Protein 2NR5 (pdb70)

InterPro domains:
  IPR036270 UPF0358 superfamily [G3DSA:1.10.287.750] (1-64)

Solvent-accessible surface area: 26641 Å² total

Structure (mmCIF, N/CA/C/O backbone):
data_2NR5
#
_entry.id   2NR5
#
_cell.length_a   62.449
_cell.length_b   69.879
_cell.length_c   129.292
_cell.angle_alpha   90.00
_cell.angle_beta   90.00
_cell.angle_gamma   90.00
#
_symmetry.space_group_name_H-M   'P 2 2 21'
#
loop_
_entity.id
_entity.type
_entity.pdbx_description
1 polymer 'Hypothetical protein SO2669'
2 non-polymer (4S)-2-METHYL-2,4-PENTANEDIOL
3 non-polymer 'ACETATE ION'
4 water water
#
loop_
_atom_site.group_PDB
_atom_site.id
_atom_site.type_symbol
_atom_site.label_atom_id
_atom_site.label_alt_id
_atom_site.label_comp_id
_atom_site.label_asym_id
_atom_site.label_entity_id
_atom_site.label_seq_id
_atom_site.pdbx_PDB_ins_code
_atom_site.Cartn_x
_atom_site.Cartn_y
_atom_site.Cartn_z
_atom_site.occupancy
_atom_site.B_iso_or_equiv
_atom_site.auth_seq_id
_atom_site.auth_comp_id
_atom_site.auth_asym_id
_atom_site.auth_atom_id
_atom_site.pdbx_PDB_model_num
ATOM 17 N N . THR A 1 6 ? 53.046 34.977 44.643 1.00 37.05 3 THR A N 1
ATOM 18 C CA . THR A 1 6 ? 53.022 35.334 46.044 1.00 33.69 3 THR A CA 1
ATOM 19 C C . THR A 1 6 ? 51.598 35.266 46.578 1.00 32.80 3 THR A C 1
ATOM 20 O O . THR A 1 6 ? 50.630 35.339 45.799 1.00 30.55 3 THR A O 1
ATOM 24 N N . LYS A 1 7 ? 51.488 35.091 47.895 1.00 30.72 4 LYS A N 1
ATOM 25 C CA . LYS A 1 7 ? 50.216 35.151 48.577 1.00 29.95 4 LYS A CA 1
ATOM 26 C C . LYS A 1 7 ? 49.516 36.461 48.231 1.00 29.65 4 LYS A C 1
ATOM 27 O O . LYS A 1 7 ? 48.347 36.444 47.892 1.00 28.37 4 LYS A O 1
ATOM 33 N N . LYS A 1 8 ? 50.218 37.593 48.297 1.00 29.17 5 LYS A N 1
ATOM 34 C CA . LYS A 1 8 ? 49.549 38.888 48.074 1.00 29.36 5 LYS A CA 1
ATOM 35 C C . LYS A 1 8 ? 48.936 38.953 46.669 1.00 27.27 5 LYS A C 1
ATOM 36 O O . LYS A 1 8 ? 47.836 39.473 46.485 1.00 26.02 5 LYS A O 1
ATOM 42 N N . GLU A 1 9 ? 49.628 38.410 45.686 1.00 25.79 6 GLU A N 1
ATOM 43 C CA . GLU A 1 9 ? 49.089 38.371 44.315 1.00 26.69 6 GLU A CA 1
ATOM 44 C C . GLU A 1 9 ? 47.861 37.480 44.220 1.00 25.56 6 GLU A C 1
ATOM 45 O O . GLU A 1 9 ? 46.868 37.854 43.589 1.00 24.17 6 GLU A O 1
ATOM 51 N N . ARG A 1 10 ? 47.944 36.297 44.838 1.00 25.75 7 ARG A N 1
ATOM 52 C CA . ARG A 1 10 ? 46.825 35.334 44.872 1.00 25.20 7 ARG A CA 1
ATOM 53 C C . ARG A 1 10 ? 45.576 35.997 45.539 1.00 23.90 7 ARG A C 1
ATOM 54 O O . ARG A 1 10 ? 44.430 35.873 45.057 1.00 22.88 7 ARG A O 1
ATOM 62 N N . ILE A 1 11 ? 45.797 36.767 46.595 1.00 21.86 8 ILE A N 1
ATOM 63 C CA . ILE A 1 11 ? 44.700 37.389 47.288 1.00 22.43 8 ILE A CA 1
ATOM 64 C C . ILE A 1 11 ? 44.063 38.480 46.375 1.00 21.03 8 ILE A C 1
ATOM 65 O O . ILE A 1 11 ? 42.851 38.655 46.387 1.00 19.80 8 ILE A O 1
ATOM 70 N N . ALA A 1 12 ? 44.875 39.198 45.587 1.00 19.79 9 ALA A N 1
ATOM 71 C CA . ALA A 1 12 ? 44.321 40.229 44.695 1.00 19.64 9 ALA A CA 1
ATOM 72 C C . ALA A 1 12 ? 43.418 39.559 43.677 1.00 19.51 9 ALA A C 1
ATOM 73 O O . ALA A 1 12 ? 42.353 40.064 43.370 1.00 19.42 9 ALA A O 1
ATOM 75 N N . ILE A 1 13 ? 43.893 38.446 43.120 1.00 19.36 10 ILE A N 1
ATOM 76 C CA . ILE A 1 13 ? 43.114 37.662 42.160 1.00 20.48 10 ILE A CA 1
ATOM 77 C C . ILE A 1 13 ? 41.807 37.186 42.782 1.00 17.93 10 ILE A C 1
ATOM 78 O O . ILE A 1 13 ? 40.736 37.271 42.165 1.00 18.72 10 ILE A O 1
ATOM 83 N N . GLN A 1 14 ? 41.884 36.647 43.990 1.00 17.11 11 GLN A N 1
ATOM 84 C CA . GLN A 1 14 ? 40.716 36.200 44.687 1.00 16.99 11 GLN A CA 1
ATOM 85 C C . GLN A 1 14 ? 39.724 37.355 44.922 1.00 17.01 11 GLN A C 1
ATOM 86 O O . GLN A 1 14 ? 38.508 37.187 44.772 1.00 16.26 11 GLN A O 1
ATOM 92 N N . ARG A 1 15 ? 40.240 38.519 45.288 1.00 17.71 12 ARG A N 1
ATOM 93 C CA . ARG A 1 15 ? 39.380 39.690 45.479 1.00 17.31 12 ARG A CA 1
ATOM 94 C C . ARG A 1 15 ? 38.688 40.122 44.166 1.00 16.58 12 ARG A C 1
ATOM 95 O O . ARG A 1 15 ? 37.507 40.498 44.201 1.00 15.35 12 ARG A O 1
ATOM 103 N N . SER A 1 16 ? 39.420 40.075 43.039 1.00 17.08 13 SER A N 1
ATOM 104 C CA A SER A 1 16 ? 38.883 40.386 41.711 0.50 17.04 13 SER A CA 1
ATOM 105 C CA B SER A 1 16 ? 38.841 40.407 41.726 0.50 17.34 13 SER A CA 1
ATOM 106 C C . SER A 1 16 ? 37.710 39.428 41.419 1.00 17.53 13 SER A C 1
ATOM 107 O O . SER A 1 16 ? 36.616 39.846 41.037 1.00 16.63 13 SER A O 1
ATOM 120 N N . ALA A 1 18 ? 35.972 37.739 43.631 1.00 15.49 15 ALA A N 1
ATOM 121 C CA . ALA A 1 18 ? 34.896 37.979 44.587 1.00 15.17 15 ALA A CA 1
ATOM 122 C C . ALA A 1 18 ? 33.952 39.105 44.082 1.00 15.09 15 ALA A C 1
ATOM 123 O O . ALA A 1 18 ? 32.753 39.015 44.263 1.00 15.41 15 ALA A O 1
ATOM 125 N N . GLU A 1 19 ? 34.500 40.120 43.423 1.00 15.19 16 GLU A N 1
ATOM 126 C CA . GLU A 1 19 ? 33.674 41.182 42.840 1.00 15.55 16 GLU A CA 1
ATOM 127 C C . GLU A 1 19 ? 32.692 40.578 41.789 1.00 15.92 16 GLU A C 1
ATOM 128 O O . GLU A 1 19 ? 31.533 41.015 41.684 1.00 15.64 16 GLU A O 1
ATOM 134 N N . GLU A 1 20 ? 33.178 39.610 41.005 1.00 16.63 17 GLU A N 1
ATOM 135 C CA . GLU A 1 20 ? 32.379 38.923 39.981 1.00 17.50 17 GLU A CA 1
ATOM 136 C C . GLU A 1 20 ? 31.292 38.034 40.622 1.00 16.26 17 GLU A C 1
ATOM 137 O O . GLU A 1 20 ? 30.128 37.988 40.158 1.00 16.20 17 GLU A O 1
ATOM 143 N N . ALA A 1 21 ? 31.612 37.349 41.709 1.00 15.45 18 ALA A N 1
ATOM 144 C CA . ALA A 1 21 ? 30.642 36.582 42.470 1.00 15.48 18 ALA A CA 1
ATOM 145 C C . ALA A 1 21 ? 29.521 37.495 43.008 1.00 15.50 18 ALA A C 1
ATOM 146 O O . ALA A 1 21 ? 28.363 37.199 42.880 1.00 14.97 18 ALA A O 1
ATOM 148 N N . LEU A 1 22 ? 29.919 38.598 43.611 1.00 16.50 19 LEU A N 1
ATOM 149 C CA . LEU A 1 22 ? 28.997 39.598 44.098 1.00 15.47 19 LEU A CA 1
ATOM 150 C C . LEU A 1 22 ? 28.128 40.157 42.951 1.00 16.03 19 LEU A C 1
ATOM 151 O O . LEU A 1 22 ? 26.913 40.283 43.111 1.00 15.97 19 LEU A O 1
ATOM 156 N N . GLY A 1 23 ? 28.744 40.468 41.812 1.00 14.62 20 GLY A N 1
ATOM 157 C CA . GLY A 1 23 ? 28.015 40.886 40.620 1.00 15.82 20 GLY A CA 1
ATOM 158 C C . GLY A 1 23 ? 26.907 39.916 40.238 1.00 16.48 20 GLY A C 1
ATOM 159 O O . GLY A 1 23 ? 25.811 40.348 39.877 1.00 16.47 20 GLY A O 1
ATOM 160 N N . LYS A 1 24 ? 27.167 38.602 40.326 1.00 16.09 21 LYS A N 1
ATOM 161 C CA . LYS A 1 24 ? 26.200 37.603 39.883 1.00 16.40 21 LYS A CA 1
ATOM 162 C C . LYS A 1 24 ? 25.055 37.554 40.903 1.00 16.80 21 LYS A C 1
ATOM 163 O O . LYS A 1 24 ? 23.884 37.432 40.543 1.00 16.31 21 LYS A O 1
ATOM 169 N N . LEU A 1 25 ? 25.376 37.731 42.169 1.00 16.44 22 LEU A N 1
ATOM 170 C CA . LEU A 1 25 ? 24.307 37.733 43.184 1.00 16.72 22 LEU A CA 1
ATOM 171 C C . LEU A 1 25 ? 23.376 38.961 43.049 1.00 16.49 22 LEU A C 1
ATOM 172 O O . LEU A 1 25 ? 22.129 38.879 43.225 1.00 17.31 22 LEU A O 1
ATOM 177 N N . LYS A 1 26 ? 24.004 40.094 42.785 1.00 16.31 23 LYS A N 1
ATOM 178 C CA . LYS A 1 26 ? 23.310 41.325 42.526 1.00 15.96 23 LYS A CA 1
ATOM 179 C C . LYS A 1 26 ? 22.456 41.262 41.254 1.00 16.31 23 LYS A C 1
ATOM 180 O O . LYS A 1 26 ? 21.299 41.722 41.236 1.00 16.64 23 LYS A O 1
ATOM 186 N N . ALA A 1 27 ? 22.971 40.582 40.232 1.00 14.08 24 ALA A N 1
ATOM 187 C CA . ALA A 1 27 ? 22.180 40.254 39.041 1.00 14.89 24 ALA A CA 1
ATOM 188 C C . ALA A 1 27 ? 20.914 39.445 39.334 1.00 15.71 24 ALA A C 1
ATOM 189 O O . ALA A 1 27 ? 19.807 39.755 38.811 1.00 16.02 24 ALA A O 1
ATOM 191 N N . ILE A 1 28 ? 21.055 38.419 40.158 1.00 15.20 25 ILE A N 1
ATOM 192 C CA . ILE A 1 28 ? 19.939 37.670 40.644 1.00 16.59 25 ILE A CA 1
ATOM 193 C C . ILE A 1 28 ? 18.856 38.581 41.242 1.00 17.45 25 ILE A C 1
ATOM 194 O O . ILE A 1 28 ? 17.707 38.501 40.830 1.00 17.64 25 ILE A O 1
ATOM 199 N N . ARG A 1 29 ? 19.254 39.426 42.190 1.00 17.19 26 ARG A N 1
ATOM 200 C CA . ARG A 1 29 ? 18.364 40.361 42.856 1.00 17.48 26 ARG A CA 1
ATOM 201 C C . ARG A 1 29 ? 17.535 41.205 41.879 1.00 17.52 26 ARG A C 1
ATOM 202 O O . ARG A 1 29 ? 16.351 41.480 42.128 1.00 16.90 26 ARG A O 1
ATOM 210 N N . GLN A 1 30 ? 18.137 41.631 40.777 1.00 18.26 27 GLN A N 1
ATOM 211 C CA . GLN A 1 30 ? 17.470 42.538 39.843 1.00 19.73 27 GLN A CA 1
ATOM 212 C C . GLN A 1 30 ? 16.290 41.880 39.133 1.00 20.77 27 GLN A C 1
ATOM 213 O O . GLN A 1 30 ? 15.414 42.584 38.611 1.00 19.62 27 GLN A O 1
ATOM 219 N N . LEU A 1 31 ? 16.238 40.548 39.147 1.00 21.54 28 LEU A N 1
ATOM 220 C CA . LEU A 1 31 ? 15.191 39.766 38.489 1.00 22.78 28 LEU A CA 1
ATOM 221 C C . LEU A 1 31 ? 13.899 39.580 39.300 1.00 24.17 28 LEU A C 1
ATOM 222 O O . LEU A 1 31 ? 12.849 39.230 38.740 1.00 24.96 28 LEU A O 1
ATOM 227 N N . CYS A 1 32 ? 13.974 39.851 40.595 1.00 24.64 29 CYS A N 1
ATOM 228 C CA . CYS A 1 32 ? 12.822 39.786 41.466 1.00 25.98 29 CYS A CA 1
ATOM 229 C C . CYS A 1 32 ? 11.605 40.569 40.933 1.00 27.09 29 CYS A C 1
ATOM 230 O O . CYS A 1 32 ? 11.699 41.754 40.643 1.00 27.42 29 CYS A O 1
ATOM 233 N N . GLY A 1 33 ? 10.468 39.885 40.854 1.00 28.68 30 GLY A N 1
ATOM 234 C CA . GLY A 1 33 ? 9.225 40.493 40.371 1.00 30.67 30 GLY A CA 1
ATOM 235 C C . GLY A 1 33 ? 9.222 40.877 38.906 1.00 31.96 30 GLY A C 1
ATOM 236 O O . GLY A 1 33 ? 8.261 41.539 38.437 1.00 33.04 30 GLY A O 1
ATOM 237 N N . ALA A 1 34 ? 10.252 40.470 38.152 1.00 33.03 31 ALA A N 1
ATOM 238 C CA . ALA A 1 34 ? 10.345 40.867 36.727 1.00 34.16 31 ALA A CA 1
ATOM 239 C C . ALA A 1 34 ? 9.025 40.548 35.994 1.00 35.33 31 ALA A C 1
ATOM 240 O O . ALA A 1 34 ? 8.636 41.220 35.028 1.00 34.67 31 ALA A O 1
ATOM 242 N N . GLU A 1 35 ? 8.386 39.480 36.444 1.00 36.81 32 GLU A N 1
ATOM 243 C CA . GLU A 1 35 ? 7.183 38.942 35.832 1.00 38.40 32 GLU A CA 1
ATOM 244 C C . GLU A 1 35 ? 5.900 39.538 36.425 1.00 39.72 32 GLU A C 1
ATOM 245 O O . GLU A 1 35 ? 4.811 39.205 35.966 1.00 40.78 32 GLU A O 1
ATOM 251 N N . ASP A 1 36 ? 6.024 40.371 37.458 1.00 40.92 33 ASP A N 1
ATOM 252 C CA . ASP A 1 36 ? 4.865 41.052 38.046 1.00 41.61 33 ASP A CA 1
ATOM 253 C C . ASP A 1 36 ? 4.576 42.271 37.203 1.00 41.52 33 ASP A C 1
ATOM 254 O O . ASP A 1 36 ? 5.340 43.214 37.266 1.00 41.05 33 ASP A O 1
ATOM 259 N N . SER A 1 41 ? 4.992 39.391 48.925 1.00 46.27 38 SER A N 1
ATOM 260 C CA . SER A 1 41 ? 6.418 39.538 49.235 1.00 45.99 38 SER A CA 1
ATOM 261 C C . SER A 1 41 ? 7.201 40.442 48.261 1.00 45.23 38 SER A C 1
ATOM 262 O O . SER A 1 41 ? 8.394 40.590 48.450 1.00 45.93 38 SER A O 1
ATOM 265 N N . ASP A 1 42 ? 6.550 41.068 47.264 1.00 44.67 39 ASP A N 1
ATOM 266 C CA . ASP A 1 42 ? 7.299 41.756 46.175 1.00 42.97 39 ASP A CA 1
ATOM 267 C C . ASP A 1 42 ? 8.567 42.513 46.642 1.00 41.24 39 ASP A C 1
ATOM 268 O O . ASP A 1 42 ? 9.685 42.059 46.359 1.00 41.37 39 ASP A O 1
ATOM 281 N N . GLN A 1 44 ? 9.714 42.958 49.748 1.00 30.84 41 GLN A N 1
ATOM 282 C CA . GLN A 1 44 ? 10.457 42.245 50.803 1.00 31.23 41 GLN A CA 1
ATOM 283 C C . GLN A 1 44 ? 11.371 41.158 50.203 1.00 28.59 41 GLN A C 1
ATOM 284 O O . GLN A 1 44 ? 12.458 40.923 50.703 1.00 27.90 41 GLN A O 1
ATOM 290 N N . GLU A 1 45 ? 10.935 40.543 49.113 1.00 28.10 42 GLU A N 1
ATOM 291 C CA . GLU A 1 45 ? 11.785 39.563 48.400 1.00 26.93 42 GLU A CA 1
ATOM 292 C C . GLU A 1 45 ? 13.139 40.221 48.055 1.00 25.23 42 GLU A C 1
ATOM 293 O O . GLU A 1 45 ? 14.201 39.699 48.352 1.00 24.47 42 GLU A O 1
ATOM 299 N N . VAL A 1 46 ? 13.060 41.385 47.442 1.00 23.54 43 VAL A N 1
ATOM 300 C CA . VAL A 1 46 ? 14.239 42.147 47.030 1.00 22.89 43 VAL A CA 1
ATOM 301 C C . VAL A 1 46 ? 15.086 42.489 48.264 1.00 22.87 43 VAL A C 1
ATOM 302 O O . VAL A 1 46 ? 16.319 42.332 48.269 1.00 21.19 43 VAL A O 1
ATOM 306 N N . GLU A 1 47 ? 14.418 42.966 49.317 1.00 21.97 44 GLU A N 1
ATOM 307 C CA . GLU A 1 47 ? 15.092 43.335 50.555 1.00 22.32 44 GLU A CA 1
ATOM 308 C C . GLU A 1 47 ? 15.866 42.154 51.202 1.00 21.62 44 GLU A C 1
ATOM 309 O O . GLU A 1 47 ? 16.932 42.343 51.781 1.00 21.66 44 GLU A O 1
ATOM 315 N N . ILE A 1 48 ? 15.296 40.968 51.120 1.00 21.96 45 ILE A N 1
ATOM 316 C CA . ILE A 1 48 ? 15.949 39.745 51.606 1.00 21.81 45 ILE A CA 1
ATOM 317 C C . ILE A 1 48 ? 17.311 39.535 50.882 1.00 20.43 45 ILE A C 1
ATOM 318 O O . ILE A 1 48 ? 18.337 39.321 51.521 1.00 18.17 45 ILE A O 1
ATOM 323 N N . TRP A 1 49 ? 17.304 39.659 49.565 1.00 20.31 46 TRP A N 1
ATOM 324 C CA . TRP A 1 49 ? 18.534 39.595 48.785 1.00 20.35 46 TRP A CA 1
ATOM 325 C C . TRP A 1 49 ? 19.532 40.718 49.176 1.00 20.21 46 TRP A C 1
ATOM 326 O O . TRP A 1 49 ? 20.735 40.460 49.377 1.00 18.17 46 TRP A O 1
ATOM 337 N N . THR A 1 50 ? 19.056 41.967 49.255 1.00 19.37 47 THR A N 1
ATOM 338 C CA . THR A 1 50 ? 19.906 43.085 49.664 1.00 19.96 47 THR A CA 1
ATOM 339 C C . THR A 1 50 ? 20.666 42.753 50.954 1.00 20.32 47 THR A C 1
ATOM 340 O O . THR A 1 50 ? 21.891 42.918 51.069 1.00 20.92 47 THR A O 1
ATOM 344 N N . ASN A 1 51 ? 19.904 42.301 51.923 1.00 21.43 48 ASN A N 1
ATOM 345 C CA . ASN A 1 51 ? 20.393 42.036 53.267 1.00 22.21 48 ASN A CA 1
ATOM 346 C C . ASN A 1 51 ? 21.444 40.862 53.220 1.00 20.88 48 ASN A C 1
ATOM 347 O O . ASN A 1 51 ? 22.515 40.955 53.766 1.00 21.07 48 ASN A O 1
ATOM 352 N N . ARG A 1 52 ? 21.154 39.800 52.499 1.00 20.62 49 ARG A N 1
ATOM 353 C CA . ARG A 1 52 ? 22.102 38.688 52.388 1.00 20.98 49 ARG A CA 1
ATOM 354 C C . ARG A 1 52 ? 23.405 39.024 51.599 1.00 20.28 49 ARG A C 1
ATOM 355 O O . ARG A 1 52 ? 24.503 38.575 51.947 1.00 18.75 49 ARG A O 1
ATOM 363 N N . ILE A 1 53 ? 23.277 39.787 50.528 1.00 19.00 50 ILE A N 1
ATOM 364 C CA . ILE A 1 53 ? 24.416 40.199 49.724 1.00 18.96 50 ILE A CA 1
ATOM 365 C C . ILE A 1 53 ? 25.312 41.135 50.530 1.00 19.73 50 ILE A C 1
ATOM 366 O O . ILE A 1 53 ? 26.531 40.963 50.595 1.00 18.56 50 ILE A O 1
ATOM 371 N N . LYS A 1 54 ? 24.689 42.078 51.222 1.00 21.19 51 LYS A N 1
ATOM 372 C CA . LYS A 1 54 ? 25.419 42.969 52.101 1.00 21.70 51 LYS A CA 1
ATOM 373 C C . LYS A 1 54 ? 26.186 42.206 53.197 1.00 21.33 51 LYS A C 1
ATOM 374 O O . LYS A 1 54 ? 27.320 42.549 53.484 1.00 21.14 51 LYS A O 1
ATOM 380 N N . GLU A 1 55 ? 25.560 41.197 53.797 1.00 22.01 52 GLU A N 1
ATOM 381 C CA . GLU A 1 55 ? 26.206 40.411 54.840 1.00 23.49 52 GLU A CA 1
ATOM 382 C C . GLU A 1 55 ? 27.451 39.723 54.250 1.00 22.58 52 GLU A C 1
ATOM 383 O O . GLU A 1 55 ? 28.544 39.759 54.834 1.00 22.46 52 GLU A O 1
ATOM 389 N N . LEU A 1 56 ? 27.302 39.179 53.041 1.00 21.70 53 LEU A N 1
ATOM 390 C CA . LEU A 1 56 ? 28.446 38.553 52.363 1.00 21.81 53 LEU A CA 1
ATOM 391 C C . LEU A 1 56 ? 29.542 39.540 51.988 1.00 21.37 53 LEU A C 1
ATOM 392 O O . LEU A 1 56 ? 30.741 39.286 52.215 1.00 20.24 53 LEU A O 1
ATOM 397 N N . GLU A 1 57 ? 29.154 40.677 51.409 1.00 20.81 54 GLU A N 1
ATOM 398 C CA . GLU A 1 57 ? 30.106 41.714 51.050 1.00 23.93 54 GLU A CA 1
ATOM 399 C C . GLU A 1 57 ? 30.857 42.222 52.304 1.00 23.99 54 GLU A C 1
ATOM 400 O O . GLU A 1 57 ? 32.096 42.360 52.300 1.00 23.81 54 GLU A O 1
ATOM 406 N N . ASP A 1 58 ? 30.116 42.412 53.399 1.00 24.45 55 ASP A N 1
ATOM 407 C CA . ASP A 1 58 ? 30.702 42.850 54.668 1.00 24.94 55 ASP A CA 1
ATOM 408 C C . ASP A 1 58 ? 31.751 41.828 55.169 1.00 24.14 55 ASP A C 1
ATOM 409 O O . ASP A 1 58 ? 32.823 42.209 55.649 1.00 25.77 55 ASP A O 1
ATOM 414 N N . TRP A 1 59 ? 31.405 40.553 55.102 1.00 23.23 56 TRP A N 1
ATOM 415 C CA . TRP A 1 59 ? 32.331 39.456 55.433 1.00 22.80 56 TRP A CA 1
ATOM 416 C C . TRP A 1 59 ? 33.563 39.438 54.535 1.00 22.34 56 TRP A C 1
ATOM 417 O O . TRP A 1 59 ? 34.711 39.442 55.018 1.00 20.82 56 TRP A O 1
ATOM 428 N N . LEU A 1 60 ? 33.336 39.446 53.212 1.00 22.11 57 LEU A N 1
ATOM 429 C CA . LEU A 1 60 ? 34.436 39.479 52.267 1.00 21.82 57 LEU A CA 1
ATOM 430 C C . LEU A 1 60 ? 35.498 40.522 52.568 1.00 22.50 57 LEU A C 1
ATOM 431 O O . LEU A 1 60 ? 36.703 40.204 52.576 1.00 22.29 57 LEU A O 1
ATOM 436 N N . TRP A 1 61 ? 35.067 41.773 52.717 1.00 22.71 58 TRP A N 1
ATOM 437 C CA . TRP A 1 61 ? 35.990 42.891 52.767 1.00 23.99 58 TRP A CA 1
ATOM 438 C C . TRP A 1 61 ? 36.381 43.239 54.186 1.00 24.65 58 TRP A C 1
ATOM 439 O O . TRP A 1 61 ? 37.308 44.010 54.374 1.00 24.44 58 TRP A O 1
ATOM 450 N N . GLY A 1 62 ? 35.674 42.688 55.162 1.00 25.33 59 GLY A N 1
ATOM 451 C CA . GLY A 1 62 ? 35.963 42.958 56.575 1.00 26.68 59 GLY A CA 1
ATOM 452 C C . GLY A 1 62 ? 36.517 41.831 57.429 1.00 27.79 59 GLY A C 1
ATOM 453 O O . GLY A 1 62 ? 37.303 42.111 58.335 1.00 28.36 59 GLY A O 1
ATOM 454 N N A GLU A 1 63 ? 36.089 40.584 57.194 1.00 27.95 60 GLU A N 1
ATOM 455 N N B GLU A 1 63 ? 36.062 40.549 57.219 0.00 27.30 60 GLU A N 1
ATOM 456 C CA A GLU A 1 63 ? 36.429 39.436 58.063 1.00 28.30 60 GLU A CA 1
ATOM 457 C CA B GLU A 1 63 ? 36.448 39.384 58.053 0.00 27.34 60 GLU A CA 1
ATOM 458 C C A GLU A 1 63 ? 37.158 38.279 57.372 1.00 28.01 60 GLU A C 1
ATOM 459 C C B GLU A 1 63 ? 37.277 38.342 57.319 0.00 26.80 60 GLU A C 1
ATOM 460 O O A GLU A 1 63 ? 37.875 37.490 58.038 1.00 27.03 60 GLU A O 1
ATOM 461 O O B GLU A 1 63 ? 38.205 37.755 57.898 0.00 25.79 60 GLU A O 1
ATOM 472 N N . SER A 1 64 ? 36.934 38.131 56.066 1.00 26.01 61 SER A N 1
ATOM 473 C CA . SER A 1 64 ? 37.393 36.959 55.319 1.00 24.65 61 SER A CA 1
ATOM 474 C C . SER A 1 64 ? 38.915 36.878 55.150 1.00 23.08 61 SER A C 1
ATOM 475 O O . SER A 1 64 ? 39.634 37.823 55.408 1.00 22.30 61 SER A O 1
ATOM 478 N N . PRO A 1 65 ? 39.415 35.742 54.648 1.00 22.78 62 PRO A N 1
ATOM 479 C CA . PRO A 1 65 ? 40.847 35.724 54.380 1.00 22.90 62 PRO A CA 1
ATOM 480 C C . PRO A 1 65 ? 41.373 36.724 53.349 1.00 22.69 62 PRO A C 1
ATOM 481 O O . PRO A 1 65 ? 42.590 37.005 53.308 1.00 23.41 62 PRO A O 1
ATOM 485 N N . ILE A 1 66 ? 40.477 37.286 52.532 1.00 21.21 63 ILE A N 1
ATOM 486 C CA . ILE A 1 66 ? 40.916 38.259 51.552 1.00 21.60 63 ILE A CA 1
ATOM 487 C C . ILE A 1 66 ? 40.628 39.726 51.952 1.00 22.73 63 ILE A C 1
ATOM 488 O O . ILE A 1 66 ? 40.877 40.625 51.146 1.00 22.96 63 ILE A O 1
ATOM 493 N N . ALA A 1 67 ? 40.144 39.952 53.187 1.00 23.79 64 ALA A N 1
ATOM 494 C CA . ALA A 1 67 ? 39.896 41.292 53.747 1.00 23.25 64 ALA A CA 1
ATOM 495 C C . ALA A 1 67 ? 41.189 42.102 53.864 1.00 25.52 64 ALA A C 1
ATOM 496 O O . ALA A 1 67 ? 41.142 43.328 53.798 1.00 25.72 64 ALA A O 1
ATOM 515 N N . THR B 1 6 ? 28.210 70.258 57.859 1.00 42.20 3 THR B N 1
ATOM 516 C CA . THR B 1 6 ? 28.638 70.393 56.467 1.00 39.31 3 THR B CA 1
ATOM 517 C C . THR B 1 6 ? 27.413 70.845 55.662 1.00 37.90 3 THR B C 1
ATOM 518 O O . THR B 1 6 ? 26.302 70.845 56.197 1.00 35.20 3 THR B O 1
ATOM 522 N N . LYS B 1 7 ? 27.618 71.249 54.403 1.00 36.39 4 LYS B N 1
ATOM 523 C CA . LYS B 1 7 ? 26.516 71.569 53.506 1.00 35.84 4 LYS B CA 1
ATOM 524 C C . LYS B 1 7 ? 25.628 70.340 53.219 1.00 34.91 4 LYS B C 1
ATOM 525 O O . LYS B 1 7 ? 24.404 70.454 53.131 1.00 31.89 4 LYS B O 1
ATOM 531 N N . LYS B 1 8 ? 26.257 69.178 53.045 1.00 34.26 5 LYS B N 1
ATOM 532 C CA . LYS B 1 8 ? 25.528 67.947 52.744 1.00 33.78 5 LYS B CA 1
ATOM 533 C C . LYS B 1 8 ? 24.590 67.591 53.908 1.00 32.03 5 LYS B C 1
ATOM 534 O O . LYS B 1 8 ? 23.458 67.156 53.676 1.00 31.47 5 LYS B O 1
ATOM 540 N N . GLU B 1 9 ? 25.060 67.778 55.137 1.00 30.68 6 GLU B N 1
ATOM 541 C CA . GLU B 1 9 ? 24.245 67.538 56.337 1.00 30.75 6 GLU B CA 1
ATOM 542 C C . GLU B 1 9 ? 23.109 68.543 56.402 1.00 27.18 6 GLU B C 1
ATOM 543 O O . GLU B 1 9 ? 22.004 68.218 56.778 1.00 24.82 6 GLU B O 1
ATOM 549 N N . ARG B 1 10 ? 23.407 69.793 56.086 1.00 25.61 7 ARG B N 1
ATOM 550 C CA . ARG B 1 10 ? 22.369 70.832 56.118 1.00 24.04 7 ARG B CA 1
ATOM 551 C C . ARG B 1 10 ? 21.307 70.518 55.081 1.00 23.26 7 ARG B C 1
ATOM 552 O O . ARG B 1 10 ? 20.118 70.687 55.327 1.00 21.86 7 ARG B O 1
ATOM 560 N N . ILE B 1 11 ? 21.729 70.035 53.925 1.00 21.63 8 ILE B N 1
ATOM 561 C CA . ILE B 1 11 ? 20.798 69.720 52.843 1.00 21.80 8 ILE B CA 1
ATOM 562 C C . ILE B 1 11 ? 19.936 68.487 53.248 1.00 20.59 8 ILE B C 1
ATOM 563 O O . ILE B 1 11 ? 18.754 68.467 52.987 1.00 16.88 8 ILE B O 1
ATOM 568 N N . ALA B 1 12 ? 20.518 67.501 53.916 1.00 19.36 9 ALA B N 1
ATOM 569 C CA . ALA B 1 12 ? 19.728 66.353 54.394 1.00 19.27 9 ALA B CA 1
ATOM 570 C C . ALA B 1 12 ? 18.641 66.801 55.386 1.00 18.81 9 ALA B C 1
ATOM 571 O O . ALA B 1 12 ? 17.528 66.314 55.315 1.00 18.74 9 ALA B O 1
ATOM 573 N N . ILE B 1 13 ? 18.987 67.724 56.280 1.00 18.80 10 ILE B N 1
ATOM 574 C CA . ILE B 1 13 ? 18.036 68.321 57.210 1.00 18.85 10 ILE B CA 1
ATOM 575 C C . ILE B 1 13 ? 16.906 69.031 56.457 1.00 18.76 10 ILE B C 1
ATOM 576 O O . ILE B 1 13 ? 15.741 68.850 56.779 1.00 18.46 10 ILE B O 1
ATOM 581 N N . GLN B 1 14 ? 17.246 69.813 55.421 1.00 18.07 11 GLN B N 1
ATOM 582 C CA . GLN B 1 14 ? 16.249 70.474 54.587 1.00 17.17 11 GLN B CA 1
ATOM 583 C C . GLN B 1 14 ? 15.328 69.484 53.840 1.00 16.78 11 GLN B C 1
ATOM 584 O O . GLN B 1 14 ? 14.119 69.698 53.768 1.00 16.09 11 GLN B O 1
ATOM 590 N N . ARG B 1 15 ? 15.891 68.383 53.348 1.00 16.40 12 ARG B N 1
ATOM 591 C CA . ARG B 1 15 ? 15.100 67.350 52.732 1.00 17.07 12 ARG B CA 1
ATOM 592 C C . ARG B 1 15 ? 14.143 66.702 53.767 1.00 16.23 12 ARG B C 1
ATOM 593 O O . ARG B 1 15 ? 13.012 66.442 53.429 1.00 15.42 12 ARG B O 1
ATOM 601 N N . SER B 1 16 ? 14.606 66.451 54.984 1.00 17.46 13 SER B N 1
ATOM 602 C CA . SER B 1 16 ? 13.717 65.930 56.049 1.00 17.47 13 SER B CA 1
ATOM 603 C C . SER B 1 16 ? 12.521 66.848 56.268 1.00 17.45 13 SER B C 1
ATOM 604 O O . SER B 1 16 ? 11.367 66.412 56.297 1.00 16.76 13 SER B O 1
ATOM 615 N N . ALA B 1 18 ? 11.369 69.119 54.116 1.00 15.94 15 ALA B N 1
ATOM 616 C CA . ALA B 1 18 ? 10.487 69.124 52.932 1.00 15.45 15 ALA B CA 1
ATOM 617 C C . ALA B 1 18 ? 9.447 67.959 52.944 1.00 14.87 15 ALA B C 1
ATOM 618 O O . ALA B 1 18 ? 8.313 68.159 52.551 1.00 13.85 15 ALA B O 1
ATOM 620 N N . GLU B 1 19 ? 9.825 66.797 53.457 1.00 15.64 16 GLU B N 1
ATOM 621 C CA . GLU B 1 19 ? 8.872 65.678 53.612 1.00 15.44 16 GLU B CA 1
ATOM 622 C C . GLU B 1 19 ? 7.738 66.083 54.585 1.00 15.40 16 GLU B C 1
ATOM 623 O O . GLU B 1 19 ? 6.557 65.722 54.369 1.00 15.05 16 GLU B O 1
ATOM 629 N N . GLU B 1 20 ? 8.076 66.796 55.666 1.00 16.35 17 GLU B N 1
ATOM 630 C CA A GLU B 1 20 ? 7.044 67.263 56.601 0.50 16.93 17 GLU B CA 1
ATOM 631 C CA B GLU B 1 20 ? 7.079 67.335 56.629 0.50 17.18 17 GLU B CA 1
ATOM 632 C C . GLU B 1 20 ? 6.111 68.332 55.963 1.00 16.97 17 GLU B C 1
ATOM 633 O O . GLU B 1 20 ? 4.877 68.334 56.209 1.00 17.18 17 GLU B O 1
ATOM 644 N N . ALA B 1 21 ? 6.645 69.194 55.113 1.00 17.25 18 ALA B N 1
ATOM 645 C CA . ALA B 1 21 ? 5.830 70.183 54.392 1.00 16.32 18 ALA B CA 1
ATOM 646 C C . ALA B 1 21 ? 4.913 69.456 53.410 1.00 15.58 18 ALA B C 1
ATOM 647 O O . ALA B 1 21 ? 3.723 69.772 53.315 1.00 15.85 18 ALA B O 1
ATOM 649 N N . LEU B 1 22 ? 5.451 68.455 52.727 1.00 16.62 19 LEU B N 1
ATOM 650 C CA . LEU B 1 22 ? 4.628 67.659 51.782 1.00 16.07 19 LEU B CA 1
ATOM 651 C C . LEU B 1 22 ? 3.516 66.927 52.538 1.00 14.96 19 LEU B C 1
ATOM 652 O O . LEU B 1 22 ? 2.368 66.818 52.072 1.00 15.06 19 LEU B O 1
ATOM 657 N N . GLY B 1 23 ? 3.879 66.385 53.680 1.00 14.07 20 GLY B N 1
ATOM 658 C CA . GLY B 1 23 ? 2.907 65.700 54.570 1.00 14.73 20 GLY B CA 1
ATOM 659 C C . GLY B 1 23 ? 1.743 66.600 54.925 1.00 15.39 20 GLY B C 1
ATOM 660 O O . GLY B 1 23 ? 0.566 66.182 54.885 1.00 16.94 20 GLY B O 1
ATOM 661 N N . LYS B 1 24 ? 2.041 67.847 55.251 1.00 16.57 21 LYS B N 1
ATOM 662 C CA . LYS B 1 24 ? 1.000 68.819 55.574 1.00 16.46 21 LYS B CA 1
ATOM 663 C C . LYS B 1 24 ? 0.100 69.125 54.375 1.00 16.19 21 LYS B C 1
ATOM 664 O O . LYS B 1 24 ? -1.112 69.204 54.521 1.00 15.50 21 LYS B O 1
ATOM 670 N N . LEU B 1 25 ? 0.680 69.313 53.183 1.00 15.79 22 LEU B N 1
ATOM 671 C CA . LEU B 1 25 ? -0.140 69.495 51.976 1.00 16.30 22 LEU B CA 1
ATOM 672 C C . LEU B 1 25 ? -0.997 68.301 51.642 1.00 16.21 22 LEU B C 1
ATOM 673 O O . LEU B 1 25 ? -2.138 68.465 51.183 1.00 17.04 22 LEU B O 1
ATOM 678 N N . LYS B 1 26 ? -0.454 67.094 51.835 1.00 16.51 23 LYS B N 1
ATOM 679 C CA . LYS B 1 26 ? -1.207 65.866 51.614 1.00 17.31 23 LYS B CA 1
ATOM 680 C C . LYS B 1 26 ? -2.349 65.742 52.646 1.00 18.48 23 LYS B C 1
ATOM 681 O O . LYS B 1 26 ? -3.431 65.294 52.326 1.00 18.71 23 LYS B O 1
ATOM 687 N N . ALA B 1 27 ? -2.097 66.229 53.858 1.00 17.04 24 ALA B N 1
ATOM 688 C CA . ALA B 1 27 ? -3.087 66.288 54.908 1.00 17.37 24 ALA B CA 1
ATOM 689 C C . ALA B 1 27 ? -4.283 67.174 54.486 1.00 17.76 24 ALA B C 1
ATOM 690 O O . ALA B 1 27 ? -5.448 66.786 54.617 1.00 18.75 24 ALA B O 1
ATOM 692 N N . ILE B 1 28 ? -3.993 68.304 53.857 1.00 17.00 25 ILE B N 1
ATOM 693 C CA . ILE B 1 28 ? -5.034 69.200 53.333 1.00 17.37 25 ILE B CA 1
ATOM 694 C C . ILE B 1 28 ? -5.899 68.467 52.339 1.00 18.18 25 ILE B C 1
ATOM 695 O O . ILE B 1 28 ? -7.109 68.514 52.445 1.00 18.15 25 ILE B O 1
ATOM 700 N N . ARG B 1 29 ? -5.250 67.777 51.409 1.00 17.74 26 ARG B N 1
ATOM 701 C CA . ARG B 1 29 ? -5.935 67.030 50.349 1.00 20.65 26 ARG B CA 1
ATOM 702 C C . ARG B 1 29 ? -6.964 66.039 50.924 1.00 20.37 26 ARG B C 1
ATOM 703 O O . ARG B 1 29 ? -8.081 65.928 50.400 1.00 19.76 26 ARG B O 1
ATOM 711 N N . GLN B 1 30 ? -6.620 65.379 52.032 1.00 19.23 27 GLN B N 1
ATOM 712 C CA . GLN B 1 30 ? -7.476 64.412 52.655 1.00 20.46 27 GLN B CA 1
ATOM 713 C C . GLN B 1 30 ? -8.776 64.959 53.213 1.00 21.42 27 GLN B C 1
ATOM 714 O O . GLN B 1 30 ? -9.727 64.182 53.429 1.00 21.96 27 GLN B O 1
ATOM 720 N N . LEU B 1 31 ? -8.832 66.267 53.450 1.00 21.32 28 LEU B N 1
ATOM 721 C CA . LEU B 1 31 ? -10.060 66.905 53.953 1.00 22.36 28 LEU B CA 1
ATOM 722 C C . LEU B 1 31 ? -11.077 67.260 52.855 1.00 24.00 28 LEU B C 1
ATOM 723 O O . LEU B 1 31 ? -12.161 67.742 53.158 1.00 24.97 28 LEU B O 1
ATOM 728 N N . CYS B 1 32 ? -10.690 67.131 51.590 1.00 25.48 29 CYS B N 1
ATOM 729 C CA . CYS B 1 32 ? -11.610 67.439 50.493 1.00 26.61 29 CYS B CA 1
ATOM 730 C C . CYS B 1 32 ? -12.859 66.573 50.604 1.00 27.94 29 CYS B C 1
ATOM 731 O O . CYS B 1 32 ? -12.774 65.367 50.849 1.00 27.01 29 CYS B O 1
ATOM 734 N N . GLY B 1 33 ? -14.010 67.231 50.463 1.00 30.04 30 GLY B N 1
ATOM 735 C CA . GLY B 1 33 ? -15.323 66.597 50.565 1.00 31.97 30 GLY B CA 1
ATOM 736 C C . GLY B 1 33 ? -15.674 66.024 51.929 1.00 33.56 30 GLY B C 1
ATOM 737 O O . GLY B 1 33 ? -16.629 65.270 52.022 1.00 34.90 30 GLY B O 1
ATOM 738 N N . ALA B 1 34 ? -14.930 66.369 52.986 1.00 34.66 31 ALA B N 1
ATOM 739 C CA . ALA B 1 34 ? -15.184 65.806 54.332 1.00 35.60 31 ALA B CA 1
ATOM 740 C C . ALA B 1 34 ? -16.523 66.271 54.880 1.00 37.00 31 ALA B C 1
ATOM 741 O O . ALA B 1 34 ? -17.098 65.632 55.767 1.00 38.09 31 ALA B O 1
ATOM 743 N N . GLU B 1 35 ? -16.999 67.397 54.371 1.00 38.15 32 GLU B N 1
ATOM 744 C CA . GLU B 1 35 ? -18.282 67.971 54.781 1.00 39.06 32 GLU B CA 1
ATOM 745 C C . GLU B 1 35 ? -19.502 67.316 54.128 1.00 40.42 32 GLU B C 1
ATOM 746 O O . GLU B 1 35 ? -20.613 67.448 54.648 1.00 41.80 32 GLU B O 1
ATOM 752 N N A ASP B 1 36 ? -19.207 66.567 53.001 0.00 40.66 33 ASP B N 1
ATOM 753 N N B ASP B 1 36 ? -19.303 66.641 52.994 1.00 41.36 33 ASP B N 1
ATOM 754 C CA A ASP B 1 36 ? -20.095 65.645 52.342 0.00 41.03 33 ASP B CA 1
ATOM 755 C CA B ASP B 1 36 ? -20.411 66.143 52.176 1.00 42.56 33 ASP B CA 1
ATOM 756 C C A ASP B 1 36 ? -20.358 64.340 53.069 0.00 41.50 33 ASP B C 1
ATOM 757 C C B ASP B 1 36 ? -20.404 64.620 52.144 1.00 43.41 33 ASP B C 1
ATOM 758 O O A ASP B 1 36 ? -21.488 64.044 53.398 0.00 42.32 33 ASP B O 1
ATOM 759 O O B ASP B 1 36 ? -20.755 63.974 53.134 1.00 44.76 33 ASP B O 1
ATOM 776 N N . GLN B 1 44 ? -12.796 66.505 41.275 1.00 42.00 41 GLN B N 1
ATOM 777 C CA . GLN B 1 44 ? -11.919 67.379 40.508 1.00 40.25 41 GLN B CA 1
ATOM 778 C C . GLN B 1 44 ? -11.052 68.187 41.493 1.00 38.51 41 GLN B C 1
ATOM 779 O O . GLN B 1 44 ? -9.919 68.545 41.194 1.00 37.72 41 GLN B O 1
ATOM 785 N N . GLU B 1 45 ? -11.630 68.521 42.641 1.00 36.17 42 GLU B N 1
ATOM 786 C CA . GLU B 1 45 ? -10.924 69.291 43.675 1.00 35.24 42 GLU B CA 1
ATOM 787 C C . GLU B 1 45 ? -9.736 68.488 44.182 1.00 32.82 42 GLU B C 1
ATOM 788 O O . GLU B 1 45 ? -8.667 69.030 44.404 1.00 31.47 42 GLU B O 1
ATOM 794 N N . VAL B 1 46 ? -9.951 67.182 44.344 1.00 31.82 43 VAL B N 1
ATOM 795 C CA . VAL B 1 46 ? -8.923 66.285 44.874 1.00 31.41 43 VAL B CA 1
ATOM 796 C C . VAL B 1 46 ? -7.820 66.231 43.850 1.00 30.78 43 VAL B C 1
ATOM 797 O O . VAL B 1 46 ? -6.632 66.218 44.192 1.00 28.85 43 VAL B O 1
ATOM 801 N N . GLU B 1 47 ? -8.228 66.197 42.581 1.00 29.96 44 GLU B N 1
ATOM 802 C CA . GLU B 1 47 ? -7.262 66.092 41.487 1.00 30.56 44 GLU B CA 1
ATOM 803 C C . GLU B 1 47 ? -6.381 67.320 41.336 1.00 28.02 44 GLU B C 1
ATOM 804 O O . GLU B 1 47 ? -5.206 67.195 41.014 1.00 28.06 44 GLU B O 1
ATOM 810 N N . ILE B 1 48 ? -6.946 68.483 41.605 1.00 26.58 45 ILE B N 1
ATOM 811 C CA . ILE B 1 48 ? -6.192 69.726 41.622 1.00 25.85 45 ILE B CA 1
ATOM 812 C C . ILE B 1 48 ? -5.046 69.672 42.669 1.00 24.50 45 ILE B C 1
ATOM 813 O O . ILE B 1 48 ? -3.897 70.027 42.367 1.00 22.15 45 ILE B O 1
ATOM 818 N N . TRP B 1 49 ? -5.377 69.238 43.876 1.00 24.00 46 TRP B N 1
ATOM 819 C CA . TRP B 1 49 ? -4.369 69.108 44.951 1.00 23.91 46 TRP B CA 1
ATOM 820 C C . TRP B 1 49 ? -3.307 68.069 44.546 1.00 23.00 46 TRP B C 1
ATOM 821 O O . TRP B 1 49 ? -2.116 68.313 44.637 1.00 23.44 46 TRP B O 1
ATOM 832 N N . THR B 1 50 ? -3.745 66.897 44.105 1.00 24.37 47 THR B N 1
ATOM 833 C CA . THR B 1 50 ? -2.833 65.848 43.687 1.00 23.99 47 THR B CA 1
ATOM 834 C C . THR B 1 50 ? -1.834 66.368 42.673 1.00 24.20 47 THR B C 1
ATOM 835 O O . THR B 1 50 ? -0.625 66.183 42.811 1.00 25.06 47 THR B O 1
ATOM 839 N N . ASN B 1 51 ? -2.337 67.048 41.668 1.00 24.38 48 ASN B N 1
ATOM 840 C CA . ASN B 1 51 ? -1.471 67.530 40.606 1.00 24.46 48 ASN B CA 1
ATOM 841 C C . ASN B 1 51 ? -0.461 68.586 41.067 1.00 23.80 48 ASN B C 1
ATOM 842 O O . ASN B 1 51 ? 0.719 68.507 40.744 1.00 23.79 48 ASN B O 1
ATOM 847 N N . ARG B 1 52 ? -0.919 69.510 41.903 1.00 23.35 49 ARG B N 1
ATOM 848 C CA A ARG B 1 52 ? -0.077 70.570 42.413 0.50 22.49 49 ARG B CA 1
ATOM 849 C CA B ARG B 1 52 ? -0.076 70.596 42.426 0.50 22.69 49 ARG B CA 1
ATOM 850 C C . ARG B 1 52 ? 0.963 70.075 43.427 1.00 22.30 49 ARG B C 1
ATOM 851 O O . ARG B 1 52 ? 2.097 70.550 43.456 1.00 20.63 49 ARG B O 1
ATOM 866 N N . ILE B 1 53 ? 0.591 69.075 44.226 1.00 21.57 50 ILE B N 1
ATOM 867 C CA . ILE B 1 53 ? 1.532 68.431 45.155 1.00 20.61 50 ILE B CA 1
ATOM 868 C C . ILE B 1 53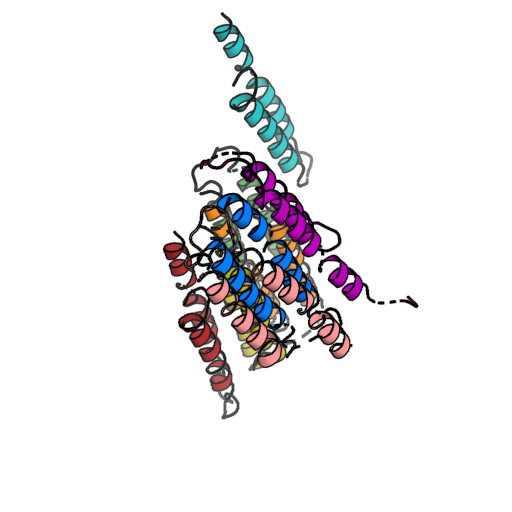 ? 2.595 67.682 44.387 1.00 21.00 50 ILE B C 1
ATOM 869 O O . ILE B 1 53 ? 3.771 67.748 44.728 1.00 19.67 50 ILE B O 1
ATOM 874 N N . LYS B 1 54 ? 2.186 66.990 43.311 1.00 22.52 51 LYS B N 1
ATOM 875 C CA . LYS B 1 54 ? 3.128 66.238 42.508 1.00 24.37 51 LYS B CA 1
ATOM 876 C C . LYS B 1 54 ? 4.109 67.188 41.852 1.00 23.65 51 LYS B C 1
ATOM 877 O O . LYS B 1 54 ? 5.271 66.893 41.783 1.00 26.04 51 LYS B O 1
ATOM 883 N N . GLU B 1 55 ? 3.611 68.314 41.360 1.00 25.04 52 GLU B N 1
ATOM 884 C CA . GLU B 1 55 ? 4.455 69.337 40.732 1.00 24.62 52 GLU B CA 1
ATOM 885 C C . GLU B 1 55 ? 5.515 69.811 41.735 1.00 23.88 52 GLU B C 1
ATOM 886 O O . GLU B 1 55 ? 6.703 69.885 41.423 1.00 22.17 52 GLU B O 1
ATOM 892 N N . LEU B 1 56 ? 5.082 70.069 42.974 1.00 22.03 53 LEU B N 1
ATOM 893 C CA . LEU B 1 56 ? 6.018 70.507 43.997 1.00 21.21 53 LEU B CA 1
ATOM 894 C C . LEU B 1 56 ? 7.009 69.415 44.379 1.00 21.36 53 LEU B C 1
ATOM 895 O O . LEU B 1 56 ? 8.211 69.648 44.520 1.00 20.12 53 LEU B O 1
ATOM 900 N N . GLU B 1 57 ? 6.508 68.195 44.541 1.00 22.58 54 GLU B N 1
ATOM 901 C CA . GLU B 1 57 ? 7.362 67.076 44.870 1.00 23.59 54 GLU B CA 1
ATOM 902 C C . GLU B 1 57 ? 8.405 66.790 43.756 1.00 23.88 54 GLU B C 1
ATOM 903 O O . GLU B 1 57 ? 9.571 66.620 44.053 1.00 24.88 54 GLU B O 1
ATOM 909 N N . ASP B 1 58 ? 8.004 66.813 42.489 1.00 23.60 55 ASP B N 1
ATOM 910 C CA . ASP B 1 58 ? 8.951 66.640 41.372 1.00 25.03 55 ASP B CA 1
ATOM 911 C C . ASP B 1 58 ? 10.031 67.755 41.365 1.00 25.03 55 ASP B C 1
ATOM 912 O O . ASP B 1 58 ? 11.211 67.485 41.137 1.00 26.15 55 ASP B O 1
ATOM 917 N N . TRP B 1 59 ? 9.618 68.989 41.626 1.00 24.62 56 TRP B N 1
ATOM 918 C CA . TRP B 1 59 ? 10.566 70.093 41.756 1.00 23.84 56 TRP B CA 1
ATOM 919 C C . TRP B 1 59 ? 11.567 69.841 42.920 1.00 22.97 56 TRP B C 1
ATOM 920 O O . TRP B 1 59 ? 12.782 69.940 42.759 1.00 21.22 56 TRP B O 1
ATOM 931 N N . LEU B 1 60 ? 11.055 69.493 44.086 1.00 21.29 57 LEU B N 1
ATOM 932 C CA . LEU B 1 60 ? 11.908 69.303 45.265 1.00 21.52 57 LEU B CA 1
ATOM 933 C C . LEU B 1 60 ? 12.986 68.261 45.007 1.00 21.34 57 LEU B C 1
ATOM 934 O O . LEU B 1 60 ? 14.148 68.483 45.289 1.00 21.94 57 LEU B O 1
ATOM 939 N N . TRP B 1 61 ? 12.594 67.117 44.467 1.00 22.17 58 TRP B N 1
ATOM 940 C CA . TRP B 1 61 ? 13.527 66.023 44.346 1.00 23.39 58 TRP B CA 1
ATOM 941 C C . TRP B 1 61 ? 14.269 66.012 42.996 1.00 24.21 58 TRP B C 1
ATOM 942 O O . TRP B 1 61 ? 15.253 65.286 42.850 1.00 25.62 58 TRP B O 1
ATOM 953 N N . GLY B 1 62 ? 13.804 66.806 42.047 1.00 25.14 59 GLY B N 1
ATOM 954 C CA . GLY B 1 62 ? 14.375 66.842 40.705 1.00 26.67 59 GLY B CA 1
ATOM 955 C C . GLY B 1 62 ? 15.197 68.067 40.374 1.00 27.66 59 GLY B C 1
ATOM 956 O O . GLY B 1 62 ? 16.220 67.937 39.717 1.00 30.03 59 GLY B O 1
ATOM 957 N N . GLU B 1 63 ? 14.739 69.244 40.796 1.00 27.33 60 GLU B N 1
ATOM 958 C CA . GLU B 1 63 ? 15.247 70.518 40.272 1.00 27.76 60 GLU B CA 1
ATOM 959 C C . GLU B 1 63 ? 15.767 71.484 41.343 1.00 26.40 60 GLU B C 1
ATOM 960 O O . GLU B 1 63 ? 16.635 72.304 41.064 1.00 26.24 60 GLU B O 1
ATOM 966 N N . SER B 1 64 ? 15.213 71.402 42.555 1.00 23.34 61 SER B N 1
ATOM 967 C CA . SER B 1 64 ? 15.503 72.352 43.638 1.00 22.51 61 SER B CA 1
ATOM 968 C C . SER B 1 64 ? 16.939 72.318 44.141 1.00 20.34 61 SER B C 1
ATOM 969 O O . SER B 1 64 ? 17.678 71.366 43.905 1.00 20.38 61 SER B O 1
ATOM 972 N N . PRO B 1 65 ? 17.322 73.297 44.950 1.00 21.18 62 PRO B N 1
ATOM 973 C CA . PRO B 1 65 ? 18.672 73.229 45.515 1.00 21.77 62 PRO B CA 1
ATOM 974 C C . PRO B 1 65 ? 18.967 71.995 46.380 1.00 21.83 62 PRO B C 1
ATOM 975 O O . PRO B 1 65 ? 20.140 71.710 46.697 1.00 21.79 62 PRO B O 1
ATOM 979 N N . ILE B 1 66 ? 17.914 71.313 46.826 1.00 21.30 63 ILE B N 1
ATOM 980 C CA . ILE B 1 66 ? 18.085 70.102 47.645 1.00 22.35 63 ILE B CA 1
ATOM 981 C C . ILE B 1 66 ? 17.924 68.785 46.906 1.00 23.21 63 ILE B C 1
ATOM 982 O O . ILE B 1 66 ? 18.017 67.731 47.531 1.00 24.82 63 ILE B O 1
ATOM 987 N N . ALA B 1 67 ? 17.769 68.836 45.582 1.00 24.70 64 ALA B N 1
ATOM 988 C CA . ALA B 1 67 ? 17.595 67.652 44.766 1.00 24.88 64 ALA B CA 1
ATOM 989 C C . ALA B 1 67 ? 18.869 66.808 44.653 1.00 26.93 64 ALA B C 1
ATOM 990 O O . ALA B 1 67 ? 19.957 67.284 44.951 1.00 27.61 64 ALA B O 1
ATOM 1009 N N . THR C 1 6 ? -19.470 72.188 57.774 1.00 39.66 3 THR C N 1
ATOM 1010 C CA . THR C 1 6 ? -19.826 72.845 56.513 1.00 38.12 3 THR C CA 1
ATOM 1011 C C . THR C 1 6 ? -18.610 72.949 55.584 1.00 36.60 3 THR C C 1
ATOM 1012 O O . THR C 1 6 ? -17.466 72.841 56.040 1.00 34.76 3 THR C O 1
ATOM 1016 N N . LYS C 1 7 ? -18.859 73.183 54.301 1.00 34.93 4 LYS C N 1
ATOM 1017 C CA . LYS C 1 7 ? -17.768 73.311 53.343 1.00 34.68 4 LYS C CA 1
ATOM 1018 C C . LYS C 1 7 ? -16.909 74.537 53.670 1.00 33.32 4 LYS C C 1
ATOM 1019 O O . LYS C 1 7 ? -15.687 74.504 53.489 1.00 31.31 4 LYS C O 1
ATOM 1025 N N . LYS C 1 8 ? -17.547 75.606 54.170 1.00 32.17 5 LYS C N 1
ATOM 1026 C CA . LYS C 1 8 ? -16.816 76.828 54.510 1.00 31.00 5 LYS C CA 1
ATOM 1027 C C . LYS C 1 8 ? -15.829 76.559 55.645 1.00 29.29 5 LYS C C 1
ATOM 1028 O O . LYS C 1 8 ? -14.708 77.073 55.638 1.00 27.00 5 LYS C O 1
ATOM 1034 N N . GLU C 1 9 ? -16.279 75.795 56.631 1.00 28.07 6 GLU C N 1
ATOM 1035 C CA . GLU C 1 9 ? -15.436 75.390 57.751 1.00 28.98 6 GLU C CA 1
ATOM 1036 C C . GLU C 1 9 ? -14.332 74.473 57.280 1.00 26.28 6 GLU C C 1
ATOM 1037 O O . GLU C 1 9 ? -13.215 74.603 57.727 1.00 24.30 6 GLU C O 1
ATOM 1043 N N . ARG C 1 10 ? -14.642 73.583 56.349 1.00 24.27 7 ARG C N 1
ATOM 1044 C CA . ARG C 1 10 ? -13.598 72.680 55.843 1.00 24.40 7 ARG C CA 1
ATOM 1045 C C . ARG C 1 10 ? -12.539 73.460 55.094 1.00 23.81 7 ARG C C 1
ATOM 1046 O O . ARG C 1 10 ? -11.336 73.205 55.242 1.00 22.67 7 ARG C O 1
ATOM 1054 N N . ILE C 1 11 ? -12.968 74.411 54.279 1.00 23.38 8 ILE C N 1
ATOM 1055 C CA . ILE C 1 11 ? -12.055 75.228 53.558 1.00 22.58 8 ILE C CA 1
ATOM 1056 C C . ILE C 1 11 ? -11.202 76.095 54.533 1.00 22.27 8 ILE C C 1
ATOM 1057 O O . ILE C 1 11 ? -9.993 76.242 54.306 1.00 19.38 8 ILE C O 1
ATOM 1062 N N . ALA C 1 12 ? -11.808 76.633 55.605 1.00 20.48 9 ALA C N 1
ATOM 1063 C CA . ALA C 1 12 ? -11.037 77.408 56.591 1.00 20.58 9 ALA C CA 1
ATOM 1064 C C . ALA C 1 12 ? -9.938 76.518 57.259 1.00 18.99 9 ALA C C 1
ATOM 1065 O O . ALA C 1 12 ? -8.815 76.962 57.421 1.00 17.15 9 ALA C O 1
ATOM 1067 N N . ILE C 1 13 ? -10.275 75.279 57.583 1.00 18.67 10 ILE C N 1
ATOM 1068 C CA . ILE C 1 13 ? -9.320 74.321 58.139 1.00 19.61 10 ILE C CA 1
ATOM 1069 C C . ILE C 1 13 ? -8.155 74.092 57.155 1.00 19.15 10 ILE C C 1
ATOM 1070 O O . ILE C 1 13 ? -6.998 74.146 57.558 1.00 19.49 10 ILE C O 1
ATOM 1075 N N . GLN C 1 14 ? -8.474 73.858 55.878 1.00 18.36 11 GLN C N 1
ATOM 1076 C CA . GLN C 1 14 ? -7.457 73.665 54.819 1.00 18.72 11 GLN C CA 1
ATOM 1077 C C . GLN C 1 14 ? -6.548 74.899 54.679 1.00 18.25 11 GLN C C 1
ATOM 1078 O O . GLN C 1 14 ? -5.328 74.774 54.623 1.00 17.91 11 GLN C O 1
ATOM 1084 N N . ARG C 1 15 ? -7.142 76.092 54.704 1.00 18.46 12 ARG C N 1
ATOM 1085 C CA . ARG C 1 15 ? -6.372 77.354 54.725 1.00 18.10 12 ARG C CA 1
ATOM 1086 C C . ARG C 1 15 ? -5.434 77.494 55.960 1.00 17.95 12 ARG C C 1
ATOM 1087 O O . ARG C 1 15 ? -4.271 77.908 55.833 1.00 16.68 12 ARG C O 1
ATOM 1095 N N . SER C 1 16 ? -5.936 77.189 57.150 1.00 16.60 13 SER C N 1
ATOM 1096 C CA A SER C 1 16 ? -5.105 77.163 58.337 0.50 16.83 13 SER C CA 1
ATOM 1097 C CA B SER C 1 16 ? -5.067 77.166 58.355 0.50 17.38 13 SER C CA 1
ATOM 1098 C C . SER C 1 16 ? -3.878 76.220 58.181 1.00 16.55 13 SER C C 1
ATOM 1099 O O . SER C 1 16 ? -2.718 76.590 58.480 1.00 16.11 13 SER C O 1
ATOM 1112 N N . ALA C 1 18 ? -2.620 75.148 55.300 1.00 16.02 15 ALA C N 1
ATOM 1113 C CA . ALA C 1 18 ? -1.762 75.747 54.294 1.00 16.15 15 ALA C CA 1
ATOM 1114 C C . ALA C 1 18 ? -0.752 76.737 54.928 1.00 14.89 15 ALA C C 1
ATOM 1115 O O . ALA C 1 18 ? 0.366 76.783 54.484 1.00 15.45 15 ALA C O 1
ATOM 1117 N N . GLU C 1 19 ? -1.166 77.559 55.889 1.00 15.38 16 GLU C N 1
ATOM 1118 C CA . GLU C 1 19 ? -0.260 78.494 56.529 1.00 16.54 16 GLU C CA 1
ATOM 1119 C C . GLU C 1 19 ? 0.905 77.728 57.174 1.00 16.44 16 GLU C C 1
ATOM 1120 O O . GLU C 1 19 ? 2.058 78.159 57.074 1.00 16.88 16 GLU C O 1
ATOM 1126 N N . GLU C 1 20 ? 0.598 76.575 57.771 1.00 15.92 17 GLU C N 1
ATOM 1127 C CA . GLU C 1 20 ? 1.618 75.737 58.468 1.00 17.39 17 GLU C CA 1
ATOM 1128 C C . GLU C 1 20 ? 2.576 75.111 57.456 1.00 16.32 17 GLU C C 1
ATOM 1129 O O . GLU C 1 20 ? 3.777 75.046 57.681 1.00 15.39 17 GLU C O 1
ATOM 1135 N N . ALA C 1 21 ? 2.044 74.687 56.324 1.00 15.81 18 ALA C N 1
ATOM 1136 C CA . ALA C 1 21 ? 2.867 74.117 55.244 1.00 16.44 18 ALA C CA 1
ATOM 1137 C C . ALA C 1 21 ? 3.838 75.177 54.722 1.00 16.09 18 ALA C C 1
ATOM 1138 O O . ALA C 1 21 ? 5.002 74.889 54.507 1.00 15.25 18 ALA C O 1
ATOM 1140 N N . LEU C 1 22 ? 3.329 76.396 54.499 1.00 17.05 19 LEU C N 1
ATOM 1141 C CA . LEU C 1 22 ? 4.188 77.518 54.058 1.00 16.52 19 LEU C CA 1
ATOM 1142 C C . LEU C 1 22 ? 5.267 77.881 55.119 1.00 17.16 19 LEU C C 1
ATOM 1143 O O . LEU C 1 22 ? 6.425 78.229 54.786 1.00 16.52 19 LEU C O 1
ATOM 1148 N N . GLY C 1 23 ? 4.871 77.809 56.389 1.00 16.30 20 GLY C N 1
ATOM 1149 C CA . GLY C 1 23 ? 5.780 78.064 57.501 1.00 16.20 20 GLY C CA 1
ATOM 1150 C C . GLY C 1 23 ? 6.946 77.080 57.450 1.00 16.73 20 GLY C C 1
ATOM 1151 O O . GLY C 1 23 ? 8.105 77.440 57.671 1.00 16.76 20 GLY C O 1
ATOM 1152 N N . LYS C 1 24 ? 6.625 75.820 57.176 1.00 16.77 21 LYS C N 1
ATOM 1153 C CA . LYS C 1 24 ? 7.627 74.770 57.069 1.00 16.56 21 LYS C CA 1
ATOM 1154 C C . LYS C 1 24 ? 8.617 75.021 55.883 1.00 15.27 21 LYS C C 1
ATOM 1155 O O . LYS C 1 24 ? 9.839 74.936 56.066 1.00 14.28 21 LYS C O 1
ATOM 1161 N N . LEU C 1 25 ? 8.105 75.333 54.712 1.00 15.77 22 LEU C N 1
ATOM 1162 C CA . LEU C 1 25 ? 8.945 75.677 53.558 1.00 16.11 22 LEU C CA 1
ATOM 1163 C C . LEU C 1 25 ? 9.767 76.954 53.829 1.00 15.82 22 LEU C C 1
ATOM 1164 O O . LEU C 1 25 ? 10.937 77.025 53.483 1.00 16.26 22 LEU C O 1
ATOM 1169 N N . LYS C 1 26 ? 9.169 77.949 54.478 1.00 15.83 23 LYS C N 1
ATOM 1170 C CA . LYS C 1 26 ? 9.932 79.148 54.893 1.00 16.11 23 LYS C CA 1
ATOM 1171 C C . LYS C 1 26 ? 11.043 78.805 55.902 1.00 16.30 23 LYS C C 1
ATOM 1172 O O . LYS C 1 26 ? 12.137 79.354 55.841 1.00 16.30 23 LYS C O 1
ATOM 1178 N N . ALA C 1 27 ? 10.780 77.868 56.816 1.00 15.66 24 ALA C N 1
ATOM 1179 C CA . ALA C 1 27 ? 11.796 77.415 57.761 1.00 16.16 24 ALA C CA 1
ATOM 1180 C C . ALA C 1 27 ? 12.981 76.781 57.020 1.00 16.49 24 ALA C C 1
ATOM 1181 O O . ALA C 1 27 ? 14.123 76.961 57.399 1.00 17.15 24 AL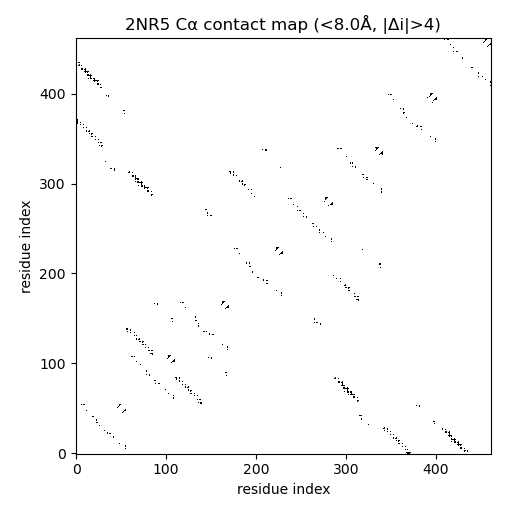A C O 1
ATOM 1183 N N . ILE C 1 28 ? 12.692 76.024 55.961 1.00 16.74 25 ILE C N 1
ATOM 1184 C CA . ILE C 1 28 ? 13.750 75.417 55.132 1.00 16.32 25 ILE C CA 1
ATOM 1185 C C . ILE C 1 28 ? 14.649 76.519 54.528 1.00 16.93 25 ILE C C 1
ATOM 1186 O O . ILE C 1 28 ? 15.881 76.410 54.552 1.00 15.80 25 ILE C O 1
ATOM 1191 N N . ARG C 1 29 ? 13.997 77.549 53.990 1.00 17.27 26 ARG C N 1
ATOM 1192 C CA . ARG C 1 29 ? 14.703 78.698 53.353 1.00 18.89 26 ARG C CA 1
ATOM 1193 C C . ARG C 1 29 ? 15.727 79.322 54.298 1.00 17.41 26 ARG C C 1
ATOM 1194 O O . ARG C 1 29 ? 16.840 79.688 53.887 1.00 17.48 26 ARG C O 1
ATOM 1202 N N . GLN C 1 30 ? 15.363 79.454 55.569 1.00 18.38 27 GLN C N 1
ATOM 1203 C CA . GLN C 1 30 ? 16.234 80.041 56.568 1.00 18.80 27 GLN C CA 1
ATOM 1204 C C . GLN C 1 30 ? 17.525 79.300 56.819 1.00 18.95 27 GLN C C 1
ATOM 1205 O O . GLN C 1 30 ? 18.486 79.899 57.347 1.00 17.96 27 GLN C O 1
ATOM 1211 N N . LEU C 1 31 ? 17.600 78.024 56.450 1.00 18.59 28 LEU C N 1
ATOM 1212 C CA . LEU C 1 31 ? 18.808 77.228 56.758 1.00 20.09 28 LEU C CA 1
ATOM 1213 C C . LEU C 1 31 ? 19.881 77.291 55.635 1.00 21.86 28 LEU C C 1
ATOM 1214 O O . LEU C 1 31 ? 20.991 76.780 55.803 1.00 23.64 28 LEU C O 1
ATOM 1219 N N . CYS C 1 32 ? 19.544 77.928 54.519 1.00 21.53 29 CYS C N 1
ATOM 1220 C CA . CYS C 1 32 ? 20.492 78.074 53.428 1.00 23.60 29 CYS C CA 1
ATOM 1221 C C . CYS C 1 32 ? 21.746 78.825 53.932 1.00 25.90 29 CYS C C 1
ATOM 1222 O O . CYS C 1 32 ? 21.659 79.886 54.520 1.00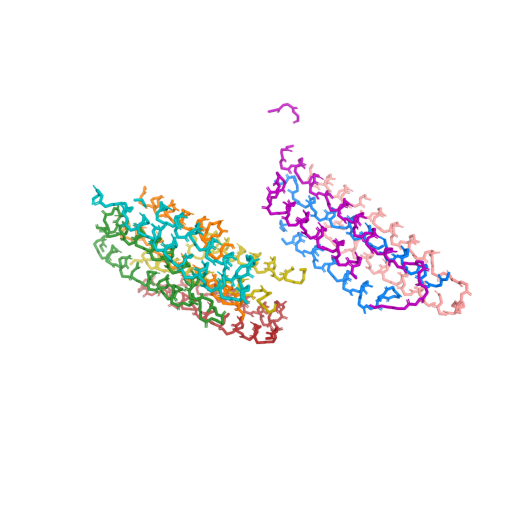 26.94 29 CYS C O 1
ATOM 1225 N N . GLY C 1 33 ? 22.903 78.250 53.727 1.00 30.15 30 GLY C N 1
ATOM 1226 C CA . GLY C 1 33 ? 24.128 78.892 54.148 1.00 32.87 30 GLY C CA 1
ATOM 1227 C C . GLY C 1 33 ? 24.303 78.945 55.631 1.00 35.99 30 GLY C C 1
ATOM 1228 O O . GLY C 1 33 ? 25.138 79.718 56.125 1.00 37.75 30 GLY C O 1
ATOM 1229 N N . ALA C 1 34 ? 23.561 78.122 56.365 1.00 38.34 31 ALA C N 1
ATOM 1230 C CA . ALA C 1 34 ? 23.722 78.087 57.806 1.00 40.51 31 ALA C CA 1
ATOM 1231 C C . ALA C 1 34 ? 25.166 77.630 58.112 1.00 41.74 31 ALA C C 1
ATOM 1232 O O . ALA C 1 34 ? 25.822 78.159 59.008 1.00 42.89 31 ALA C O 1
ATOM 1234 N N . GLU C 1 35 ? 25.651 76.657 57.344 1.00 43.28 32 GLU C N 1
ATOM 1235 C CA . GLU C 1 35 ? 27.022 76.146 57.482 1.00 43.93 32 GLU C CA 1
ATOM 1236 C C . GLU C 1 35 ? 28.078 77.139 56.965 1.00 45.07 32 GLU C C 1
ATOM 1237 O O . GLU C 1 35 ? 27.753 78.213 56.485 1.00 44.67 32 GLU C O 1
ATOM 1243 N N . ASP C 1 36 ? 29.353 76.790 57.074 1.00 46.81 33 ASP C N 1
ATOM 1244 C CA . ASP C 1 36 ? 30.367 77.608 56.426 1.00 47.42 33 ASP C CA 1
ATOM 1245 C C . ASP C 1 36 ? 29.931 77.772 54.976 1.00 48.34 33 ASP C C 1
ATOM 1246 O O . ASP C 1 36 ? 29.763 76.770 54.255 1.00 48.94 33 ASP C O 1
ATOM 1251 N N A SER C 1 37 ? 29.721 79.010 54.538 0.50 48.74 34 SER C N 1
ATOM 1252 N N B SER C 1 37 ? 29.786 79.014 54.529 0.50 48.70 34 SER C N 1
ATOM 1253 C CA A SER C 1 37 ? 29.256 79.226 53.172 0.50 48.94 34 SER C CA 1
ATOM 1254 C CA B SER C 1 37 ? 29.247 79.259 53.199 0.50 48.87 34 SER C CA 1
ATOM 1255 C C A SER C 1 37 ? 29.580 80.603 52.606 0.50 49.14 34 SER C C 1
ATOM 1256 C C B SER C 1 37 ? 29.640 80.607 52.612 0.50 49.10 34 SER C C 1
ATOM 1257 O O A SER C 1 37 ? 29.656 81.593 53.341 0.50 49.41 34 SER C O 1
ATOM 1258 O O B SER C 1 37 ? 29.833 81.584 53.344 0.50 49.40 34 SER C O 1
ATOM 1263 N N . SER C 1 38 ? 29.748 80.646 51.282 1.00 49.15 35 SER C N 1
ATOM 1264 C CA . SER C 1 38 ? 30.002 81.892 50.550 1.00 48.86 35 SER C CA 1
ATOM 1265 C C . SER C 1 38 ? 28.681 82.585 50.386 1.00 48.06 35 SER C C 1
ATOM 1266 O O . SER C 1 38 ? 27.672 81.945 50.067 1.00 49.06 35 SER C O 1
ATOM 1269 N N . ASP C 1 39 ? 28.705 83.894 50.599 1.00 47.15 36 ASP C N 1
ATOM 1270 C CA . ASP C 1 39 ? 27.527 84.726 50.545 1.00 45.84 36 ASP C CA 1
ATOM 1271 C C . ASP C 1 39 ? 26.770 84.543 49.216 1.00 44.84 36 ASP C C 1
ATOM 1272 O O . ASP C 1 39 ? 25.549 84.654 49.199 1.00 44.08 36 ASP C O 1
ATOM 1277 N N . SER C 1 40 ? 27.474 84.267 48.107 1.00 42.35 37 SER C N 1
ATOM 1278 C CA . SER C 1 40 ? 26.776 84.155 46.814 1.00 41.08 37 SER C CA 1
ATOM 1279 C C . SER C 1 40 ? 26.078 82.792 46.642 1.00 40.05 37 SER C C 1
ATOM 1280 O O . SER C 1 40 ? 25.015 82.700 46.012 1.00 38.77 37 SER C O 1
ATOM 1283 N N . SER C 1 41 ? 26.678 81.740 47.181 1.00 38.96 38 SER C N 1
ATOM 1284 C CA . SER C 1 41 ? 26.045 80.415 47.161 1.00 39.37 38 SER C CA 1
ATOM 1285 C C . SER C 1 41 ? 24.739 80.467 47.936 1.00 38.01 38 SER C C 1
ATOM 1286 O O . SER C 1 41 ? 23.693 80.042 47.444 1.00 37.15 38 SER C O 1
ATOM 1289 N N . ASP C 1 42 ? 24.834 81.006 49.144 1.00 37.03 39 ASP C N 1
ATOM 1290 C CA . ASP C 1 42 ? 23.672 81.236 50.009 1.00 36.40 39 ASP C CA 1
ATOM 1291 C C . ASP C 1 42 ? 22.614 81.975 49.277 1.00 34.52 39 ASP C C 1
ATOM 1292 O O . ASP C 1 42 ? 21.473 81.528 49.208 1.00 34.01 39 ASP C O 1
ATOM 1305 N N . GLN C 1 44 ? 22.079 82.558 46.108 1.00 25.54 41 GLN C N 1
ATOM 1306 C CA . GLN C 1 44 ? 21.518 81.850 44.979 1.00 23.62 41 GLN C CA 1
ATOM 1307 C C . GLN C 1 44 ? 20.400 80.887 45.480 1.00 21.57 41 GLN C C 1
ATOM 1308 O O . GLN C 1 44 ? 19.295 80.846 44.931 1.00 20.30 41 GLN C O 1
ATOM 1314 N N . GLU C 1 45 ? 20.739 80.086 46.486 1.00 20.16 42 GLU C N 1
ATOM 1315 C CA . GLU C 1 45 ? 19.754 79.143 47.075 1.00 20.94 42 GLU C CA 1
ATOM 1316 C C . GLU C 1 45 ? 18.539 79.863 47.658 1.00 19.27 42 GLU C C 1
ATOM 1317 O O . GLU C 1 45 ? 17.369 79.472 47.432 1.00 19.70 42 GLU C O 1
ATOM 1323 N N . VAL C 1 46 ? 18.805 80.924 48.407 1.00 19.97 43 VAL C N 1
ATOM 1324 C CA . VAL C 1 46 ? 17.715 81.706 49.011 1.00 19.99 43 VAL C CA 1
ATOM 1325 C C . VAL C 1 46 ? 16.737 82.269 47.957 1.00 19.66 43 VAL C C 1
ATOM 1326 O O . VAL C 1 46 ? 15.528 82.206 48.119 1.00 18.35 43 VAL C O 1
ATOM 1330 N N . GLU C 1 47 ? 17.273 82.824 46.865 1.00 18.71 44 GLU C N 1
ATOM 1331 C CA . GLU C 1 47 ? 16.444 83.333 45.792 1.00 18.57 44 GLU C CA 1
ATOM 1332 C C . GLU C 1 47 ? 15.521 82.266 45.201 1.00 17.16 44 GLU C C 1
ATOM 1333 O O . GLU C 1 47 ? 14.359 82.503 44.937 1.00 18.06 44 GLU C O 1
ATOM 1339 N N . ILE C 1 48 ? 16.063 81.090 44.961 1.00 18.11 45 ILE C N 1
ATOM 1340 C CA . ILE C 1 48 ? 15.300 79.971 44.384 1.00 17.86 45 ILE C CA 1
ATOM 1341 C C . ILE C 1 48 ? 14.152 79.515 45.315 1.00 17.44 45 ILE C C 1
ATOM 1342 O O . ILE C 1 48 ? 12.994 79.361 44.877 1.00 16.19 45 ILE C O 1
ATOM 1347 N N . TRP C 1 49 ? 14.457 79.367 46.590 1.00 17.73 46 TRP C N 1
ATOM 1348 C CA . TRP C 1 49 ? 13.424 79.084 47.621 1.00 18.85 46 TRP C CA 1
ATOM 1349 C C . TRP C 1 49 ? 12.359 80.175 47.714 1.00 18.13 46 TRP C C 1
ATOM 1350 O O . TRP C 1 49 ? 11.202 79.849 47.706 1.00 15.62 46 TRP C O 1
ATOM 1361 N N . THR C 1 50 ? 12.782 81.457 47.733 1.00 18.47 47 THR C N 1
ATOM 1362 C CA . THR C 1 50 ? 11.893 82.592 47.795 1.00 18.16 47 THR C CA 1
ATOM 1363 C C . THR C 1 50 ? 10.910 82.569 46.645 1.00 18.46 47 THR C C 1
ATOM 1364 O O . THR C 1 50 ? 9.683 82.640 46.839 1.00 17.03 47 THR C O 1
ATOM 1368 N N . ASN C 1 51 ? 11.429 82.410 45.436 1.00 19.00 48 ASN C N 1
ATOM 1369 C CA . ASN C 1 51 ? 10.568 82.440 44.251 1.00 19.38 48 ASN C CA 1
ATOM 1370 C C . ASN C 1 51 ? 9.595 81.267 44.175 1.00 19.63 48 ASN C C 1
ATOM 1371 O O . ASN C 1 51 ? 8.430 81.430 43.809 1.00 18.65 48 ASN C O 1
ATOM 1376 N N . ARG C 1 52 ? 10.079 80.073 44.510 1.00 20.83 49 ARG C N 1
ATOM 1377 C CA . ARG C 1 52 ? 9.226 78.893 44.485 1.00 20.11 49 ARG C CA 1
ATOM 1378 C C . ARG C 1 52 ? 8.131 78.949 45.602 1.00 19.40 49 ARG C C 1
ATOM 1379 O O . ARG C 1 52 ? 6.982 78.603 45.347 1.00 18.66 49 ARG C O 1
ATOM 1387 N N . ILE C 1 53 ? 8.478 79.456 46.775 1.00 18.71 50 ILE C N 1
ATOM 1388 C CA . ILE C 1 53 ? 7.493 79.653 47.838 1.00 19.25 50 ILE C CA 1
ATOM 1389 C C . ILE C 1 53 ? 6.493 80.705 47.450 1.00 20.76 50 ILE C C 1
ATOM 1390 O O . ILE C 1 53 ? 5.281 80.537 47.663 1.00 18.93 50 ILE C O 1
ATOM 1395 N N . LYS C 1 54 ? 6.964 81.796 46.848 1.00 22.34 51 LYS C N 1
ATOM 1396 C CA . LYS C 1 54 ? 6.053 82.830 46.419 1.00 23.49 51 LYS C CA 1
ATOM 1397 C C . LYS C 1 54 ? 5.059 82.298 45.393 1.00 22.94 51 LYS C C 1
ATOM 1398 O O . LYS C 1 54 ? 3.891 82.587 45.505 1.00 24.36 51 LYS C O 1
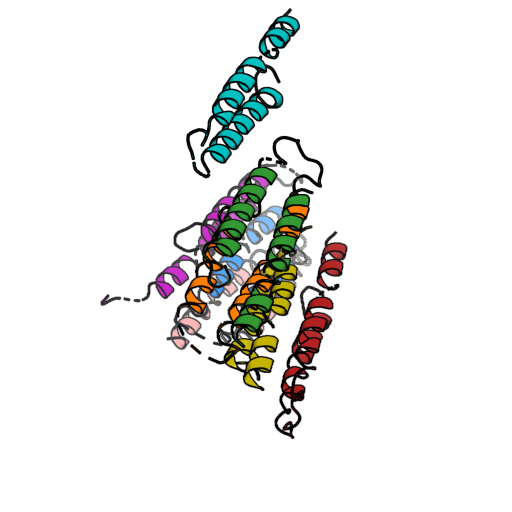ATOM 1404 N N . GLU C 1 55 ? 5.528 81.529 44.409 1.00 23.40 52 GLU C N 1
ATOM 1405 C CA . GLU C 1 55 ? 4.675 80.872 43.411 1.00 24.03 52 GLU C CA 1
ATOM 1406 C C . GLU C 1 55 ? 3.613 79.989 44.037 1.00 23.22 52 GLU C C 1
ATOM 1407 O O . GLU C 1 55 ? 2.450 79.955 43.609 1.00 21.40 52 GLU C O 1
ATOM 1413 N N . LEU C 1 56 ? 4.017 79.221 45.016 1.00 21.89 53 LEU C N 1
ATOM 1414 C CA . LEU C 1 56 ? 3.024 78.423 45.753 1.00 21.74 53 LEU C CA 1
ATOM 1415 C C . LEU C 1 56 ? 2.015 79.283 46.500 1.00 20.97 53 LEU C C 1
ATOM 1416 O O . LEU C 1 56 ? 0.829 78.971 46.490 1.00 21.13 53 LEU C O 1
ATOM 1421 N N . GLU C 1 57 ? 2.475 80.303 47.222 1.00 22.73 54 GLU C N 1
ATOM 1422 C CA . GLU C 1 57 ? 1.570 81.218 47.938 1.00 25.13 54 GLU C CA 1
ATOM 1423 C C . GLU C 1 57 ? 0.526 81.859 47.037 1.00 25.88 54 GLU C C 1
ATOM 1424 O O . GLU C 1 57 ? -0.668 81.881 47.370 1.00 26.03 54 GLU C O 1
ATOM 1430 N N . ASP C 1 58 ? 1.003 82.368 45.905 1.00 24.57 55 ASP C N 1
ATOM 1431 C CA . ASP C 1 58 ? 0.136 82.935 44.858 1.00 26.06 55 ASP C CA 1
ATOM 1432 C C . ASP C 1 58 ? -0.951 81.953 44.434 1.00 25.41 55 ASP C C 1
ATOM 1433 O O . ASP C 1 58 ? -2.133 82.330 44.354 1.00 26.82 55 ASP C O 1
ATOM 1438 N N . TRP C 1 59 ? -0.563 80.706 44.156 1.00 24.75 56 TRP C N 1
ATOM 1439 C CA . TRP C 1 59 ? -1.522 79.669 43.768 1.00 24.28 56 TRP C CA 1
ATOM 1440 C C . TRP C 1 59 ? -2.523 79.429 44.901 1.00 23.64 56 TRP C C 1
ATOM 1441 O O . TRP C 1 59 ? -3.741 79.417 44.681 1.00 22.52 56 TRP C O 1
ATOM 1452 N N . LEU C 1 60 ? -1.996 79.251 46.109 1.00 22.97 57 LEU C N 1
ATOM 1453 C CA . LEU C 1 60 ? -2.849 78.902 47.273 1.00 23.41 57 LEU C CA 1
ATOM 1454 C C . LEU C 1 60 ? -3.922 79.969 47.453 1.00 23.81 57 LEU C C 1
ATOM 1455 O O . LEU C 1 60 ? -5.094 79.635 47.573 1.00 24.31 57 LEU C O 1
ATOM 1460 N N . TRP C 1 61 ? -3.500 81.227 47.483 1.00 24.62 58 TRP C N 1
ATOM 1461 C CA . TRP C 1 61 ? -4.403 82.299 47.909 1.00 26.41 58 TRP C CA 1
ATOM 1462 C C . TRP C 1 61 ? -5.130 82.951 46.731 1.00 27.13 58 TRP C C 1
ATOM 1463 O O . TRP C 1 61 ? -6.077 83.682 46.952 1.00 28.40 58 TRP C O 1
ATOM 1474 N N . GLY C 1 62 ? -4.721 82.650 45.507 1.00 28.65 59 GLY C N 1
ATOM 1475 C CA . GLY C 1 62 ? -5.356 83.211 44.291 1.00 30.01 59 GLY C CA 1
ATOM 1476 C C . GLY C 1 62 ? -6.086 82.237 43.346 1.00 31.27 59 GLY C C 1
ATOM 1477 O O . GLY C 1 62 ? -7.093 82.608 42.727 1.00 32.63 59 GLY C O 1
ATOM 1478 N N . GLU C 1 63 ? -5.599 81.007 43.202 1.00 30.62 60 GLU C N 1
ATOM 1479 C CA . GLU C 1 63 ? -6.079 80.101 42.155 1.00 31.19 60 GLU C CA 1
ATOM 1480 C C . GLU C 1 63 ? -6.605 78.739 42.651 1.00 30.10 60 GLU C C 1
ATOM 1481 O O . GLU C 1 63 ? -7.388 78.069 41.957 1.00 30.36 60 GLU C O 1
ATOM 1487 N N . SER C 1 64 ? -6.197 78.345 43.854 1.00 27.51 61 SER C N 1
ATOM 1488 C CA . SER C 1 64 ? -6.459 77.044 44.352 1.00 25.71 61 SER C CA 1
ATOM 1489 C C . SER C 1 64 ? -7.904 76.874 44.824 1.00 23.66 61 SER C C 1
ATOM 1490 O O . SER C 1 64 ? -8.676 77.809 44.940 1.00 22.88 61 SER C O 1
ATOM 1493 N N . PRO C 1 65 ? -8.285 75.652 45.119 1.00 23.98 62 PRO C N 1
ATOM 1494 C CA . PRO C 1 65 ? -9.651 75.439 45.668 1.00 24.74 62 PRO C CA 1
ATOM 1495 C C . PRO C 1 65 ? -9.965 76.155 46.999 1.00 24.48 62 PRO C C 1
ATOM 1496 O O . PRO C 1 65 ? -11.141 76.266 47.400 1.00 23.54 62 PRO C O 1
ATOM 1500 N N . ILE C 1 66 ? -8.928 76.626 47.703 1.00 24.43 63 ILE C N 1
ATOM 1501 C CA . ILE C 1 66 ? -9.142 77.280 48.999 1.00 24.85 63 ILE C CA 1
ATOM 1502 C C . ILE C 1 66 ? -8.929 78.806 48.933 1.00 25.43 63 ILE C C 1
ATOM 1503 O O . ILE C 1 66 ? -8.963 79.495 49.954 1.00 24.73 63 ILE C O 1
ATOM 1508 N N . ALA C 1 67 ? -8.739 79.334 47.724 1.00 25.33 64 ALA C N 1
ATOM 1509 C CA . ALA C 1 67 ? -8.576 80.760 47.535 1.00 26.64 64 ALA C CA 1
ATOM 1510 C C . ALA C 1 67 ? -9.928 81.481 47.709 1.00 28.31 64 ALA C C 1
ATOM 1511 O O . ALA C 1 67 ? -10.989 80.915 47.408 1.00 29.78 64 ALA C O 1
ATOM 1522 N N . THR D 1 6 ? 28.205 62.467 63.773 1.00 41.53 3 THR D N 1
ATOM 1523 C CA . THR D 1 6 ? 28.508 61.057 63.816 1.00 39.63 3 THR D CA 1
ATOM 1524 C C . THR D 1 6 ? 27.267 60.214 63.457 1.00 38.84 3 THR D C 1
ATOM 1525 O O . THR D 1 6 ? 26.140 60.701 63.515 1.00 36.33 3 THR D O 1
ATOM 1529 N N . LYS D 1 7 ? 27.498 58.957 63.079 1.00 37.36 4 LYS D N 1
ATOM 1530 C CA . LYS D 1 7 ? 26.414 58.021 62.823 1.00 36.95 4 LYS D CA 1
ATOM 1531 C C . LYS D 1 7 ? 25.577 57.822 64.083 1.00 35.59 4 LYS D C 1
ATOM 1532 O O . LYS D 1 7 ? 24.367 57.712 64.005 1.00 34.14 4 LYS D O 1
ATOM 1538 N N . LYS D 1 8 ? 26.231 57.802 65.233 1.00 34.34 5 LYS D N 1
ATOM 1539 C CA . LYS D 1 8 ? 25.529 57.688 66.514 1.00 34.00 5 LYS D CA 1
ATOM 1540 C C . LYS D 1 8 ? 24.578 58.898 66.715 1.00 32.01 5 LYS D C 1
ATOM 1541 O O . LYS D 1 8 ? 23.451 58.746 67.190 1.00 31.42 5 LYS D O 1
ATOM 1547 N N . GLU D 1 9 ? 25.047 60.088 66.371 1.00 29.55 6 GLU D N 1
ATOM 1548 C CA . GLU D 1 9 ? 24.241 61.280 66.524 1.00 29.33 6 GLU D CA 1
ATOM 1549 C C . GLU D 1 9 ? 23.081 61.223 65.543 1.00 27.00 6 GLU D C 1
ATOM 1550 O O . GLU D 1 9 ? 21.946 61.530 65.903 1.00 25.44 6 GLU D O 1
ATOM 1556 N N . ARG D 1 10 ? 23.371 60.822 64.314 1.00 25.07 7 ARG D N 1
ATOM 1557 C CA . ARG D 1 10 ? 22.340 60.769 63.273 1.00 24.63 7 ARG D CA 1
ATOM 1558 C C . ARG D 1 10 ? 21.270 59.735 63.649 1.00 23.03 7 ARG D C 1
ATOM 1559 O O . ARG D 1 10 ? 20.091 59.946 63.432 1.00 22.06 7 ARG D O 1
ATOM 1567 N N . ILE D 1 11 ? 21.692 58.628 64.240 1.00 21.72 8 ILE D N 1
ATOM 1568 C CA . ILE D 1 11 ? 20.767 57.604 64.682 1.00 21.79 8 ILE D CA 1
ATOM 1569 C C . ILE D 1 11 ? 19.904 58.104 65.841 1.00 19.92 8 ILE D C 1
ATOM 1570 O O . ILE D 1 11 ? 18.708 57.832 65.859 1.00 17.99 8 ILE D O 1
ATOM 1575 N N . ALA D 1 12 ? 20.503 58.836 66.784 1.00 19.80 9 ALA D N 1
ATOM 1576 C CA . ALA D 1 12 ? 19.762 59.428 67.904 1.00 20.37 9 ALA D CA 1
ATOM 1577 C C . ALA D 1 12 ? 18.657 60.344 67.408 1.00 19.89 9 ALA D C 1
ATOM 1578 O O . ALA D 1 12 ? 17.510 60.297 67.906 1.00 19.92 9 ALA D O 1
ATOM 1580 N N . ILE D 1 13 ? 19.013 61.159 66.419 1.00 18.91 10 ILE D N 1
ATOM 1581 C CA . ILE D 1 13 ? 18.095 62.104 65.827 1.00 19.02 10 ILE D CA 1
ATOM 1582 C C . ILE D 1 13 ? 16.945 61.346 65.157 1.00 18.16 10 ILE D C 1
ATOM 1583 O O . ILE D 1 13 ? 15.825 61.700 65.356 1.00 16.61 10 ILE D O 1
ATOM 1588 N N . GLN D 1 14 ? 17.243 60.282 64.410 1.00 16.63 11 GLN D N 1
ATOM 1589 C CA . GLN D 1 14 ? 16.210 59.420 63.833 1.00 17.95 11 GLN D CA 1
ATOM 1590 C C . GLN D 1 14 ? 15.306 58.746 64.856 1.00 16.98 11 GLN D C 1
ATOM 1591 O O . GLN D 1 14 ? 14.120 58.640 64.617 1.00 16.27 11 GLN D O 1
ATOM 1597 N N . ARG D 1 15 ? 15.861 58.320 65.996 1.00 17.08 12 ARG D N 1
ATOM 1598 C CA . ARG D 1 15 ? 15.071 57.690 67.047 1.00 17.89 12 ARG D CA 1
ATOM 1599 C C . ARG D 1 15 ? 14.125 58.734 67.686 1.00 16.99 12 ARG D C 1
ATOM 1600 O O . ARG D 1 15 ? 12.979 58.443 67.959 1.00 17.45 12 ARG D O 1
ATOM 1608 N N . SER D 1 16 ? 14.623 59.928 67.913 1.00 16.65 13 SER D N 1
ATOM 1609 C CA . SER D 1 16 ? 13.837 61.039 68.455 1.00 17.20 13 SER D CA 1
ATOM 1610 C C . SER D 1 16 ? 12.642 61.370 67.523 1.00 15.33 13 SER D C 1
ATOM 1611 O O . SER D 1 16 ? 11.506 61.502 67.944 1.00 14.16 13 SER D O 1
ATOM 1622 N N . ALA D 1 18 ? 11.339 59.251 65.328 1.00 14.97 15 ALA D N 1
ATOM 1623 C CA . ALA D 1 18 ? 10.471 58.060 65.372 1.00 15.22 15 ALA D CA 1
ATOM 1624 C C . ALA D 1 18 ? 9.454 58.171 66.521 1.00 15.00 15 ALA D C 1
ATOM 1625 O O . ALA D 1 18 ? 8.276 57.903 66.325 1.00 15.68 15 ALA D O 1
ATOM 1627 N N . GLU D 1 19 ? 9.891 58.670 67.672 1.00 16.08 16 GLU D N 1
ATOM 1628 C CA . GLU D 1 19 ? 8.982 58.867 68.834 1.00 16.32 16 GLU D CA 1
ATOM 1629 C C . GLU D 1 19 ? 7.869 59.856 68.446 1.00 16.60 16 GLU D C 1
ATOM 1630 O O . GLU D 1 19 ? 6.702 59.680 68.833 1.00 15.47 16 GLU D O 1
ATOM 1636 N N . GLU D 1 20 ? 8.226 60.898 67.685 1.00 15.63 17 GLU D N 1
ATOM 1637 C CA . GLU D 1 20 ? 7.208 61.844 67.259 1.00 17.39 17 GLU D CA 1
ATOM 1638 C C . GLU D 1 20 ? 6.235 61.230 66.273 1.00 15.38 17 GLU D C 1
ATOM 1639 O O . GLU D 1 20 ? 5.012 61.482 66.346 1.00 15.45 17 GLU D O 1
ATOM 1645 N N . ALA D 1 21 ? 6.749 60.461 65.332 1.00 14.93 18 ALA D N 1
ATOM 1646 C CA . ALA D 1 21 ? 5.919 59.708 64.369 1.00 14.83 18 ALA D CA 1
ATOM 1647 C C . ALA D 1 21 ? 4.942 58.770 65.115 1.00 15.66 18 ALA D C 1
ATOM 1648 O O . ALA D 1 21 ? 3.761 58.702 64.807 1.00 16.04 18 ALA D O 1
ATOM 1650 N N . LEU D 1 22 ? 5.477 58.033 66.078 1.00 17.22 19 LEU D N 1
ATOM 1651 C CA . LEU D 1 22 ? 4.658 57.136 66.903 1.00 16.22 19 LEU D CA 1
ATOM 1652 C C . LEU D 1 22 ? 3.592 57.888 67.679 1.00 15.61 19 LEU D C 1
ATOM 1653 O O . LEU D 1 22 ? 2.437 57.450 67.776 1.00 15.84 19 LEU D O 1
ATOM 1658 N N . GLY D 1 23 ? 3.973 59.026 68.225 1.00 15.50 20 GLY D N 1
ATOM 1659 C CA . GLY D 1 23 ? 3.017 59.912 68.926 1.00 15.79 20 GLY D CA 1
ATOM 1660 C C . GLY D 1 23 ? 1.832 60.311 68.042 1.00 16.17 20 GLY D C 1
ATOM 1661 O O . GLY D 1 23 ? 0.659 60.297 68.503 1.00 15.05 20 GLY D O 1
ATOM 1662 N N . LYS D 1 24 ? 2.119 60.639 66.791 1.00 15.77 21 LYS D N 1
ATOM 1663 C CA . LYS D 1 24 ? 1.082 61.066 65.838 1.00 16.89 21 LYS D CA 1
ATOM 1664 C C . LYS D 1 24 ? 0.170 59.887 65.499 1.00 16.14 21 LYS D C 1
ATOM 1665 O O . LYS D 1 24 ? -1.025 60.053 65.404 1.00 17.79 21 LYS D O 1
ATOM 1671 N N . LEU D 1 25 ? 0.740 58.704 65.281 1.00 16.60 22 LEU D N 1
ATOM 1672 C CA . LEU D 1 25 ? -0.077 57.511 65.058 1.00 17.05 22 LEU D CA 1
ATOM 1673 C C . LEU D 1 25 ? -0.961 57.165 66.246 1.00 16.30 22 LEU D C 1
ATOM 1674 O O . LEU D 1 25 ? -2.124 56.809 66.105 1.00 17.18 22 LEU D O 1
ATOM 1679 N N . LYS D 1 26 ? -0.408 57.267 67.443 1.00 15.74 23 LYS D N 1
ATOM 1680 C CA . LYS D 1 26 ? -1.172 56.972 68.632 1.00 16.41 23 LYS D CA 1
ATOM 1681 C C . LYS D 1 26 ? -2.280 58.023 68.848 1.00 16.49 23 LYS D C 1
ATOM 1682 O O . LYS D 1 26 ? -3.367 57.693 69.338 1.00 15.86 23 LYS D O 1
ATOM 1688 N N . ALA D 1 27 ? -2.030 59.265 68.420 1.00 15.17 24 ALA D N 1
ATOM 1689 C CA . ALA D 1 27 ? -3.020 60.355 68.499 1.00 16.09 24 ALA D CA 1
ATOM 1690 C C . ALA D 1 27 ? -4.237 59.975 67.655 1.00 16.72 24 ALA D C 1
ATOM 1691 O O . ALA D 1 27 ? -5.393 60.223 68.057 1.00 17.29 24 ALA D O 1
ATOM 1693 N N . ILE D 1 28 ? -3.980 59.450 66.455 1.00 15.87 25 ILE D N 1
ATOM 1694 C CA . ILE D 1 28 ? -5.043 59.031 65.563 1.00 16.85 25 ILE D CA 1
ATOM 1695 C C . ILE D 1 28 ? -5.948 58.068 66.236 1.00 18.15 25 ILE D C 1
ATOM 1696 O O . ILE D 1 28 ? -7.139 58.213 66.202 1.00 19.74 25 ILE D O 1
ATOM 1701 N N . ARG D 1 29 ? -5.348 57.073 66.876 1.00 21.35 26 ARG D N 1
ATOM 1702 C CA A ARG D 1 29 ? -6.075 56.038 67.593 0.50 22.27 26 ARG D CA 1
ATOM 1703 C CA B ARG D 1 29 ? -6.073 56.036 67.595 0.50 22.42 26 ARG D CA 1
ATOM 1704 C C . ARG D 1 29 ? -7.055 56.572 68.637 1.00 22.34 26 ARG D C 1
ATOM 1705 O O . ARG D 1 29 ? -8.138 56.009 68.831 1.00 22.87 26 ARG D O 1
ATOM 1720 N N . GLN D 1 30 ? -6.677 57.632 69.332 1.00 22.38 27 GLN D N 1
ATOM 1721 C CA . GLN D 1 30 ? -7.553 58.233 70.336 1.00 22.55 27 GLN D CA 1
ATOM 1722 C C . GLN D 1 30 ? -8.871 58.789 69.788 1.00 22.55 27 GLN D C 1
ATOM 1723 O O . GLN D 1 30 ? -9.785 59.010 70.565 1.00 23.45 27 GLN D O 1
ATOM 1729 N N . LEU D 1 31 ? -8.986 59.049 68.478 1.00 23.50 28 LEU D N 1
ATOM 1730 C CA . LEU D 1 31 ? -10.198 59.623 67.910 1.00 24.17 28 LEU D CA 1
ATOM 1731 C C . LEU D 1 31 ? -11.236 58.556 67.486 1.00 26.25 28 LEU D C 1
ATOM 1732 O O . LEU D 1 31 ? -12.374 58.907 67.155 1.00 27.38 28 LEU D O 1
ATOM 1737 N N . CYS D 1 32 ? -10.873 57.282 67.522 1.00 28.96 29 CYS D N 1
ATOM 1738 C CA . CYS D 1 32 ? -11.829 56.199 67.194 1.00 30.24 29 CYS D CA 1
ATOM 1739 C C . CYS D 1 32 ? -12.967 56.240 68.191 1.00 33.73 29 CYS D C 1
ATOM 1740 O O . CYS D 1 32 ? -12.744 56.430 69.372 1.00 33.92 29 CYS D O 1
ATOM 1743 N N . GLY D 1 33 ? -14.186 56.072 67.714 1.00 38.01 30 GLY D N 1
ATOM 1744 C CA . GLY D 1 33 ? -15.355 56.013 68.595 1.00 41.15 30 GLY D CA 1
ATOM 1745 C C . GLY D 1 33 ? -15.594 57.257 69.414 1.00 42.78 30 GLY D C 1
ATOM 1746 O O . GLY D 1 33 ? -16.120 57.156 70.525 1.00 43.85 30 GLY D O 1
ATOM 1747 N N . ALA D 1 34 ? -15.226 58.430 68.881 1.00 44.58 31 ALA D N 1
ATOM 1748 C CA . ALA D 1 34 ? -15.424 59.712 69.606 1.00 45.62 31 ALA D CA 1
ATOM 1749 C C . ALA D 1 34 ? -16.908 60.085 69.635 1.00 47.02 31 ALA D C 1
ATOM 1750 O O . ALA D 1 34 ? -17.378 60.835 70.504 1.00 47.11 31 ALA D O 1
ATOM 1752 N N . GLU D 1 35 ? -17.629 59.548 68.661 1.00 48.28 32 GLU D N 1
ATOM 1753 C CA . GLU D 1 35 ? -19.083 59.695 68.560 1.00 49.43 32 GLU D CA 1
ATOM 1754 C C . GLU D 1 35 ? -19.815 58.876 69.636 1.00 50.30 32 GLU D C 1
ATOM 1755 O O . GLU D 1 35 ? -19.381 57.793 70.044 1.00 50.98 32 GLU D O 1
ATOM 1761 N N . ASP D 1 36 ? -20.945 59.403 70.080 1.00 51.18 33 ASP D N 1
ATOM 1762 C CA . ASP D 1 36 ? -21.706 58.795 71.170 1.00 51.35 33 ASP D CA 1
ATOM 1763 C C . ASP D 1 36 ? -22.465 57.534 70.737 1.00 51.23 33 ASP D C 1
ATOM 1764 O O . ASP D 1 36 ? -22.997 56.810 71.586 1.00 51.84 33 ASP D O 1
ATOM 1769 N N . SER D 1 37 ? -22.486 57.258 69.432 1.00 50.83 34 SER D N 1
ATOM 1770 C CA . SER D 1 37 ? -22.998 55.979 68.888 1.00 50.23 34 SER D CA 1
ATOM 1771 C C . SER D 1 37 ? -21.902 54.898 68.762 1.00 49.72 34 SER D C 1
ATOM 1772 O O . SER D 1 37 ? -22.022 53.955 67.957 1.00 49.99 34 SER D O 1
ATOM 1775 N N . SER D 1 38 ? -20.832 55.033 69.545 1.00 48.14 35 SER D N 1
ATOM 1776 C CA . SER D 1 38 ? -19.710 54.109 69.461 1.00 46.95 35 SER D CA 1
ATOM 1777 C C . SER D 1 38 ? -20.051 52.787 70.149 1.00 44.46 35 SER D C 1
ATOM 1778 O O . SER D 1 38 ? -20.795 52.760 71.143 1.00 44.21 35 SER D O 1
ATOM 1781 N N . ASP D 1 39 ? -19.480 51.699 69.643 1.00 41.61 36 ASP D N 1
ATOM 1782 C CA . ASP D 1 39 ? -19.768 50.387 70.196 1.00 38.96 36 ASP D CA 1
ATOM 1783 C C . ASP D 1 39 ? -18.543 49.443 70.106 1.00 37.04 36 ASP D C 1
ATOM 1784 O O . ASP D 1 39 ? -17.393 49.900 70.037 1.00 36.31 36 ASP D O 1
ATOM 1789 N N . SER D 1 40 ? -18.785 48.144 70.132 1.00 34.41 37 SER D N 1
ATOM 1790 C CA . SER D 1 40 ? -17.714 47.144 70.039 1.00 33.58 37 SER D CA 1
ATOM 1791 C C . SER D 1 40 ? -16.927 47.279 68.727 1.00 32.72 37 SER D C 1
ATOM 1792 O O . SER D 1 40 ? -15.741 46.917 68.654 1.00 31.31 37 SER D O 1
ATOM 1795 N N . SER D 1 41 ? -17.587 47.794 67.696 1.00 31.91 38 SER D N 1
ATOM 1796 C CA . SER D 1 41 ? -16.916 48.002 66.396 1.00 32.28 38 SER D CA 1
ATOM 1797 C C . SER D 1 41 ? -15.834 49.085 66.543 1.00 31.28 38 SER D C 1
ATOM 1798 O O . SER D 1 41 ? -14.754 48.944 66.023 1.00 30.68 38 SER D O 1
ATOM 1801 N N . ASP D 1 42 ? -16.114 50.122 67.314 1.00 31.11 39 ASP D N 1
ATOM 1802 C CA . ASP D 1 42 ? -15.149 51.181 67.539 1.00 31.13 39 ASP D CA 1
ATOM 1803 C C . ASP D 1 42 ? -13.981 50.726 68.398 1.00 29.98 39 ASP D C 1
ATOM 1804 O O . ASP D 1 42 ? -12.841 51.107 68.173 1.00 28.53 39 ASP D O 1
ATOM 1817 N N . GLN D 1 44 ? -12.885 47.648 68.447 1.00 26.86 41 GLN D N 1
ATOM 1818 C CA . GLN D 1 44 ? -12.130 46.818 67.545 1.00 28.38 41 GLN D CA 1
ATOM 1819 C C . GLN D 1 44 ? -11.157 47.657 66.682 1.00 27.46 41 GLN D C 1
ATOM 1820 O O . GLN D 1 44 ? -10.072 47.201 66.427 1.00 25.72 41 GLN D O 1
ATOM 1826 N N . GLU D 1 45 ? -11.623 48.810 66.192 1.00 27.62 42 GLU D N 1
ATOM 1827 C CA . GLU D 1 45 ? -10.779 49.786 65.457 1.00 28.07 42 GLU D CA 1
ATOM 1828 C C . GLU D 1 45 ? -9.593 50.228 66.273 1.00 27.47 42 GLU D C 1
ATOM 1829 O O . GLU D 1 45 ? -8.470 50.217 65.792 1.00 27.56 42 GLU D O 1
ATOM 1835 N N . VAL D 1 46 ? -9.851 50.616 67.526 1.00 26.32 43 VAL D N 1
ATOM 1836 C CA . VAL D 1 46 ? -8.798 50.950 68.462 1.00 25.42 43 VAL D CA 1
ATOM 1837 C C . VAL D 1 46 ? -7.774 49.824 68.557 1.00 25.68 43 VAL D C 1
ATOM 1838 O O . VAL D 1 46 ? -6.566 50.071 68.428 1.00 25.39 43 VAL D O 1
ATOM 1842 N N . GLU D 1 47 ? -8.237 48.582 68.740 1.00 24.51 44 GLU D N 1
ATOM 1843 C CA . GLU D 1 47 ? -7.307 47.425 68.850 1.00 24.05 44 GLU D CA 1
ATOM 1844 C C . GLU D 1 47 ? -6.508 47.197 67.555 1.00 23.16 44 GLU D C 1
ATOM 1845 O O . GLU D 1 47 ? -5.331 46.868 67.606 1.00 24.23 44 GLU D O 1
ATOM 1851 N N . ILE D 1 48 ? -7.161 47.346 66.428 1.00 22.35 45 ILE D N 1
ATOM 1852 C CA . ILE D 1 48 ? -6.498 47.231 65.121 1.00 22.13 45 ILE D CA 1
ATOM 1853 C C . ILE D 1 48 ? -5.360 48.283 65.016 1.00 21.89 45 ILE D C 1
ATOM 1854 O O . ILE D 1 48 ? -4.260 47.980 64.585 1.00 20.96 45 ILE D O 1
ATOM 1859 N N . TRP D 1 49 ? -5.645 49.518 65.411 1.00 22.76 46 TRP D N 1
ATOM 1860 C CA . TRP D 1 49 ? -4.587 50.573 65.471 1.00 21.63 46 TRP D CA 1
ATOM 1861 C C . TRP D 1 49 ? -3.478 50.217 66.444 1.00 21.91 46 TRP D C 1
ATOM 1862 O O . TRP D 1 49 ? -2.306 50.283 66.114 1.00 20.29 46 TRP D O 1
ATOM 1873 N N . THR D 1 50 ? -3.848 49.775 67.641 1.00 22.43 47 THR D N 1
ATOM 1874 C CA . THR D 1 50 ? -2.897 49.401 68.678 1.00 22.87 47 THR D CA 1
ATOM 1875 C C . THR D 1 50 ? -1.929 48.329 68.220 1.00 22.34 47 THR D C 1
ATOM 1876 O O . THR D 1 50 ? -0.720 48.456 68.439 1.00 22.50 47 THR D O 1
ATOM 1880 N N . ASN D 1 51 ? -2.478 47.304 67.572 1.00 21.99 48 ASN D N 1
ATOM 1881 C CA A ASN D 1 51 ? -1.687 46.182 67.078 0.50 22.05 48 ASN D CA 1
ATOM 1882 C CA B ASN D 1 51 ? -1.698 46.182 67.039 0.50 22.68 48 ASN D CA 1
ATOM 1883 C C . ASN D 1 51 ? -0.732 46.607 65.944 1.00 21.59 48 ASN D C 1
ATOM 1884 O O . ASN D 1 51 ? 0.439 46.222 65.937 1.00 21.77 48 ASN D O 1
ATOM 1893 N N A ARG D 1 52 ? -1.228 47.402 65.013 0.50 21.31 49 ARG D N 1
ATOM 1894 N N B ARG D 1 52 ? -1.223 47.389 64.990 0.50 21.57 49 ARG D N 1
ATOM 1895 C CA A ARG D 1 52 ? -0.366 47.877 63.931 0.50 21.15 49 ARG D CA 1
ATOM 1896 C CA B ARG D 1 52 ? -0.364 47.873 63.889 0.50 21.41 49 ARG D CA 1
ATOM 1897 C C A ARG D 1 52 ? 0.744 48.779 64.474 0.50 21.11 49 ARG D C 1
ATOM 1898 C C B ARG D 1 52 ? 0.732 48.807 64.429 0.50 21.29 49 ARG D C 1
ATOM 1899 O O A ARG D 1 52 ? 1.909 48.655 64.111 0.50 20.43 49 ARG D O 1
ATOM 1900 O O B ARG D 1 52 ? 1.887 48.727 64.012 0.50 20.58 49 ARG D O 1
ATOM 1915 N N . ILE D 1 53 ? 0.383 49.677 65.375 1.00 21.51 50 ILE D N 1
ATOM 1916 C CA . ILE D 1 53 ? 1.382 50.564 65.986 1.00 20.72 50 ILE D CA 1
ATOM 1917 C C . ILE D 1 53 ? 2.419 49.763 66.821 1.00 21.12 50 ILE D C 1
ATOM 1918 O O . ILE D 1 53 ? 3.618 50.030 66.774 1.00 18.80 50 ILE D O 1
ATOM 1923 N N . LYS D 1 54 ? 1.954 48.765 67.570 1.00 22.06 51 LYS D N 1
ATOM 1924 C CA . LYS D 1 54 ? 2.872 47.889 68.291 1.00 23.39 51 LYS D CA 1
ATOM 1925 C C . LYS D 1 54 ? 3.837 47.145 67.345 1.00 23.36 51 LYS D C 1
ATOM 1926 O O . LYS D 1 54 ? 5.017 47.015 67.663 1.00 23.69 51 LYS D O 1
ATOM 1932 N N . GLU D 1 55 ? 3.348 46.672 66.203 1.00 24.80 52 GLU D N 1
ATOM 1933 C CA . GLU D 1 55 ? 4.220 46.002 65.222 1.00 24.95 52 GLU D CA 1
ATOM 1934 C C . GLU D 1 55 ? 5.356 46.951 64.747 1.00 23.97 52 GLU D C 1
ATOM 1935 O O . GLU D 1 55 ? 6.551 46.597 64.690 1.00 22.20 52 GLU D O 1
ATOM 1941 N N . LEU D 1 56 ? 4.963 48.164 64.446 1.00 22.75 53 LEU D N 1
ATOM 1942 C CA . LEU D 1 56 ? 5.914 49.183 64.009 1.00 22.81 53 LEU D CA 1
ATOM 1943 C C . LEU D 1 56 ? 6.876 49.537 65.113 1.00 22.41 53 LEU D C 1
ATOM 1944 O O . LEU D 1 56 ? 8.077 49.613 64.894 1.00 21.44 53 LEU D O 1
ATOM 1949 N N . GLU D 1 57 ? 6.356 49.760 66.314 1.00 22.98 54 GLU D N 1
ATOM 1950 C CA . GLU D 1 57 ? 7.193 50.129 67.440 1.00 25.10 54 GLU D CA 1
ATOM 1951 C C . GLU D 1 57 ? 8.170 49.016 67.806 1.00 24.38 54 GLU D C 1
ATOM 1952 O O . GLU D 1 57 ? 9.349 49.271 68.055 1.00 23.31 54 GLU D O 1
ATOM 1958 N N . ASP D 1 58 ? 7.720 47.769 67.747 1.00 26.17 55 ASP D N 1
ATOM 1959 C CA . ASP D 1 58 ? 8.617 46.642 68.041 1.00 26.04 55 ASP D CA 1
ATOM 1960 C C . ASP D 1 58 ? 9.711 46.536 66.991 1.00 25.82 55 ASP D C 1
ATOM 1961 O O . ASP D 1 58 ? 10.862 46.289 67.346 1.00 26.94 55 ASP D O 1
ATOM 1966 N N . TRP D 1 59 ? 9.351 46.704 65.717 1.00 24.93 56 TRP D N 1
ATOM 1967 C CA . TRP D 1 59 ? 10.337 46.765 64.635 1.00 23.56 56 TRP D CA 1
ATOM 1968 C C . TRP D 1 59 ? 11.360 47.890 64.884 1.00 22.38 56 TRP D C 1
ATOM 1969 O O . TRP D 1 59 ? 12.554 47.673 64.822 1.00 21.30 56 TRP D O 1
ATOM 1980 N N . LEU D 1 60 ? 10.873 49.099 65.165 1.00 21.10 57 LEU D N 1
ATOM 1981 C CA . LEU D 1 60 ? 11.739 50.254 65.310 1.00 20.62 57 LEU D CA 1
ATOM 1982 C C . LEU D 1 60 ? 12.790 49.984 66.341 1.00 21.13 57 LEU D C 1
ATOM 1983 O O . LEU D 1 60 ? 13.974 50.222 66.093 1.00 20.61 57 LEU D O 1
ATOM 1988 N N . TRP D 1 61 ? 12.360 49.510 67.512 1.00 21.38 58 TRP D N 1
ATOM 1989 C CA . TRP D 1 61 ? 13.294 49.388 68.627 1.00 23.56 58 TRP D CA 1
ATOM 1990 C C . TRP D 1 61 ? 13.978 48.028 68.709 1.00 24.13 58 TRP D C 1
ATOM 1991 O O . TRP D 1 61 ? 14.949 47.895 69.448 1.00 26.32 58 TRP D O 1
ATOM 2002 N N . GLY D 1 62 ? 13.475 47.038 67.986 1.00 25.30 59 GLY D N 1
ATOM 2003 C CA . GLY D 1 62 ? 14.053 45.681 68.009 1.00 25.65 59 GLY D CA 1
ATOM 2004 C C . GLY D 1 62 ? 14.873 45.292 66.797 1.00 26.51 59 GLY D C 1
ATOM 2005 O O . GLY D 1 62 ? 15.884 44.605 66.936 1.00 27.74 59 GLY D O 1
ATOM 2006 N N . GLU D 1 63 ? 14.437 45.695 65.611 1.00 26.58 60 GLU D N 1
ATOM 2007 C CA . GLU D 1 63 ? 15.030 45.201 64.380 1.00 26.68 60 GLU D CA 1
ATOM 2008 C C . GLU D 1 63 ? 15.496 46.236 63.349 1.00 26.17 60 GLU D C 1
ATOM 2009 O O . GLU D 1 63 ? 16.193 45.887 62.375 1.00 26.35 60 GLU D O 1
ATOM 2015 N N . SER D 1 64 ? 15.085 47.482 63.501 1.00 24.58 61 SER D N 1
ATOM 2016 C CA . SER D 1 64 ? 15.343 48.496 62.444 1.00 23.69 61 SER D CA 1
ATOM 2017 C C . SER D 1 64 ? 16.791 48.965 62.408 1.00 23.89 61 SER D C 1
ATOM 2018 O O . SER D 1 64 ? 17.583 48.662 63.319 1.00 23.63 61 SER D O 1
ATOM 2021 N N . PRO D 1 65 ? 17.154 49.743 61.362 1.00 23.24 62 PRO D N 1
ATOM 2022 C CA . PRO D 1 65 ? 18.465 50.322 61.342 1.00 23.69 62 PRO D CA 1
ATOM 2023 C C . PRO D 1 65 ? 18.769 51.239 62.527 1.00 23.09 62 PRO D C 1
ATOM 2024 O O . PRO D 1 65 ? 19.961 51.538 62.785 1.00 23.10 62 PRO D O 1
ATOM 2028 N N . ILE D 1 66 ? 17.732 51.665 63.260 1.00 21.26 63 ILE D N 1
ATOM 2029 C CA . ILE D 1 66 ? 17.946 52.518 64.443 1.00 22.18 63 ILE D CA 1
ATOM 2030 C C . ILE D 1 66 ? 17.749 51.839 65.809 1.00 23.04 63 ILE D C 1
ATOM 2031 O O . ILE D 1 66 ? 17.852 52.500 66.839 1.00 24.13 63 ILE D O 1
ATOM 2036 N N . ALA D 1 67 ? 17.569 50.521 65.788 1.00 23.39 64 ALA D N 1
ATOM 2037 C CA . ALA D 1 67 ? 17.406 49.728 66.973 1.00 24.49 64 ALA D CA 1
ATOM 2038 C C . ALA D 1 67 ? 18.742 49.624 67.706 1.00 26.36 64 ALA D C 1
ATOM 2039 O O . ALA D 1 67 ? 19.822 49.666 67.078 1.00 28.87 64 ALA D O 1
ATOM 2042 N N . THR E 1 6 ? 55.424 95.053 39.778 1.00 41.85 3 THR F N 1
ATOM 2043 C CA . THR E 1 6 ? 54.630 95.810 38.781 1.00 41.65 3 THR F CA 1
ATOM 2044 C C . THR E 1 6 ? 53.543 94.919 38.179 1.00 40.60 3 THR F C 1
ATOM 2045 O O . THR E 1 6 ? 52.456 95.424 37.808 1.00 39.33 3 THR F O 1
ATOM 2049 N N . LYS E 1 7 ? 53.840 93.615 38.071 1.00 38.44 4 LYS F N 1
ATOM 2050 C CA . LYS E 1 7 ? 52.802 92.636 37.806 1.00 37.52 4 LYS F CA 1
ATOM 2051 C C . LYS E 1 7 ? 51.713 92.708 38.872 1.00 36.20 4 LYS F C 1
ATOM 2052 O O . LYS E 1 7 ? 50.540 92.640 38.539 1.00 33.75 4 LYS F O 1
ATOM 2058 N N . LYS E 1 8 ? 52.092 92.872 40.141 1.00 35.04 5 LYS F N 1
ATOM 2059 C CA . LYS E 1 8 ? 51.091 92.912 41.200 1.00 34.84 5 LYS F CA 1
ATOM 2060 C C . LYS E 1 8 ? 50.164 94.120 40.971 1.00 32.91 5 LYS F C 1
ATOM 2061 O O . LYS E 1 8 ? 48.945 94.001 41.116 1.00 31.97 5 LYS F O 1
ATOM 2067 N N . GLU E 1 9 ? 50.747 95.265 40.633 1.00 31.45 6 GLU F N 1
ATOM 2068 C CA . GLU E 1 9 ? 49.960 96.476 40.362 1.00 31.17 6 GLU F CA 1
ATOM 2069 C C . GLU E 1 9 ? 49.025 96.260 39.186 1.00 27.58 6 GLU F C 1
ATOM 2070 O O . GLU E 1 9 ? 47.874 96.618 39.248 1.00 25.25 6 GLU F O 1
ATOM 2076 N N . ARG E 1 10 ? 49.546 95.724 38.088 1.00 25.44 7 ARG F N 1
ATOM 2077 C CA . ARG E 1 10 ? 48.718 95.464 36.922 1.00 23.53 7 ARG F CA 1
ATOM 2078 C C . ARG E 1 10 ? 47.533 94.556 37.266 1.00 23.24 7 ARG F C 1
ATOM 2079 O O . ARG E 1 10 ? 46.408 94.836 36.831 1.00 20.74 7 ARG F O 1
ATOM 2087 N N . ILE E 1 11 ? 47.770 93.508 38.065 1.00 21.98 8 ILE F N 1
ATOM 2088 C CA . ILE E 1 11 ? 46.706 92.591 38.496 1.00 22.17 8 ILE F CA 1
ATOM 2089 C C . ILE E 1 11 ? 45.680 93.325 39.361 1.00 20.88 8 ILE F C 1
ATOM 2090 O O . ILE E 1 11 ? 44.503 93.121 39.189 1.00 19.52 8 ILE F O 1
ATOM 2095 N N . ALA E 1 12 ? 46.133 94.211 40.247 1.00 19.85 9 ALA F N 1
ATOM 2096 C CA . ALA E 1 12 ? 45.195 94.992 41.080 1.00 20.22 9 ALA F CA 1
ATOM 2097 C C . ALA E 1 12 ? 44.250 95.835 40.234 1.00 18.39 9 ALA F C 1
ATOM 2098 O O . ALA E 1 12 ? 43.088 95.908 40.526 1.00 16.83 9 ALA F O 1
ATOM 2100 N N . ILE E 1 13 ? 44.788 96.457 39.189 1.00 18.36 10 ILE F N 1
ATOM 2101 C CA . ILE E 1 13 ? 43.995 97.262 38.246 1.00 19.20 10 ILE F CA 1
ATOM 2102 C C . ILE E 1 13 ? 42.998 96.370 37.499 1.00 17.38 10 ILE F C 1
ATOM 2103 O O . ILE E 1 13 ? 41.841 96.756 37.308 1.00 15.90 10 ILE F O 1
ATOM 2108 N N . GLN E 1 14 ? 43.442 95.193 37.050 1.00 17.31 11 GLN F N 1
ATOM 2109 C CA . GLN E 1 14 ? 42.531 94.212 36.467 1.00 16.15 11 GLN F CA 1
ATOM 2110 C C . GLN E 1 14 ? 41.382 93.763 37.404 1.00 16.43 11 GLN F C 1
ATOM 2111 O O . GLN E 1 14 ? 40.214 93.644 36.957 1.00 17.26 11 GLN F O 1
ATOM 2117 N N . ARG E 1 15 ? 41.687 93.538 38.683 1.00 16.91 12 ARG F N 1
ATOM 2118 C CA . ARG E 1 15 ? 40.663 93.175 39.664 1.00 16.52 12 ARG F CA 1
ATOM 2119 C C . ARG E 1 15 ? 39.673 94.337 39.905 1.00 16.00 12 ARG F C 1
ATOM 2120 O O . ARG E 1 15 ? 38.449 94.119 40.031 1.00 16.08 12 ARG F O 1
ATOM 2128 N N . SER E 1 16 ? 40.194 95.547 39.952 1.00 15.21 13 SER F N 1
ATOM 2129 C CA A SER E 1 16 ? 39.350 96.731 40.053 0.50 15.22 13 SER F CA 1
ATOM 2130 C CA B SER E 1 16 ? 39.320 96.741 40.057 0.50 15.41 13 SER F CA 1
ATOM 2131 C C . SER E 1 16 ? 38.345 96.801 38.877 1.00 14.11 13 SER F C 1
ATOM 2132 O O . SER E 1 16 ? 37.129 96.983 39.061 1.00 13.83 13 SER F O 1
ATOM 2145 N N . ALA E 1 18 ? 37.445 94.273 36.966 1.00 14.05 15 ALA F N 1
ATOM 2146 C CA . ALA E 1 18 ? 36.539 93.104 37.027 1.00 14.50 15 ALA F CA 1
ATOM 2147 C C . ALA E 1 18 ? 35.288 93.419 37.871 1.00 14.01 15 ALA F C 1
ATOM 2148 O O . ALA E 1 18 ? 34.177 92.935 37.595 1.00 13.12 15 ALA F O 1
ATOM 2150 N N . GLU E 1 19 ? 35.488 94.168 38.933 1.00 14.88 16 GLU F N 1
ATOM 2151 C CA . GLU E 1 19 ? 34.355 94.572 39.811 1.00 14.79 16 GLU F CA 1
ATOM 2152 C C . GLU E 1 19 ? 33.358 95.393 38.982 1.00 15.15 16 GLU F C 1
ATOM 2153 O O . GLU E 1 19 ? 32.145 95.253 39.203 1.00 15.88 16 GLU F O 1
ATOM 2159 N N . GLU E 1 20 ? 33.863 96.287 38.112 1.00 14.60 17 GLU F N 1
ATOM 2160 C CA . GLU E 1 20 ? 32.986 97.083 37.230 1.00 16.11 17 GLU F CA 1
ATOM 2161 C C . GLU E 1 20 ? 32.267 96.202 36.196 1.00 14.76 17 GLU F C 1
ATOM 2162 O O . GLU E 1 20 ? 31.101 96.431 35.926 1.00 14.60 17 GLU F O 1
ATOM 2168 N N . ALA E 1 21 ? 32.971 95.215 35.617 1.00 14.71 18 ALA F N 1
ATOM 2169 C CA . ALA E 1 21 ? 32.358 94.266 34.695 1.00 14.56 18 ALA F CA 1
ATOM 2170 C C . ALA E 1 21 ? 31.225 93.477 35.368 1.00 13.50 18 ALA F C 1
ATOM 2171 O O . ALA E 1 21 ? 30.140 93.342 34.779 1.00 13.95 18 ALA F O 1
ATOM 2173 N N . LEU E 1 22 ? 31.484 92.989 36.577 1.00 14.65 19 LEU F N 1
ATOM 2174 C CA . LEU E 1 22 ? 30.457 92.270 37.373 1.00 14.27 19 LEU F CA 1
ATOM 2175 C C . LEU E 1 22 ? 29.276 93.217 37.686 1.00 13.03 19 LEU F C 1
ATOM 2176 O O . LEU E 1 22 ? 28.134 92.805 37.656 1.00 12.43 19 LEU F O 1
ATOM 2181 N N . GLY E 1 23 ? 29.573 94.467 38.019 1.00 14.28 20 GLY F N 1
ATOM 2182 C CA . GLY E 1 23 ? 28.489 95.421 38.282 1.00 13.81 20 GLY F CA 1
ATOM 2183 C C . GLY E 1 23 ? 27.565 95.605 37.088 1.00 14.50 20 GLY F C 1
ATOM 2184 O O . GLY E 1 23 ? 26.363 95.825 37.263 1.00 13.95 20 GLY F O 1
ATOM 2185 N N . LYS E 1 24 ? 28.138 95.614 35.874 1.00 14.22 21 LYS F N 1
ATOM 2186 C CA . LYS E 1 24 ? 27.374 95.804 34.632 1.00 14.58 21 LYS F CA 1
ATOM 2187 C C . LYS E 1 24 ? 26.500 94.574 34.342 1.00 14.28 21 LYS F C 1
ATOM 2188 O O . LYS E 1 24 ? 25.359 94.662 33.919 1.00 15.42 21 LYS F O 1
ATOM 2194 N N . LEU E 1 25 ? 27.029 93.408 34.625 1.00 15.44 22 LEU F N 1
ATOM 2195 C CA . LEU E 1 25 ? 26.235 92.186 34.480 1.00 15.01 22 LEU F CA 1
ATOM 2196 C C . LEU E 1 25 ? 25.105 92.146 35.523 1.00 14.61 22 LEU F C 1
ATOM 2197 O O . LEU E 1 25 ? 23.962 91.814 35.233 1.00 14.55 22 LEU F O 1
ATOM 2202 N N . LYS E 1 26 ? 25.440 92.507 36.729 1.00 15.47 23 LYS F N 1
ATOM 2203 C CA . LYS E 1 26 ? 24.407 92.622 37.764 1.00 15.07 23 LYS F CA 1
ATOM 2204 C C . LYS E 1 26 ? 23.354 93.656 37.408 1.00 15.23 23 LYS F C 1
ATOM 2205 O O . LYS E 1 26 ? 22.151 93.452 37.673 1.00 17.07 23 LYS F O 1
ATOM 2211 N N . ALA E 1 27 ? 23.797 94.789 36.844 1.00 14.46 24 ALA F N 1
ATOM 2212 C CA . ALA E 1 27 ? 22.877 95.822 36.325 1.00 14.38 24 ALA F CA 1
ATOM 2213 C C . ALA E 1 27 ? 21.856 95.238 35.300 1.00 14.45 24 ALA F C 1
ATOM 2214 O O . ALA E 1 27 ? 20.671 95.495 35.359 1.00 16.19 24 ALA F O 1
ATOM 2216 N N . ILE E 1 28 ? 22.317 94.369 34.442 1.00 13.61 25 ILE F N 1
ATOM 2217 C CA . ILE E 1 28 ? 21.488 93.735 33.460 1.00 13.99 25 ILE F CA 1
ATOM 2218 C C . ILE E 1 28 ? 20.396 92.866 34.138 1.00 14.01 25 ILE F C 1
ATOM 2219 O O . ILE E 1 28 ? 19.229 92.956 33.778 1.00 14.08 25 ILE F O 1
ATOM 2224 N N . ARG E 1 29 ? 20.816 92.071 35.106 1.00 14.48 26 ARG F N 1
ATOM 2225 C CA . ARG E 1 29 ? 19.933 91.177 35.860 1.00 15.83 26 ARG F CA 1
ATOM 2226 C C . ARG E 1 29 ? 18.757 91.941 36.513 1.00 16.46 26 ARG F C 1
ATOM 2227 O O . ARG E 1 29 ? 17.604 91.455 36.576 1.00 16.59 26 ARG F O 1
ATOM 2235 N N . GLN E 1 30 ? 19.043 93.135 37.009 1.00 16.57 27 GLN F N 1
ATOM 2236 C CA . GLN E 1 30 ? 18.028 93.974 37.649 1.00 16.64 27 GLN F CA 1
ATOM 2237 C C . GLN E 1 30 ? 16.861 94.415 36.726 1.00 17.81 27 GLN F C 1
ATOM 2238 O O . GLN E 1 30 ? 15.802 94.780 37.241 1.00 17.05 27 GLN F O 1
ATOM 2244 N N . LEU E 1 31 ? 17.032 94.347 35.408 1.00 17.20 28 LEU F N 1
ATOM 2245 C CA . LEU E 1 31 ? 15.977 94.736 34.471 1.00 18.45 28 LEU F CA 1
ATOM 2246 C C . LEU E 1 31 ? 15.002 93.598 34.109 1.00 20.24 28 LEU F C 1
ATOM 2247 O O . LEU E 1 31 ? 13.969 93.816 33.421 1.00 21.53 28 LEU F O 1
ATOM 2252 N N . CYS E 1 32 ? 15.283 92.420 34.618 1.00 21.34 29 CYS F N 1
ATOM 2253 C CA . CYS E 1 32 ? 14.434 91.270 34.328 1.00 23.17 29 CYS F CA 1
ATOM 2254 C C . CYS E 1 32 ? 13.078 91.487 34.934 1.00 25.92 29 CYS F C 1
ATOM 2255 O O . CYS E 1 32 ? 13.004 91.894 36.080 1.00 24.59 29 CYS F O 1
ATOM 2258 N N . GLY E 1 33 ? 12.051 91.243 34.123 1.00 28.62 30 GLY F N 1
ATOM 2259 C CA . GLY E 1 33 ? 10.655 91.373 34.486 1.00 31.63 30 GLY F CA 1
ATOM 2260 C C . GLY E 1 33 ? 10.188 92.795 34.699 1.00 33.04 30 GLY F C 1
ATOM 2261 O O . GLY E 1 33 ? 9.088 92.987 35.225 1.00 35.11 30 GLY F O 1
ATOM 2262 N N . ALA E 1 34 ? 10.982 93.802 34.298 1.00 33.74 31 ALA F N 1
ATOM 2263 C CA . ALA E 1 34 ? 10.668 95.196 34.680 1.00 34.34 31 ALA F CA 1
ATOM 2264 C C . ALA E 1 34 ? 9.345 95.622 34.051 1.00 35.98 31 ALA F C 1
ATOM 2265 O O . ALA E 1 34 ? 8.552 96.357 34.664 1.00 35.98 31 ALA F O 1
ATOM 2267 N N . GLU E 1 35 ? 9.162 95.149 32.818 1.00 36.68 32 GLU F N 1
ATOM 2268 C CA . GLU E 1 35 ? 8.006 95.420 31.985 1.00 38.50 32 GLU F CA 1
ATOM 2269 C C . GLU E 1 35 ? 6.723 94.718 32.401 1.00 39.34 32 GLU F C 1
ATOM 2270 O O . GLU E 1 35 ? 5.680 94.902 31.744 1.00 39.35 32 GLU F O 1
ATOM 2276 N N . ASP E 1 36 ? 6.793 93.878 33.430 1.00 40.81 33 ASP F N 1
ATOM 2277 C CA . ASP E 1 36 ? 5.594 93.196 33.924 1.00 41.48 33 ASP F CA 1
ATOM 2278 C C . ASP E 1 36 ? 4.864 94.092 34.894 1.00 42.08 33 ASP F C 1
ATOM 2279 O O . ASP E 1 36 ? 5.443 94.448 35.910 1.00 43.33 33 ASP F O 1
ATOM 2284 N N . ASP E 1 42 ? 8.599 86.109 35.066 1.00 37.14 39 ASP F N 1
ATOM 2285 C CA . ASP E 1 42 ? 9.386 84.884 34.941 1.00 36.18 39 ASP F CA 1
ATOM 2286 C C . ASP E 1 42 ? 10.606 84.909 35.880 1.00 34.66 39 ASP F C 1
ATOM 2287 O O . ASP E 1 42 ? 11.640 85.544 35.600 1.00 35.07 39 ASP F O 1
ATOM 2300 N N . GLN E 1 44 ? 12.475 82.331 36.680 1.00 26.66 41 GLN F N 1
ATOM 2301 C CA . GLN E 1 44 ? 13.564 81.487 36.162 1.00 27.83 41 GLN F CA 1
ATOM 2302 C C . GLN E 1 44 ? 14.618 82.314 35.394 1.00 24.67 41 GLN F C 1
ATOM 2303 O O . GLN E 1 44 ? 15.790 82.004 35.444 1.00 21.62 41 GLN F O 1
ATOM 2309 N N . GLU E 1 45 ? 14.154 83.339 34.682 1.00 24.36 42 GLU F N 1
ATOM 2310 C CA . GLU E 1 45 ? 15.015 84.244 33.909 1.00 24.69 42 GLU F CA 1
ATOM 2311 C C . GLU E 1 45 ? 16.003 84.901 34.839 1.00 22.66 42 GLU F C 1
ATOM 2312 O O . GLU E 1 45 ? 17.187 84.917 34.584 1.00 21.43 42 GLU F O 1
ATOM 2318 N N . VAL E 1 46 ? 15.492 85.430 35.947 1.00 20.58 43 VAL F N 1
ATOM 2319 C CA . VAL E 1 46 ? 16.370 86.073 36.939 1.00 19.51 43 VAL F CA 1
ATOM 2320 C C . VAL E 1 46 ? 17.357 85.067 37.519 1.00 18.77 43 VAL F C 1
ATOM 2321 O O . VAL E 1 46 ? 18.555 85.363 37.670 1.00 17.60 43 VAL F O 1
ATOM 2325 N N . GLU E 1 47 ? 16.892 83.848 37.841 1.00 18.43 44 GLU F N 1
ATOM 2326 C CA . GLU E 1 47 ? 17.773 82.849 38.449 1.00 17.84 44 GLU F CA 1
ATOM 2327 C C . GLU E 1 47 ? 18.905 82.392 37.504 1.00 16.63 44 GLU F C 1
ATOM 2328 O O . GLU E 1 47 ? 19.997 82.102 37.949 1.00 16.81 44 GLU F O 1
ATOM 2334 N N . ILE E 1 48 ? 18.603 82.306 36.226 1.00 17.91 45 ILE F N 1
ATOM 2335 C CA . ILE E 1 48 ? 19.626 82.075 35.172 1.00 18.00 45 ILE F CA 1
ATOM 2336 C C . ILE E 1 48 ? 20.738 83.119 35.271 1.00 16.04 45 ILE F C 1
ATOM 2337 O O . ILE E 1 48 ? 21.934 82.778 35.301 1.00 16.15 45 ILE F O 1
ATOM 2342 N N . TRP E 1 49 ? 20.369 84.397 35.314 1.00 15.76 46 TRP F N 1
ATOM 2343 C CA . TRP E 1 49 ? 21.379 85.473 35.496 1.00 17.19 46 TRP F CA 1
ATOM 2344 C C . TRP E 1 49 ? 22.160 85.352 36.788 1.00 17.21 46 TRP F C 1
ATOM 2345 O O . TRP E 1 49 ? 23.394 85.385 36.798 1.00 17.06 46 TRP F O 1
ATOM 2356 N N . THR E 1 50 ? 21.449 85.199 37.917 1.00 16.71 47 THR F N 1
ATOM 2357 C CA . THR E 1 50 ? 22.128 84.933 39.149 1.00 17.19 47 THR F CA 1
ATOM 2358 C C . THR E 1 50 ? 23.180 83.849 38.995 1.00 16.68 47 THR F C 1
ATOM 2359 O O . THR E 1 50 ? 24.326 84.014 39.432 1.00 16.69 47 THR F O 1
ATOM 2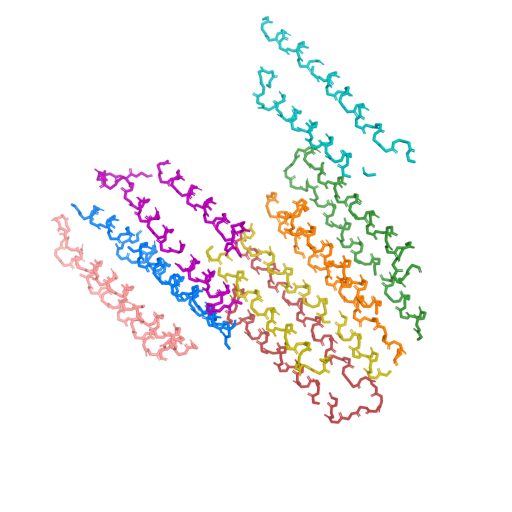363 N N . ASN E 1 51 ? 22.799 82.738 38.383 1.00 18.74 48 ASN F N 1
ATOM 2364 C CA . ASN E 1 51 ? 23.689 81.582 38.304 1.00 19.40 48 ASN F CA 1
ATOM 2365 C C . ASN E 1 51 ? 24.896 81.905 37.425 1.00 19.14 48 ASN F C 1
ATOM 2366 O O . ASN E 1 51 ? 26.028 81.620 37.798 1.00 19.53 48 ASN F O 1
ATOM 2371 N N . ARG E 1 52 ? 24.662 82.512 36.274 1.00 19.19 49 ARG F N 1
ATOM 2372 C CA . ARG E 1 52 ? 25.790 82.782 35.366 1.00 19.08 49 ARG F CA 1
ATOM 2373 C C . ARG E 1 52 ? 26.721 83.865 35.915 1.00 18.69 49 ARG F C 1
ATOM 2374 O O . ARG E 1 52 ? 27.949 83.794 35.754 1.00 18.55 49 ARG F O 1
ATOM 2382 N N . ILE E 1 53 ? 26.161 84.879 36.585 1.00 17.21 50 ILE F N 1
ATOM 2383 C CA . ILE E 1 53 ? 27.007 85.874 37.257 1.00 16.92 50 ILE F CA 1
ATOM 2384 C C . ILE E 1 53 ? 27.822 85.248 38.386 1.00 17.46 50 ILE F C 1
ATOM 2385 O O . ILE E 1 53 ? 29.012 85.486 38.538 1.00 15.07 50 ILE F O 1
ATOM 2390 N N . LYS E 1 54 ? 27.191 84.396 39.168 1.00 18.02 51 LYS F N 1
ATOM 2391 C CA . LYS E 1 54 ? 27.938 83.716 40.230 1.00 19.57 51 LYS F CA 1
ATOM 2392 C C . LYS E 1 54 ? 29.091 82.888 39.668 1.00 18.10 51 LYS F C 1
ATOM 2393 O O . LYS E 1 54 ? 30.162 82.903 40.246 1.00 19.93 51 LYS F O 1
ATOM 2399 N N . GLU E 1 55 ? 28.833 82.150 38.594 1.00 20.48 52 GLU F N 1
ATOM 2400 C CA . GLU E 1 55 ? 29.831 81.306 37.933 1.00 21.86 52 GLU F CA 1
ATOM 2401 C C . GLU E 1 55 ? 31.055 82.154 37.575 1.00 20.42 52 GLU F C 1
ATOM 2402 O O . GLU E 1 55 ? 32.197 81.813 37.910 1.00 21.33 52 GLU F O 1
ATOM 2408 N N . LEU E 1 56 ? 30.811 83.270 36.913 1.00 19.49 53 LEU F N 1
ATOM 2409 C CA . LEU E 1 56 ? 31.903 84.167 36.541 1.00 20.01 53 LEU F CA 1
ATOM 2410 C C . LEU E 1 56 ? 32.622 84.754 37.753 1.00 20.14 53 LEU F C 1
ATOM 2411 O O . LEU E 1 56 ? 33.867 84.838 37.784 1.00 18.80 53 LEU F O 1
ATOM 2416 N N . GLU E 1 57 ? 31.869 85.169 38.778 1.00 21.34 54 GLU F N 1
ATOM 2417 C CA . GLU E 1 57 ? 32.474 85.821 39.921 1.00 22.22 54 GLU F CA 1
ATOM 2418 C C . GLU E 1 57 ? 33.377 84.830 40.660 1.00 21.93 54 GLU F C 1
ATOM 2419 O O . GLU E 1 57 ? 34.481 85.156 41.010 1.00 21.78 54 GLU F O 1
ATOM 2425 N N . ASP E 1 58 ? 32.875 83.611 40.858 1.00 22.77 55 ASP F N 1
ATOM 2426 C CA . ASP E 1 58 ? 33.637 82.517 41.436 1.00 22.58 55 ASP F CA 1
ATOM 2427 C C . ASP E 1 58 ? 34.907 82.201 40.624 1.00 22.27 55 ASP F C 1
ATOM 2428 O O . ASP E 1 58 ? 35.962 81.977 41.210 1.00 22.03 55 ASP F O 1
ATOM 2433 N N . TRP E 1 59 ? 34.815 82.242 39.296 1.00 22.68 56 TRP F N 1
ATOM 2434 C CA . TRP E 1 59 ? 35.996 82.029 38.454 1.00 21.72 56 TRP F CA 1
ATOM 2435 C C . TRP E 1 59 ? 37.000 83.174 38.695 1.00 21.72 56 TRP F C 1
ATOM 2436 O O . TRP E 1 59 ? 38.173 82.945 38.980 1.00 21.79 56 TRP F O 1
ATOM 2447 N N . LEU E 1 60 ? 36.523 84.414 38.644 1.00 20.70 57 LEU F N 1
ATOM 2448 C CA . LEU E 1 60 ? 37.386 85.578 38.778 1.00 19.87 57 LEU F CA 1
ATOM 2449 C C . LEU E 1 60 ? 38.208 85.540 40.067 1.00 19.92 57 LEU F C 1
ATOM 2450 O O . LEU E 1 60 ? 39.444 85.699 40.048 1.00 17.93 57 LEU F O 1
ATOM 2455 N N . TRP E 1 61 ? 37.517 85.334 41.198 1.00 20.12 58 TRP F N 1
ATOM 2456 C CA . TRP E 1 61 ? 38.171 85.435 42.495 1.00 21.41 58 TRP F CA 1
ATOM 2457 C C . TRP E 1 61 ? 38.744 84.111 42.979 1.00 22.12 58 TRP F C 1
ATOM 2458 O O . TRP E 1 61 ? 39.530 84.115 43.927 1.00 23.58 58 TRP F O 1
ATOM 2469 N N . GLY E 1 62 ? 38.402 83.030 42.299 1.00 23.51 59 GLY F N 1
ATOM 2470 C CA . GLY E 1 62 ? 38.838 81.678 42.661 1.00 24.42 59 GLY F CA 1
ATOM 2471 C C . GLY E 1 62 ? 39.825 80.940 41.762 1.00 25.73 59 GLY F C 1
ATOM 2472 O O . GLY E 1 62 ? 40.653 80.192 42.282 1.00 26.25 59 GLY F O 1
ATOM 2473 N N . GLU E 1 63 ? 39.730 81.096 40.443 1.00 25.16 60 GLU F N 1
ATOM 2474 C CA . GLU E 1 63 ? 40.571 80.291 39.515 1.00 26.10 60 GLU F CA 1
ATOM 2475 C C . GLU E 1 63 ? 41.311 81.121 38.486 1.00 24.57 60 GLU F C 1
ATOM 2476 O O . GLU E 1 63 ? 42.240 80.618 37.845 1.00 24.19 60 GLU F O 1
ATOM 2482 N N . SER E 1 64 ? 40.859 82.356 38.255 1.00 22.47 61 SER F N 1
ATOM 2483 C CA . SER E 1 64 ? 41.355 83.147 37.114 1.00 21.35 61 SER F CA 1
ATOM 2484 C C . SER E 1 64 ? 42.784 83.615 37.369 1.00 19.92 61 SER F C 1
ATOM 2485 O O . SER E 1 64 ? 43.287 83.562 38.499 1.00 19.10 61 SER F O 1
ATOM 2488 N N . PRO E 1 65 ? 43.437 84.163 36.334 1.00 19.34 62 PRO F N 1
ATOM 2489 C CA . PRO E 1 65 ? 44.743 84.771 36.512 1.00 19.97 62 PRO F CA 1
ATOM 2490 C C . PRO E 1 65 ? 44.857 85.927 37.526 1.00 19.59 62 PRO F C 1
ATOM 2491 O O . PRO E 1 65 ? 45.982 86.301 37.986 1.00 19.11 62 PRO F O 1
ATOM 2495 N N . ILE E 1 66 ? 43.720 86.503 37.913 1.00 19.02 63 ILE F N 1
ATOM 2496 C CA . ILE E 1 66 ? 43.749 87.615 38.864 1.00 18.91 63 ILE F CA 1
ATOM 2497 C C . ILE E 1 66 ? 43.235 87.229 40.236 1.00 20.42 63 ILE F C 1
ATOM 2498 O O . ILE E 1 66 ? 43.062 88.097 41.089 1.00 20.67 63 ILE F O 1
ATOM 2503 N N . ALA E 1 67 ? 43.006 85.932 40.447 1.00 20.97 64 ALA F N 1
ATOM 2504 C CA . ALA E 1 67 ? 42.555 85.435 41.743 1.00 21.72 64 ALA F CA 1
ATOM 2505 C C . ALA E 1 67 ? 43.699 85.519 42.782 1.00 24.08 64 ALA F 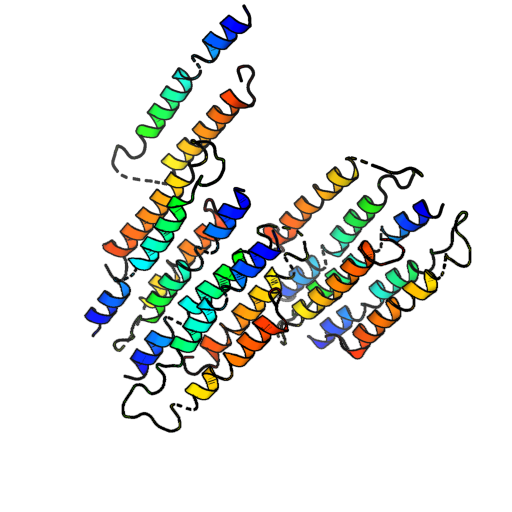C 1
ATOM 2506 O O . ALA E 1 67 ? 43.454 85.750 43.965 1.00 24.62 64 ALA F O 1
ATOM 2509 N N . THR F 1 6 ? -19.663 63.521 62.521 1.00 47.42 3 THR G N 1
ATOM 2510 C CA . THR F 1 6 ? -19.915 62.258 61.747 1.00 47.13 3 THR G CA 1
ATOM 2511 C C . THR F 1 6 ? -18.650 61.404 61.677 1.00 46.50 3 THR G C 1
ATOM 2512 O O . THR F 1 6 ? -17.534 61.922 61.728 1.00 45.28 3 THR G O 1
ATOM 2516 N N . LYS F 1 7 ? -18.846 60.094 61.549 1.00 45.62 4 LYS G N 1
ATOM 2517 C CA . LYS F 1 7 ? -17.746 59.163 61.497 1.00 44.56 4 LYS G CA 1
ATOM 2518 C C . LYS F 1 7 ? -16.902 59.468 60.275 1.00 43.83 4 LYS G C 1
ATOM 2519 O O . LYS F 1 7 ? -15.681 59.373 60.335 1.00 42.22 4 LYS G O 1
ATOM 2525 N N . LYS F 1 8 ? -17.569 59.840 59.180 1.00 42.29 5 LYS G N 1
ATOM 2526 C CA . LYS F 1 8 ? -16.899 60.190 57.936 1.00 41.44 5 LYS G CA 1
ATOM 2527 C C . LYS F 1 8 ? -15.974 61.394 58.134 1.00 39.06 5 LYS G C 1
ATOM 2528 O O . LYS F 1 8 ? -14.862 61.430 57.621 1.00 37.97 5 LYS G O 1
ATOM 2534 N N . GLU F 1 9 ? -16.420 62.397 58.870 1.00 37.01 6 GLU G N 1
ATOM 2535 C CA . GLU F 1 9 ? -15.580 63.582 59.014 1.00 35.70 6 GLU G CA 1
ATOM 2536 C C . GLU F 1 9 ? -14.405 63.270 59.990 1.00 33.72 6 GLU G C 1
ATOM 2537 O O . GLU F 1 9 ? -13.285 63.705 59.789 1.00 31.99 6 GLU G O 1
ATOM 2543 N N . ARG F 1 10 ? -14.689 62.473 61.006 1.00 31.13 7 ARG G N 1
ATOM 2544 C CA . ARG F 1 10 ? -13.651 62.022 61.935 1.00 30.66 7 ARG G CA 1
ATOM 2545 C C . ARG F 1 10 ? -12.620 61.154 61.171 1.00 27.89 7 ARG G C 1
ATOM 2546 O O . ARG F 1 10 ? -11.421 61.270 61.408 1.00 25.63 7 ARG G O 1
ATOM 2554 N N . ILE F 1 11 ? -13.099 60.311 60.250 1.00 25.99 8 ILE G N 1
ATOM 2555 C CA . ILE F 1 11 ? -12.216 59.500 59.399 1.00 25.90 8 ILE G CA 1
ATOM 2556 C C . ILE F 1 11 ? -11.347 60.379 58.471 1.00 24.47 8 ILE G C 1
ATOM 2557 O O . ILE F 1 11 ? -10.147 60.077 58.307 1.00 23.20 8 ILE G O 1
ATOM 2562 N N . ALA F 1 12 ? -11.893 61.482 57.936 1.00 23.38 9 ALA G N 1
ATOM 2563 C CA . ALA F 1 12 ? -11.101 62.357 57.050 1.00 22.49 9 ALA G CA 1
ATOM 2564 C C . ALA F 1 12 ? -9.977 63.007 57.870 1.00 22.34 9 ALA G C 1
ATOM 2565 O O . ALA F 1 12 ? -8.812 63.125 57.412 1.00 20.62 9 ALA G O 1
ATOM 2567 N N . ILE F 1 13 ? -10.328 63.410 59.091 1.00 21.18 10 ILE G N 1
ATOM 2568 C CA . ILE F 1 13 ? -9.370 64.006 59.995 1.00 21.81 10 ILE G CA 1
ATOM 2569 C C . ILE F 1 13 ? -8.266 62.996 60.359 1.00 20.98 10 ILE G C 1
ATOM 2570 O O . ILE F 1 13 ? -7.105 63.373 60.406 1.00 19.49 10 ILE G O 1
ATOM 2575 N N . GLN F 1 14 ? -8.637 61.726 60.610 1.00 20.01 11 GLN G N 1
ATOM 2576 C CA . GLN F 1 14 ? -7.663 60.678 60.869 1.00 19.53 11 GLN G CA 1
ATOM 2577 C C . GLN F 1 14 ? -6.740 60.433 59.637 1.00 19.55 11 GLN G C 1
ATOM 2578 O O . GLN F 1 14 ? -5.520 60.261 59.782 1.00 17.06 11 GLN G O 1
ATOM 2584 N N . ARG F 1 15 ? -7.303 60.492 58.442 1.00 18.25 12 ARG G N 1
ATOM 2585 C CA . ARG F 1 15 ? -6.518 60.383 57.215 1.00 19.71 12 ARG G CA 1
ATOM 2586 C C . ARG F 1 15 ? -5.567 61.569 57.052 1.00 18.52 12 ARG G C 1
ATOM 2587 O O . ARG F 1 15 ? -4.427 61.360 56.655 1.00 18.88 12 ARG G O 1
ATOM 2595 N N . SER F 1 16 ? -6.010 62.779 57.380 1.00 17.84 13 SER G N 1
ATOM 2596 C CA . SER F 1 16 ? -5.136 63.954 57.297 1.00 18.34 13 SER G CA 1
ATOM 2597 C C . SER F 1 16 ? -3.947 63.781 58.269 1.00 17.78 13 SER G C 1
ATOM 2598 O O . SER F 1 16 ? -2.786 64.027 57.899 1.00 17.12 13 SER G O 1
ATOM 2609 N N . ALA F 1 18 ? -2.742 60.909 59.368 1.00 15.15 15 ALA G N 1
ATOM 2610 C CA . ALA F 1 18 ? -1.896 59.844 58.894 1.00 16.23 15 ALA G CA 1
ATOM 2611 C C . ALA F 1 18 ? -0.872 60.380 57.874 1.00 15.66 15 ALA G C 1
ATOM 2612 O O . ALA F 1 18 ? 0.273 59.939 57.893 1.00 16.17 15 ALA G O 1
ATOM 2614 N N . GLU F 1 19 ? -1.284 61.323 57.031 1.00 16.68 16 GLU G N 1
ATOM 2615 C CA . GLU F 1 19 ? -0.351 61.921 56.054 1.00 17.15 16 GLU G CA 1
ATOM 2616 C C . GLU F 1 19 ? 0.844 62.585 56.792 1.00 17.44 16 GLU G C 1
ATOM 2617 O O . GLU F 1 19 ? 2.000 62.477 56.345 1.00 16.43 16 GLU G O 1
A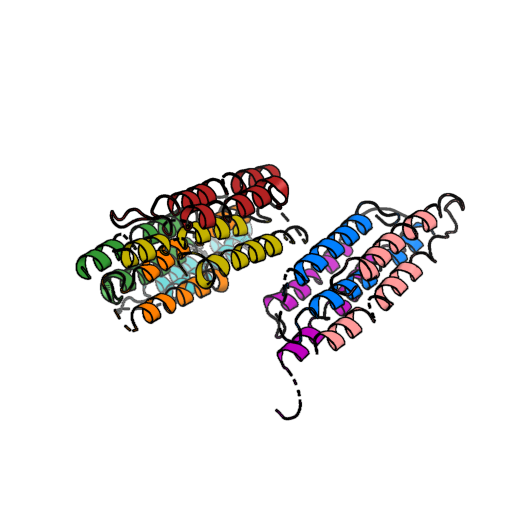TOM 2623 N N . GLU F 1 20 ? 0.559 63.198 57.948 1.00 16.66 17 GLU G N 1
ATOM 2624 C CA . GLU F 1 20 ? 1.582 63.903 58.750 1.00 17.71 17 GLU G CA 1
ATOM 2625 C C . GLU F 1 20 ? 2.525 62.897 59.415 1.00 16.45 17 GLU G C 1
ATOM 2626 O O . GLU F 1 20 ? 3.724 63.102 59.479 1.00 15.11 17 GLU G O 1
ATOM 2632 N N . ALA F 1 21 ? 1.977 61.767 59.873 1.00 16.09 18 ALA G N 1
ATOM 2633 C CA . ALA F 1 21 ? 2.774 60.699 60.474 1.00 16.18 18 ALA G CA 1
ATOM 2634 C C . ALA F 1 21 ? 3.710 60.111 59.398 1.00 15.53 18 ALA G C 1
ATOM 2635 O O . ALA F 1 21 ? 4.887 59.871 59.633 1.00 15.11 18 ALA G O 1
ATOM 2637 N N . LEU F 1 22 ? 3.159 59.910 58.211 1.00 16.47 19 LEU G N 1
ATOM 2638 C CA . LEU F 1 22 ? 3.928 59.417 57.087 1.00 15.01 19 LEU G CA 1
ATOM 2639 C C . LEU F 1 22 ? 5.021 60.402 56.698 1.00 15.02 19 LEU G C 1
ATOM 2640 O O . LEU F 1 22 ? 6.154 60.005 56.388 1.00 14.58 19 LEU G O 1
ATOM 2645 N N . GLY F 1 23 ? 4.672 61.682 56.682 1.00 14.34 20 GLY G N 1
ATOM 2646 C CA . GLY F 1 23 ? 5.714 62.735 56.458 1.00 15.20 20 GLY G CA 1
ATOM 2647 C C . GLY F 1 23 ? 6.883 62.658 57.457 1.00 14.93 20 GLY G C 1
ATOM 2648 O O . GLY F 1 23 ? 8.050 62.856 57.105 1.00 14.33 20 GLY G O 1
ATOM 2649 N N . LYS F 1 24 ? 6.588 62.436 58.730 1.00 15.86 21 LYS G N 1
ATOM 2650 C CA . LYS F 1 24 ? 7.622 62.321 59.751 1.00 15.94 21 LYS G CA 1
ATOM 2651 C C . LYS F 1 24 ? 8.509 61.077 59.522 1.00 16.60 21 LYS G C 1
ATOM 2652 O O . LYS F 1 24 ? 9.716 61.159 59.635 1.00 15.06 21 LYS G O 1
ATOM 2658 N N . LEU F 1 25 ? 7.893 59.949 59.167 1.00 15.26 22 LEU G N 1
ATOM 2659 C CA . LEU F 1 25 ? 8.655 58.751 58.805 1.00 16.75 22 LEU G CA 1
ATOM 2660 C C . LEU F 1 25 ? 9.562 58.975 57.562 1.00 16.61 22 LEU G C 1
ATOM 2661 O O . LEU F 1 25 ? 10.735 58.592 57.559 1.00 17.83 22 LEU G O 1
ATOM 2666 N N . LYS F 1 26 ? 9.024 59.619 56.522 1.00 17.12 23 LYS G N 1
ATOM 2667 C CA . LYS F 1 26 ? 9.807 59.967 55.333 1.00 16.12 23 LYS G CA 1
ATOM 2668 C C . LYS F 1 26 ? 10.948 60.955 55.661 1.00 16.03 23 LYS G C 1
ATOM 2669 O O . LYS F 1 26 ? 12.044 60.897 55.103 1.00 15.70 23 LYS G O 1
ATOM 2675 N N . ALA F 1 27 ? 10.704 61.832 56.614 1.00 14.29 24 ALA G N 1
ATOM 2676 C CA . ALA F 1 27 ? 11.717 62.761 57.112 1.00 14.90 24 ALA G CA 1
ATOM 2677 C C . ALA F 1 27 ? 12.888 61.999 57.729 1.00 15.46 24 ALA G C 1
ATOM 2678 O O . ALA F 1 27 ? 14.081 62.328 57.451 1.00 16.44 24 ALA G O 1
ATOM 2680 N N . ILE F 1 28 ? 12.579 60.931 58.490 1.00 15.32 25 ILE G N 1
ATOM 2681 C CA . ILE F 1 28 ? 13.604 60.066 59.059 1.00 15.96 25 ILE G CA 1
ATOM 2682 C C . ILE F 1 28 ? 14.433 59.403 57.906 1.00 15.45 25 ILE G C 1
ATOM 2683 O O . ILE F 1 28 ? 15.668 59.366 57.937 1.00 17.32 25 ILE G O 1
ATOM 2688 N N . ARG F 1 29 ? 13.754 58.902 56.894 1.00 14.80 26 ARG G N 1
ATOM 2689 C CA . ARG F 1 29 ? 14.441 58.307 55.750 1.00 17.53 26 ARG G CA 1
ATOM 2690 C C . ARG F 1 29 ? 15.489 59.257 55.089 1.00 18.03 26 ARG G C 1
ATOM 2691 O O . ARG F 1 29 ? 16.539 58.801 54.605 1.00 17.57 26 ARG G O 1
ATOM 2699 N N . GLN F 1 30 ? 15.201 60.558 55.076 1.00 17.19 27 GLN G N 1
ATOM 2700 C CA . GLN F 1 30 ? 16.093 61.508 54.420 1.00 18.32 27 GLN G CA 1
ATOM 2701 C C . GLN F 1 30 ? 17.394 61.709 55.179 1.00 19.59 27 GLN G C 1
ATOM 2702 O O . GLN F 1 30 ? 18.362 62.290 54.640 1.00 20.40 27 GLN G O 1
ATOM 2708 N N . LEU F 1 31 ? 17.438 61.291 56.442 1.00 19.39 28 LEU G N 1
ATOM 2709 C CA . LEU F 1 31 ? 18.655 61.461 57.209 1.00 21.53 28 LEU G CA 1
ATOM 2710 C C . LEU F 1 31 ? 19.616 60.279 57.108 1.00 22.78 28 LEU G C 1
ATOM 2711 O O . LEU F 1 31 ? 20.702 60.367 57.650 1.00 25.49 28 LEU G O 1
ATOM 2716 N N . CYS F 1 32 ? 19.253 59.222 56.399 1.00 23.41 29 CYS G N 1
ATOM 2717 C CA . CYS F 1 32 ? 20.154 58.069 56.227 1.00 23.93 29 CYS G CA 1
ATOM 2718 C C . CYS F 1 32 ? 21.405 58.502 55.494 1.00 26.68 29 CYS G C 1
ATOM 2719 O O . CYS F 1 32 ? 21.315 59.172 54.467 1.00 25.83 29 CYS G O 1
ATOM 2722 N N . GLY F 1 33 ? 22.550 58.156 56.037 1.00 30.25 30 GLY G N 1
ATOM 2723 C CA . GLY F 1 33 ? 23.808 58.493 55.392 1.00 33.46 30 GLY G CA 1
ATOM 2724 C C . GLY F 1 33 ? 24.207 59.942 55.516 1.00 35.24 30 GLY G C 1
ATOM 2725 O O . GLY F 1 33 ? 25.126 60.379 54.794 1.00 36.34 30 GLY G O 1
ATOM 2726 N N . ALA F 1 34 ? 23.552 60.710 56.403 1.00 36.33 31 ALA G N 1
ATOM 2727 C CA . ALA F 1 34 ? 23.835 62.163 56.504 1.00 37.57 31 ALA G CA 1
ATOM 2728 C C . ALA F 1 34 ? 25.301 62.377 56.893 1.00 39.21 31 ALA G C 1
ATOM 2729 O O . ALA F 1 34 ? 25.963 63.312 56.416 1.00 40.23 31 ALA G O 1
ATOM 2731 N N . GLU F 1 35 ? 25.791 61.482 57.744 1.00 40.72 32 GLU G N 1
ATOM 2732 C CA . GLU F 1 35 ? 27.138 61.570 58.297 1.00 41.09 32 GLU G CA 1
ATOM 2733 C C . GLU F 1 35 ? 28.229 61.142 57.298 1.00 42.19 32 GLU G C 1
ATOM 2734 O O . GLU F 1 35 ? 27.932 60.666 56.185 1.00 43.87 32 GLU G O 1
ATOM 2740 N N . SER F 1 40 ? 25.791 52.103 50.333 1.00 49.96 37 SER G N 1
ATOM 2741 C CA . SER F 1 40 ? 25.803 50.635 50.468 1.00 49.50 37 SER G CA 1
ATOM 2742 C C . SER F 1 40 ? 25.043 50.202 51.711 1.00 48.69 37 SER G C 1
ATOM 2743 O O . SER F 1 40 ? 24.026 49.512 51.623 1.00 47.93 37 SER G O 1
ATOM 2746 N N . SER F 1 41 ? 25.571 50.566 52.873 1.00 47.89 38 SER G N 1
ATOM 2747 C CA . SER F 1 41 ? 24.784 50.494 54.110 1.00 47.67 38 SER G CA 1
ATOM 2748 C C . SER F 1 41 ? 23.795 51.645 54.031 1.00 46.36 38 SER G C 1
ATOM 2749 O O . SER F 1 41 ? 22.643 51.498 54.388 1.00 45.45 38 SER G O 1
ATOM 2752 N N . ASP F 1 42 ? 24.247 52.784 53.496 1.00 44.93 39 ASP G N 1
ATOM 2753 C CA . ASP F 1 42 ? 23.332 53.882 53.267 1.00 43.61 39 ASP G CA 1
ATOM 2754 C C . ASP F 1 42 ? 22.206 53.425 52.345 1.00 42.28 39 ASP G C 1
ATOM 2755 O O . ASP F 1 42 ? 21.033 53.650 52.650 1.00 42.47 39 ASP G O 1
ATOM 2768 N N . GLN F 1 44 ? 21.261 50.212 51.704 1.00 31.45 41 GLN G N 1
ATOM 2769 C CA . GLN F 1 44 ? 20.479 49.205 52.452 1.00 29.99 41 GLN G CA 1
ATOM 2770 C C . GLN F 1 44 ? 19.476 49.891 53.410 1.00 27.50 41 GLN G C 1
ATOM 2771 O O . GLN F 1 44 ? 18.307 49.529 53.450 1.00 24.85 41 GLN G O 1
ATOM 2777 N N . GLU F 1 45 ? 19.961 50.853 54.198 1.00 26.64 42 GLU G N 1
ATOM 2778 C CA . GLU F 1 45 ? 19.099 51.580 55.158 1.00 27.61 42 GLU G CA 1
ATOM 2779 C C . GLU F 1 45 ? 17.971 52.241 54.431 1.00 25.06 42 GLU G C 1
ATOM 2780 O O . GLU F 1 45 ? 16.816 52.134 54.844 1.00 25.20 42 GLU G O 1
ATOM 2786 N N . VAL F 1 46 ? 18.301 52.930 53.334 1.00 22.80 43 VAL G N 1
ATOM 2787 C CA . VAL F 1 46 ? 17.303 53.649 52.579 1.00 21.57 43 VAL G CA 1
ATOM 2788 C C . VAL F 1 46 ? 16.232 52.707 52.065 1.00 21.16 43 VAL G C 1
ATOM 2789 O O . VAL F 1 46 ? 15.023 53.002 52.196 1.00 20.58 43 VAL G O 1
ATOM 2793 N N . GLU F 1 47 ? 16.642 51.554 51.529 1.00 18.40 44 GLU G N 1
ATOM 2794 C CA . GLU F 1 47 ? 15.696 50.611 51.051 1.00 19.50 44 GLU G CA 1
ATOM 2795 C C . GLU F 1 47 ? 14.745 50.075 52.138 1.00 17.93 44 GLU G C 1
ATOM 2796 O O . GLU F 1 47 ? 13.541 49.885 51.893 1.00 18.29 44 GLU G O 1
ATOM 2802 N N . ILE F 1 48 ? 15.293 49.798 53.291 1.00 18.83 45 ILE G N 1
ATOM 2803 C CA . ILE F 1 48 ? 14.522 49.282 54.424 1.00 19.00 45 ILE G CA 1
ATOM 2804 C C . ILE F 1 48 ? 13.463 50.311 54.836 1.00 18.54 45 ILE G C 1
ATOM 2805 O O . ILE F 1 48 ? 12.274 49.976 54.955 1.00 17.73 45 ILE G O 1
ATOM 2810 N N . TRP F 1 49 ? 13.866 51.568 55.011 1.00 19.12 46 TRP G N 1
ATOM 2811 C CA . TRP F 1 49 ? 12.853 52.636 55.343 1.00 18.96 46 TRP G CA 1
ATOM 2812 C C . TRP F 1 49 ? 11.794 52.807 54.244 1.00 19.13 46 TRP G C 1
ATOM 2813 O O . TRP F 1 49 ? 10.603 52.908 54.509 1.00 18.89 46 TRP G O 1
ATOM 2824 N N . THR F 1 50 ? 12.221 52.854 52.988 1.00 18.57 47 THR G N 1
ATOM 2825 C CA . THR F 1 50 ? 11.291 52.929 51.872 1.00 18.94 47 THR G CA 1
ATOM 2826 C C . THR F 1 50 ? 10.212 51.864 51.988 1.00 18.60 47 THR G C 1
ATOM 2827 O O . THR F 1 50 ? 8.987 52.146 51.895 1.00 17.32 47 THR G O 1
ATOM 2831 N N . ASN F 1 51 ? 10.658 50.637 52.196 1.00 19.71 48 ASN G N 1
ATOM 2832 C CA . ASN F 1 51 ? 9.741 49.496 52.252 1.00 20.40 48 ASN G CA 1
ATOM 2833 C C . ASN F 1 51 ? 8.807 49.533 53.461 1.00 20.43 48 ASN G C 1
ATOM 2834 O O . ASN F 1 51 ? 7.601 49.296 53.321 1.00 20.52 48 ASN G O 1
ATOM 2839 N N . ARG F 1 52 ? 9.353 49.800 54.639 1.00 19.84 49 ARG G N 1
ATOM 2840 C CA . ARG F 1 52 ? 8.500 49.945 55.845 1.00 20.45 49 ARG G CA 1
ATOM 2841 C C . ARG F 1 52 ? 7.438 51.031 55.681 1.00 19.99 49 ARG G C 1
ATOM 2842 O O . ARG F 1 52 ? 6.262 50.861 56.068 1.00 17.72 49 ARG G O 1
ATOM 2850 N N . ILE F 1 53 ? 7.856 52.176 55.158 1.00 19.28 50 ILE G N 1
ATOM 2851 C CA . ILE F 1 53 ? 6.932 53.275 54.886 1.00 19.48 50 ILE G CA 1
ATOM 2852 C C . ILE F 1 53 ? 5.870 52.896 53.841 1.00 20.15 50 ILE G C 1
ATOM 2853 O O . ILE F 1 53 ? 4.710 53.143 54.046 1.00 19.18 50 ILE G O 1
ATOM 2858 N N . LYS F 1 54 ? 6.252 52.286 52.716 1.00 20.72 51 LYS G N 1
ATOM 2859 C CA . LYS F 1 54 ? 5.275 51.885 51.700 1.00 20.63 51 LYS G CA 1
ATOM 2860 C C . LYS F 1 54 ? 4.299 50.848 52.220 1.00 19.22 51 LYS G C 1
ATOM 2861 O O . LYS F 1 54 ? 3.136 50.877 51.845 1.00 19.61 51 LYS G O 1
ATOM 2867 N N . GLU F 1 55 ? 4.798 49.908 53.017 1.00 20.19 52 GLU G N 1
ATOM 2868 C CA . GLU F 1 55 ? 3.971 48.920 53.723 1.00 20.93 52 GLU G CA 1
ATOM 2869 C C . GLU F 1 55 ? 2.942 49.616 54.633 1.00 20.34 52 GLU G C 1
ATOM 2870 O O . GLU F 1 55 ? 1.776 49.272 54.596 1.00 19.61 52 GLU G O 1
ATOM 2876 N N . LEU F 1 56 ? 3.371 50.600 55.427 1.00 20.09 53 LEU G N 1
ATOM 2877 C CA . LEU F 1 56 ? 2.418 51.346 56.264 1.00 19.61 53 LEU G CA 1
ATOM 2878 C C . LEU F 1 56 ? 1.405 52.101 55.409 1.00 19.27 53 LEU G C 1
ATOM 2879 O O . LEU F 1 56 ? 0.226 52.095 55.719 1.00 18.83 53 LEU G O 1
ATOM 2884 N N . GLU F 1 57 ? 1.855 52.743 54.326 1.00 20.45 54 GLU G N 1
ATOM 2885 C CA A GLU F 1 57 ? 0.954 53.480 53.439 0.50 20.52 54 GLU G CA 1
ATOM 2886 C CA B GLU F 1 57 ? 0.953 53.467 53.430 0.50 20.74 54 GLU G CA 1
ATOM 2887 C C . GLU F 1 57 ? -0.085 52.537 52.844 1.00 21.00 54 GLU G C 1
ATOM 2888 O O . GLU F 1 57 ? -1.283 52.842 52.864 1.00 21.91 54 GLU G O 1
ATOM 2899 N N . ASP F 1 58 ? 0.374 51.402 52.312 1.00 21.51 55 ASP G N 1
ATOM 2900 C CA . ASP F 1 58 ? -0.547 50.388 51.762 1.00 21.30 55 ASP G CA 1
ATOM 2901 C C . ASP F 1 58 ? -1.585 49.903 52.840 1.00 20.70 55 ASP G C 1
ATOM 2902 O O . ASP F 1 58 ? -2.765 49.687 52.548 1.00 21.37 55 ASP G O 1
ATOM 2907 N N . TRP F 1 59 ? -1.148 49.723 54.079 1.00 21.03 56 TRP G N 1
ATOM 2908 C CA . TRP F 1 59 ? -2.046 49.351 55.169 1.00 20.94 56 TRP G CA 1
ATOM 2909 C C . TRP F 1 59 ? -3.047 50.486 55.448 1.00 20.53 56 TRP G C 1
ATOM 2910 O O . TRP F 1 59 ? -4.270 50.253 55.513 1.00 21.47 56 TRP G O 1
ATOM 2921 N N . LEU F 1 60 ? -2.534 51.695 55.636 1.00 20.55 57 LEU G N 1
ATOM 2922 C CA . LEU F 1 60 ? -3.403 52.871 55.954 1.00 21.10 57 LEU G CA 1
ATOM 2923 C C . LEU F 1 60 ? -4.509 53.012 54.923 1.00 21.62 57 LEU G C 1
ATOM 2924 O O . LEU F 1 60 ? -5.688 53.079 55.268 1.00 22.90 57 LEU G O 1
ATOM 2929 N N . TRP F 1 61 ? -4.149 52.987 53.654 1.00 22.57 58 TRP G N 1
ATOM 2930 C CA . TRP F 1 61 ? -5.089 53.325 52.604 1.00 23.67 58 TRP G CA 1
ATOM 2931 C C . TRP F 1 61 ? -5.853 52.128 52.023 1.00 24.64 58 TRP G C 1
ATOM 2932 O O . TRP F 1 61 ? -6.819 52.325 51.266 1.00 25.66 58 TRP G O 1
ATOM 2943 N N . GLY F 1 62 ? -5.431 50.938 52.400 1.00 24.77 59 GLY G N 1
ATOM 2944 C CA . GLY F 1 62 ? -5.956 49.687 51.868 1.00 26.10 59 GLY G CA 1
ATOM 2945 C C . GLY F 1 62 ? -6.635 48.799 52.888 1.00 26.68 59 GLY G C 1
ATOM 2946 O O . GLY F 1 62 ? -7.591 48.137 52.537 1.00 29.31 59 GLY G O 1
ATOM 2947 N N . GLU F 1 63 ? -6.145 48.741 54.119 1.00 27.22 60 GLU G N 1
ATOM 2948 C CA . GLU F 1 63 ? -6.550 47.699 55.099 1.00 26.51 60 GLU G CA 1
ATOM 2949 C C . GLU F 1 63 ? -7.099 48.240 56.413 1.00 26.39 60 GLU G C 1
ATOM 2950 O O . GLU F 1 63 ? -7.984 47.616 57.037 1.00 25.65 60 GLU G O 1
ATOM 2956 N N . SER F 1 64 ? -6.566 49.396 56.832 1.00 24.47 61 SER G N 1
ATOM 2957 C CA . SER F 1 64 ? -6.833 49.994 58.123 1.00 23.90 61 SER G CA 1
ATOM 2958 C C . SER F 1 64 ? -8.266 50.460 58.243 1.00 23.36 61 SER G C 1
ATOM 2959 O O . SER F 1 64 ? -9.011 50.536 57.242 1.00 23.48 61 SER G O 1
ATOM 2962 N N . PRO F 1 65 ? -8.664 50.824 59.465 1.00 22.38 62 PRO G N 1
ATOM 2963 C CA . PRO F 1 65 ? -9.991 51.355 59.630 1.00 22.43 62 PRO G CA 1
ATOM 2964 C C . PRO F 1 65 ? -10.302 52.662 58.882 1.00 21.87 62 PRO G C 1
ATOM 2965 O O . PRO F 1 65 ? -11.456 53.018 58.733 1.00 21.83 62 PRO G O 1
ATOM 2969 N N . ILE F 1 66 ? -9.285 53.366 58.382 1.00 21.07 63 ILE G N 1
ATOM 2970 C CA . ILE F 1 66 ? -9.506 54.594 57.626 1.00 21.80 63 ILE G CA 1
ATOM 2971 C C . ILE F 1 66 ? -9.352 54.450 56.102 1.00 22.28 63 ILE G C 1
ATOM 2972 O O . ILE F 1 66 ? -9.478 55.451 55.373 1.00 21.60 63 ILE G O 1
ATOM 2977 N N . ALA F 1 67 ? -9.226 53.215 55.629 1.00 23.40 64 ALA G N 1
ATOM 2978 C CA . ALA F 1 67 ? -9.092 52.911 54.209 1.00 24.87 64 ALA G CA 1
ATOM 2979 C C . ALA F 1 67 ? -10.411 53.244 53.510 1.00 26.95 64 ALA G C 1
ATOM 2980 O O . ALA F 1 67 ? -10.446 53.654 52.330 1.00 27.06 64 ALA G O 1
ATOM 2999 N N . THR G 1 6 ? 6.709 33.014 33.767 1.00 37.64 3 THR H N 1
ATOM 3000 C CA . THR G 1 6 ? 5.968 32.885 35.005 1.00 36.53 3 THR H CA 1
ATOM 3001 C C . THR G 1 6 ? 6.924 33.234 36.166 1.00 36.13 3 THR H C 1
ATOM 3002 O O . THR G 1 6 ? 8.149 33.384 35.972 1.00 34.57 3 THR H O 1
ATOM 3006 N N . LYS G 1 7 ? 6.366 33.346 37.361 1.00 35.20 4 LYS H N 1
ATOM 3007 C CA . LYS G 1 7 ? 7.182 33.426 38.570 1.00 34.34 4 LYS H CA 1
ATOM 3008 C C . LYS G 1 7 ? 8.026 32.151 38.728 1.00 32.47 4 LYS H C 1
ATOM 3009 O O . LYS G 1 7 ? 9.167 32.237 39.191 1.00 30.10 4 LYS H O 1
ATOM 3015 N N . LYS G 1 8 ? 7.457 30.988 38.407 1.00 30.26 5 LYS H N 1
ATOM 3016 C CA . LYS G 1 8 ? 8.194 29.725 38.532 1.00 30.04 5 LYS H CA 1
ATOM 3017 C C . LYS G 1 8 ? 9.438 29.767 37.642 1.00 26.84 5 LYS H C 1
ATOM 3018 O O . LYS G 1 8 ? 10.533 29.363 38.038 1.00 27.31 5 LYS H O 1
ATOM 3024 N N . GLU G 1 9 ? 9.256 30.241 36.436 1.00 26.03 6 GLU H N 1
ATOM 3025 C CA . GLU G 1 9 ? 10.340 30.304 35.465 1.00 25.63 6 GLU H CA 1
ATOM 3026 C C . GLU G 1 9 ? 11.407 31.295 35.908 1.00 24.19 6 GLU H C 1
ATOM 3027 O O . GLU G 1 9 ? 12.600 31.041 35.804 1.00 22.63 6 GLU H O 1
ATOM 3033 N N . ARG G 1 10 ? 10.967 32.413 36.431 1.00 23.10 7 ARG H N 1
ATOM 3034 C CA . ARG G 1 10 ? 11.903 33.420 36.889 1.00 23.71 7 ARG H CA 1
ATOM 3035 C C . ARG G 1 10 ? 12.750 32.938 38.061 1.00 22.54 7 ARG H C 1
ATOM 3036 O O . ARG G 1 10 ? 13.970 33.229 38.121 1.00 21.48 7 ARG H O 1
ATOM 3044 N N . ILE G 1 11 ? 12.095 32.249 39.005 1.00 20.73 8 ILE H N 1
ATOM 3045 C CA . ILE G 1 11 ? 12.765 31.648 40.129 1.00 21.18 8 ILE H CA 1
ATOM 3046 C C . ILE G 1 11 ? 13.759 30.576 39.656 1.00 19.72 8 ILE H C 1
ATOM 3047 O O . ILE G 1 11 ? 14.864 30.519 40.146 1.00 19.93 8 ILE H O 1
ATOM 3052 N N . ALA G 1 12 ? 13.374 29.793 38.660 1.00 18.52 9 ALA H N 1
ATOM 3053 C CA . ALA G 1 12 ? 14.247 28.743 38.088 1.00 18.77 9 ALA H CA 1
ATOM 3054 C C . ALA G 1 12 ? 15.520 29.365 37.497 1.00 17.69 9 ALA H C 1
ATOM 3055 O O . ALA G 1 12 ? 16.629 28.890 37.744 1.00 17.73 9 ALA H O 1
ATOM 3057 N N . ILE G 1 13 ? 15.333 30.434 36.739 1.00 17.86 10 ILE H N 1
ATOM 3058 C CA . ILE G 1 13 ? 16.400 31.266 36.254 1.00 18.31 10 ILE H CA 1
ATOM 3059 C C . ILE G 1 13 ? 17.289 31.857 37.369 1.00 17.41 10 ILE H C 1
ATOM 3060 O O . ILE G 1 13 ? 18.512 31.830 37.267 1.00 16.21 10 ILE H O 1
ATOM 3065 N N . GLN G 1 14 ? 16.703 32.355 38.442 1.00 16.77 11 GLN H N 1
ATOM 3066 C CA . GLN G 1 14 ? 17.487 32.827 39.580 1.00 16.58 11 GLN H CA 1
ATOM 3067 C C . GLN G 1 14 ? 18.318 31.661 40.238 1.00 15.61 11 GLN H C 1
ATOM 3068 O O . GLN G 1 14 ? 19.464 31.835 40.641 1.00 13.04 11 GLN H O 1
ATOM 3074 N N . ARG G 1 15 ? 17.700 30.488 40.351 1.00 15.66 12 ARG H N 1
ATOM 3075 C CA . ARG G 1 15 ? 18.375 29.293 40.909 1.00 16.11 12 ARG H CA 1
ATOM 3076 C C . ARG G 1 15 ? 19.558 28.884 39.998 1.00 15.66 12 ARG H C 1
ATOM 3077 O O . ARG G 1 15 ? 20.616 28.489 40.494 1.00 15.60 12 ARG H O 1
ATOM 3085 N N A SER G 1 16 ? 19.350 28.963 38.691 0.50 16.07 13 SER H N 1
ATOM 3086 N N B SER G 1 16 ? 19.369 28.969 38.676 0.50 16.36 13 SER H N 1
ATOM 3087 C CA A SER G 1 16 ? 20.393 28.651 37.714 0.50 15.93 13 SER H CA 1
ATOM 3088 C CA B SER G 1 16 ? 20.451 28.654 37.716 0.50 16.49 13 SER H CA 1
ATOM 3089 C C A SER G 1 16 ? 21.588 29.610 37.890 0.50 16.53 13 SER H C 1
ATOM 3090 C C B SER G 1 16 ? 21.613 29.614 37.931 0.50 16.79 13 SER H C 1
ATOM 3091 O O A SER G 1 16 ? 22.737 29.173 37.973 0.50 15.56 13 SER H O 1
ATOM 3092 O O B SER G 1 16 ? 22.760 29.191 38.061 0.50 15.79 13 SER H O 1
ATOM 3105 N N . ALA G 1 18 ? 22.284 31.287 40.629 1.00 15.80 15 ALA H N 1
ATOM 3106 C CA . ALA G 1 18 ? 22.841 31.030 41.948 1.00 14.63 15 ALA H CA 1
ATOM 3107 C C . ALA G 1 18 ? 23.895 29.926 41.902 1.00 15.18 15 ALA H C 1
ATOM 3108 O O . ALA G 1 18 ? 24.902 30.025 42.612 1.00 15.60 15 ALA H O 1
ATOM 3110 N N . GLU G 1 19 ? 23.657 28.891 41.082 1.00 15.22 16 GLU H N 1
ATOM 3111 C CA . GLU G 1 19 ? 24.672 27.841 40.887 1.00 13.85 16 GLU H CA 1
ATOM 3112 C C . GLU G 1 19 ? 25.957 28.456 40.275 1.00 13.66 16 GLU H C 1
ATOM 3113 O O . GLU G 1 19 ? 27.066 28.094 40.694 1.00 14.25 16 GLU H O 1
ATOM 3119 N N . GLU G 1 20 ? 25.821 29.419 39.338 1.00 12.86 17 GLU H N 1
ATOM 3120 C CA . GLU G 1 20 ? 26.983 30.036 38.744 1.00 14.37 17 GLU H CA 1
ATOM 3121 C C . GLU G 1 20 ? 27.716 30.891 39.801 1.00 14.01 17 GLU H C 1
ATOM 3122 O O . GLU G 1 20 ? 28.933 30.875 39.875 1.00 13.83 17 GLU H O 1
ATOM 3128 N N . ALA G 1 21 ? 26.980 31.643 40.613 1.00 13.57 18 ALA H N 1
ATOM 3129 C CA . ALA G 1 21 ? 27.588 32.429 41.723 1.00 14.23 18 ALA H CA 1
ATOM 3130 C C . ALA G 1 21 ? 28.395 31.520 42.695 1.00 14.21 18 ALA H C 1
ATOM 3131 O O . ALA G 1 21 ? 29.536 31.839 43.050 1.00 14.83 18 ALA H O 1
ATOM 3133 N N . LEU G 1 22 ? 27.768 30.427 43.115 1.00 14.50 19 LEU H N 1
ATOM 3134 C CA . LEU G 1 22 ? 28.390 29.443 43.965 1.00 13.99 19 LEU H CA 1
ATOM 3135 C C . LEU G 1 22 ? 29.671 28.882 43.273 1.00 14.50 19 LEU H C 1
ATOM 3136 O O . LEU G 1 22 ? 30.709 28.693 43.921 1.00 15.25 19 LEU H O 1
ATOM 3141 N N . GLY G 1 23 ? 29.589 28.601 41.980 1.00 14.67 20 GLY H N 1
ATOM 3142 C CA . GLY G 1 23 ? 30.783 28.125 41.222 1.00 14.98 20 GLY H CA 1
ATOM 3143 C C . GLY G 1 23 ? 31.961 29.096 41.337 1.00 15.39 20 GLY H C 1
ATOM 3144 O O . GLY G 1 23 ? 33.125 28.692 41.442 1.00 15.55 20 GLY H O 1
ATOM 3145 N N . LYS G 1 24 ? 31.654 30.380 41.241 1.00 15.53 21 LYS H N 1
ATOM 3146 C CA . LYS G 1 24 ? 32.656 31.435 41.291 1.00 15.70 21 LYS H CA 1
ATOM 3147 C C . LYS G 1 24 ? 33.269 31.479 42.687 1.00 15.85 21 LYS H C 1
ATOM 3148 O O . LYS G 1 24 ? 34.487 31.640 42.831 1.00 15.53 21 LYS H O 1
ATOM 3154 N N . LEU G 1 25 ? 32.432 31.341 43.727 1.00 15.23 22 LEU H N 1
ATOM 3155 C CA . LEU G 1 25 ? 32.970 31.321 45.097 1.00 15.21 22 LEU H CA 1
ATOM 3156 C C . LEU G 1 25 ? 33.775 30.050 45.339 1.00 15.47 22 LEU H C 1
ATOM 3157 O O . LEU G 1 25 ? 34.816 30.084 45.984 1.00 14.63 22 LEU H O 1
ATOM 3162 N N . LYS G 1 26 ? 33.321 28.911 44.799 1.00 16.02 23 LYS H N 1
ATOM 3163 C CA . LYS G 1 26 ? 34.115 27.717 44.960 1.00 16.27 23 LYS H CA 1
ATOM 3164 C C . LYS G 1 26 ? 35.442 27.812 44.174 1.00 16.56 23 LYS H C 1
ATOM 3165 O O . LYS G 1 26 ? 36.478 27.308 44.638 1.00 17.49 23 LYS H O 1
ATOM 3171 N N . ALA G 1 27 ? 35.414 28.483 43.024 1.00 14.79 24 ALA H N 1
ATOM 3172 C CA . ALA G 1 27 ? 36.647 28.727 42.255 1.00 15.07 24 ALA H CA 1
ATOM 3173 C C . ALA G 1 27 ? 37.660 29.502 43.088 1.00 15.00 24 ALA H C 1
ATOM 3174 O O . ALA G 1 27 ? 38.850 29.204 43.092 1.00 16.67 24 ALA H O 1
ATOM 3176 N N . ILE G 1 28 ? 37.180 30.476 43.847 1.00 15.50 25 ILE H N 1
ATOM 3177 C CA . ILE G 1 28 ? 38.041 31.289 44.719 1.00 15.42 25 ILE H CA 1
ATOM 3178 C C . ILE G 1 28 ? 38.727 30.409 45.745 1.00 15.70 25 ILE H C 1
ATOM 3179 O O . ILE G 1 28 ? 39.892 30.535 45.972 1.00 15.81 25 ILE H O 1
ATOM 3184 N N . ARG G 1 29 ? 37.970 29.507 46.316 1.00 16.88 26 ARG H N 1
ATOM 3185 C CA A ARG G 1 29 ? 38.474 28.597 47.342 0.50 18.64 26 ARG H CA 1
ATOM 3186 C CA B ARG G 1 29 ? 38.439 28.564 47.346 0.50 17.85 26 ARG H CA 1
ATOM 3187 C C . ARG G 1 29 ? 39.615 27.693 46.854 1.00 18.97 26 ARG H C 1
ATOM 3188 O O . ARG G 1 29 ? 40.498 27.303 47.654 1.00 19.79 26 ARG H O 1
ATOM 3203 N N . GLN G 1 30 ? 39.640 27.390 45.550 1.00 17.70 27 GLN H N 1
ATOM 3204 C CA . GLN G 1 30 ? 40.715 26.592 44.955 1.00 18.92 27 GLN H CA 1
ATOM 3205 C C . GLN G 1 30 ? 42.026 27.370 44.808 1.00 19.68 27 GLN H C 1
ATOM 3206 O O . GLN G 1 30 ? 43.035 26.748 44.537 1.00 20.39 27 GLN H O 1
ATOM 3212 N N . LEU G 1 31 ? 42.052 28.687 45.046 1.00 19.82 28 LEU H N 1
ATOM 3213 C CA . LEU G 1 31 ? 43.305 29.454 44.893 1.00 21.22 28 LEU H CA 1
ATOM 3214 C C . LEU G 1 31 ? 43.976 29.882 46.203 1.00 22.77 28 LEU H C 1
ATOM 3215 O O . LEU G 1 31 ? 44.718 30.889 46.261 1.00 22.27 28 LEU H O 1
ATOM 3220 N N . CYS G 1 32 ? 43.701 29.153 47.274 1.00 22.91 29 CYS H N 1
ATOM 3221 C CA . CYS G 1 32 ? 44.248 29.543 48.595 1.00 24.45 29 CYS H CA 1
ATOM 3222 C C . CYS G 1 32 ? 45.753 29.228 48.810 1.00 26.46 29 CYS H C 1
ATOM 3223 O O . CYS G 1 32 ? 46.429 29.813 49.699 1.00 28.60 29 CYS H O 1
ATOM 3226 N N . GLY G 1 33 ? 46.285 28.307 48.031 1.00 28.49 30 GLY H N 1
ATOM 3227 C CA . GLY G 1 33 ? 47.723 27.993 48.081 1.00 29.27 30 GLY H CA 1
ATOM 3228 C C . GLY G 1 33 ? 48.636 29.087 47.568 1.00 32.48 30 GLY H C 1
ATOM 3229 O O . GLY G 1 33 ? 48.349 29.747 46.553 1.00 34.49 30 GLY H O 1
ATOM 3230 N N . ALA G 1 34 ? 49.751 29.312 48.253 1.00 33.87 31 ALA H N 1
ATOM 3231 C CA . ALA G 1 34 ? 50.754 30.227 47.719 1.00 35.83 31 ALA H CA 1
ATOM 3232 C C . ALA G 1 34 ? 52.160 29.778 48.103 1.00 37.13 31 ALA H C 1
ATOM 3233 O O . ALA G 1 34 ? 52.352 28.924 48.970 1.00 37.01 31 ALA H O 1
ATOM 3235 N N . GLU G 1 35 ? 53.117 30.354 47.393 1.00 39.30 32 GLU H N 1
ATOM 3236 C CA . GLU G 1 35 ? 54.549 30.119 47.562 1.00 40.19 32 GLU H CA 1
ATOM 3237 C C . GLU G 1 35 ? 55.020 30.389 48.978 1.00 39.20 32 GLU H C 1
ATOM 3238 O O . GLU G 1 35 ? 55.630 29.550 49.632 1.00 39.50 32 GLU H O 1
ATOM 3244 N N . ASP G 1 36 ? 54.714 31.591 49.436 1.00 38.78 33 ASP H N 1
ATOM 3245 C CA . ASP G 1 36 ? 55.348 32.198 50.607 1.00 38.06 33 ASP H CA 1
ATOM 3246 C C . ASP G 1 36 ? 54.474 32.193 51.873 1.00 38.19 33 ASP H C 1
ATOM 3247 O O . ASP G 1 36 ? 54.838 32.796 52.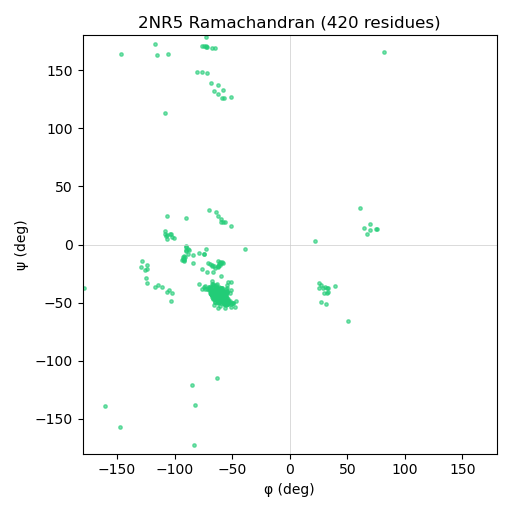884 1.00 39.35 33 ASP H O 1
ATOM 3252 N N . SER G 1 37 ? 53.342 31.492 51.825 1.00 37.09 34 SER H N 1
ATOM 3253 C CA . SER G 1 37 ? 52.493 31.279 52.998 1.00 35.41 34 SER H CA 1
ATOM 3254 C C . SER G 1 37 ? 52.676 29.840 53.459 1.00 34.68 34 SER H C 1
ATOM 3255 O O . SER G 1 37 ? 53.204 29.016 52.718 1.00 33.33 34 SER H O 1
ATOM 3258 N N . SER G 1 38 ? 52.255 29.543 54.692 1.00 33.98 35 SER H N 1
ATOM 3259 C CA . SER G 1 38 ? 52.390 28.193 55.244 1.00 33.47 35 SER H CA 1
ATOM 3260 C C . SER G 1 38 ? 51.253 27.343 54.698 1.00 32.87 35 SER H C 1
ATOM 3261 O O . SER G 1 38 ? 50.157 27.849 54.445 1.00 32.51 35 SER H O 1
ATOM 3264 N N . ASP G 1 39 ? 51.497 26.057 54.513 1.00 31.23 36 ASP H N 1
ATOM 3265 C CA . ASP G 1 39 ? 50.422 25.189 54.088 1.00 30.37 36 ASP H CA 1
ATOM 3266 C C . ASP G 1 39 ? 49.269 25.201 55.089 1.00 29.18 36 ASP H C 1
ATOM 3267 O O . ASP G 1 39 ? 48.122 25.131 54.661 1.00 27.71 36 ASP H O 1
ATOM 3272 N N . SER G 1 40 ? 49.558 25.270 56.397 1.00 26.54 37 SER H N 1
ATOM 3273 C CA . SER G 1 40 ? 48.477 25.226 57.415 1.00 26.16 37 SER H CA 1
ATOM 3274 C C . SER G 1 40 ? 47.605 26.476 57.348 1.00 24.55 37 SER H C 1
ATOM 3275 O O . SER G 1 40 ? 46.380 26.366 57.379 1.00 24.11 37 SER H O 1
ATOM 3278 N N . SER G 1 41 ? 48.230 27.641 57.249 1.00 24.32 38 SER H N 1
ATOM 3279 C CA A SER G 1 41 ? 47.491 28.901 57.107 0.50 25.19 38 SER H CA 1
ATOM 3280 C CA B SER G 1 41 ? 47.471 28.888 57.134 0.50 25.25 38 SER H CA 1
ATOM 3281 C C . SER G 1 41 ? 46.578 28.890 55.861 1.00 25.30 38 SER H C 1
ATOM 3282 O O . SER G 1 41 ? 45.405 29.287 55.929 1.00 26.14 38 SER H O 1
ATOM 3287 N N . ASP G 1 42 ? 47.111 28.419 54.728 1.00 25.40 39 ASP H N 1
ATOM 3288 C CA . ASP G 1 42 ? 46.308 28.299 53.488 1.00 25.12 39 ASP H CA 1
ATOM 3289 C C . ASP G 1 42 ? 45.161 27.289 53.667 1.00 25.00 39 ASP H C 1
ATOM 3290 O O . ASP G 1 42 ? 44.044 27.510 53.189 1.00 22.26 39 ASP H O 1
ATOM 3303 N N . GLN G 1 44 ? 43.666 26.569 56.458 1.00 23.24 41 GLN H N 1
ATOM 3304 C CA . GLN G 1 44 ? 42.657 27.185 57.283 1.00 24.48 41 GLN H CA 1
ATOM 3305 C C . GLN G 1 44 ? 41.779 28.102 56.441 1.00 22.26 41 GLN H C 1
ATOM 3306 O O . GLN G 1 44 ? 40.603 28.169 56.691 1.00 21.90 41 GLN H O 1
ATOM 3312 N N . GLU G 1 45 ? 42.372 28.793 55.471 1.00 22.26 42 GLU H N 1
ATOM 3313 C CA . GLU G 1 45 ? 41.592 29.630 54.521 1.00 22.71 42 GLU H CA 1
ATOM 3314 C C . GLU G 1 45 ? 40.576 28.791 53.776 1.00 21.83 42 GLU H C 1
ATOM 3315 O O . GLU G 1 45 ? 39.412 29.176 53.673 1.00 21.90 42 GLU H O 1
ATOM 3321 N N . VAL G 1 46 ? 41.021 27.666 53.242 1.00 20.70 43 VAL H N 1
ATOM 3322 C CA . VAL G 1 46 ? 40.120 26.745 52.570 1.00 21.21 43 VAL H CA 1
ATOM 3323 C C . VAL G 1 46 ? 38.952 26.320 53.465 1.00 21.70 43 VAL H C 1
ATOM 3324 O O . VAL G 1 46 ? 37.786 26.337 53.034 1.00 21.73 43 VAL H O 1
ATOM 3328 N N . GLU G 1 47 ? 39.247 25.928 54.701 1.00 21.28 44 GLU H N 1
ATOM 3329 C CA . GLU G 1 47 ? 38.205 25.582 55.672 1.00 21.47 44 GLU H CA 1
ATOM 3330 C C . GLU G 1 47 ? 37.231 26.755 55.902 1.00 21.26 44 GLU H C 1
ATOM 3331 O O . GLU G 1 47 ? 36.026 26.556 55.877 1.00 19.27 44 GLU H O 1
ATOM 3337 N N . ILE G 1 48 ? 37.769 27.952 56.131 1.00 22.14 45 ILE H N 1
ATOM 3338 C CA . ILE G 1 48 ? 36.957 29.182 56.289 1.00 21.78 45 ILE H CA 1
ATOM 3339 C C . ILE G 1 48 ? 36.045 29.434 55.050 1.00 20.77 45 ILE H C 1
ATOM 3340 O O . ILE G 1 48 ? 34.816 29.649 55.205 1.00 19.08 45 ILE H O 1
ATOM 3345 N N . TRP G 1 49 ? 36.627 29.399 53.849 1.00 19.27 46 TRP H N 1
ATOM 3346 C CA . TRP G 1 49 ? 35.807 29.489 52.627 1.00 20.49 46 TRP H CA 1
ATOM 3347 C C . TRP G 1 49 ? 34.740 28.429 52.526 1.00 21.07 46 TRP H C 1
ATOM 3348 O O . TRP G 1 49 ? 33.585 28.716 52.204 1.00 21.14 46 TRP H O 1
ATOM 3359 N N . THR G 1 50 ? 35.120 27.187 52.749 1.00 21.22 47 THR H N 1
ATOM 3360 C CA . THR G 1 50 ? 34.169 26.097 52.744 1.00 22.43 47 THR H CA 1
ATOM 3361 C C . THR G 1 50 ? 32.990 26.324 53.683 1.00 22.39 47 THR H C 1
ATOM 3362 O O . THR G 1 50 ? 31.870 26.122 53.267 1.00 22.47 47 THR H O 1
ATOM 3366 N N . ASN G 1 51 ? 33.262 26.708 54.932 1.00 22.82 48 ASN H N 1
ATOM 3367 C CA A ASN G 1 51 ? 32.181 26.930 55.880 0.50 22.99 48 ASN H CA 1
ATOM 3368 C CA B ASN G 1 51 ? 32.242 26.992 55.929 0.50 23.12 48 ASN H CA 1
ATOM 3369 C C . ASN G 1 51 ? 31.282 28.069 55.410 1.00 22.54 48 ASN H C 1
ATOM 3370 O O . ASN G 1 51 ? 30.073 27.933 55.486 1.00 22.45 48 ASN H O 1
ATOM 3379 N N . ARG G 1 52 ? 31.858 29.151 54.910 1.00 21.96 49 ARG H N 1
ATOM 3380 C CA . ARG G 1 52 ? 31.064 30.319 54.455 1.00 21.34 49 ARG H CA 1
ATOM 3381 C C . ARG G 1 52 ? 30.256 30.011 53.197 1.00 20.10 49 ARG H C 1
ATOM 3382 O O . ARG G 1 52 ? 29.113 30.466 53.043 1.00 18.87 49 ARG H O 1
ATOM 3390 N N . ILE G 1 53 ? 30.824 29.223 52.286 1.00 18.33 50 ILE H N 1
ATOM 3391 C CA . ILE G 1 53 ? 30.081 28.817 51.081 1.00 19.02 50 ILE H CA 1
ATOM 3392 C C . ILE G 1 53 ? 28.954 27.862 51.452 1.00 19.39 50 ILE H C 1
ATOM 3393 O O . ILE G 1 53 ? 27.830 27.963 50.956 1.00 18.57 50 ILE H O 1
ATOM 3398 N N . LYS G 1 54 ? 29.228 26.926 52.350 1.00 20.72 51 LYS H N 1
ATOM 3399 C CA . LYS G 1 54 ? 28.161 26.012 52.793 1.00 22.09 51 LYS H CA 1
ATOM 3400 C C . LYS G 1 54 ? 26.996 26.763 53.472 1.00 20.62 51 LYS H C 1
ATOM 3401 O O . LYS G 1 54 ? 25.836 26.411 53.294 1.00 21.32 51 LYS H O 1
ATOM 3407 N N . GLU G 1 55 ? 27.332 27.782 54.254 1.00 21.06 52 GLU H N 1
ATOM 3408 C CA . GLU G 1 55 ? 26.341 28.636 54.893 1.00 22.32 52 GLU H CA 1
ATOM 3409 C C . GLU G 1 55 ? 25.459 29.312 53.860 1.00 21.33 52 GLU H C 1
ATOM 3410 O O . GLU G 1 55 ? 24.232 29.292 53.980 1.00 20.37 52 GLU H O 1
ATOM 3416 N N . LEU G 1 56 ? 26.077 29.867 52.814 1.00 20.60 53 LEU H N 1
ATOM 3417 C CA . LEU G 1 56 ? 25.324 30.487 51.728 1.00 20.83 53 LEU H CA 1
ATOM 3418 C C . LEU G 1 56 ? 24.478 29.437 50.966 1.00 21.45 53 LEU H C 1
ATOM 3419 O O . LEU G 1 56 ? 23.323 29.657 50.691 1.00 20.35 53 LEU H O 1
ATOM 3424 N N . GLU G 1 57 ? 25.048 28.269 50.665 1.00 22.22 54 GLU H N 1
ATOM 3425 C CA . GLU G 1 57 ? 24.305 27.279 49.877 1.00 23.31 54 GLU H CA 1
ATOM 3426 C C . GLU G 1 57 ? 23.073 26.811 50.630 1.00 23.44 54 GLU H C 1
ATOM 3427 O O . GLU G 1 57 ? 21.951 26.765 50.097 1.00 23.82 54 GLU H O 1
ATOM 3433 N N . ASP G 1 58 ? 23.278 26.549 51.906 1.00 24.21 55 ASP H N 1
ATOM 3434 C CA . ASP G 1 58 ? 22.227 26.142 52.811 1.00 24.31 55 ASP H CA 1
ATOM 3435 C C . ASP G 1 58 ? 21.067 27.176 52.852 1.00 24.07 55 ASP H C 1
ATOM 3436 O O . ASP G 1 58 ? 19.905 26.795 52.728 1.00 24.01 55 ASP H O 1
ATOM 3441 N N . TRP G 1 59 ? 21.422 28.454 52.912 1.00 22.42 56 TRP H N 1
ATOM 3442 C CA . TRP G 1 59 ? 20.478 29.551 52.849 1.00 21.87 56 TRP H CA 1
ATOM 3443 C C . TRP G 1 59 ? 19.740 29.536 51.504 1.00 20.55 56 TRP H C 1
ATOM 3444 O O . TRP G 1 59 ? 18.506 29.493 51.453 1.00 20.83 56 TRP H O 1
ATOM 3455 N N . LEU G 1 60 ? 20.501 29.537 50.407 1.00 19.85 57 LEU H N 1
ATOM 3456 C CA . LEU G 1 60 ? 19.912 29.540 49.067 1.00 19.65 57 LEU H CA 1
ATOM 3457 C C . LEU G 1 60 ? 18.883 28.459 48.882 1.00 19.85 57 LEU H C 1
ATOM 3458 O O . LEU G 1 60 ? 17.779 28.736 48.418 1.00 20.51 57 LEU H O 1
ATOM 3463 N N . TRP G 1 61 ? 19.238 27.215 49.215 1.00 20.92 58 TRP H N 1
ATOM 3464 C CA . TRP G 1 61 ? 18.383 26.090 48.869 1.00 21.57 58 TRP H CA 1
ATOM 3465 C C . TRP G 1 61 ? 17.410 25.758 49.984 1.00 21.46 58 TRP H C 1
ATOM 3466 O O . TRP G 1 61 ? 16.423 25.076 49.713 1.00 21.70 58 TRP H O 1
ATOM 3477 N N . GLY G 1 62 ? 17.660 26.320 51.158 1.00 22.66 59 GLY H N 1
ATOM 3478 C CA . GLY G 1 62 ? 16.889 26.057 52.376 1.00 23.96 59 GLY H CA 1
ATOM 3479 C C . GLY G 1 62 ? 15.911 27.155 52.760 1.00 24.26 59 GLY H C 1
ATOM 3480 O O . GLY G 1 62 ? 14.745 26.863 53.098 1.00 24.62 59 GLY H O 1
ATOM 3481 N N . GLU G 1 63 ? 16.375 28.400 52.768 1.00 24.81 60 GLU H N 1
ATOM 3482 C CA . GLU G 1 63 ? 15.624 29.501 53.402 1.00 26.10 60 GLU H CA 1
ATOM 3483 C C . GLU G 1 63 ? 15.306 30.709 52.525 1.00 25.01 60 GLU H C 1
ATOM 3484 O O . GLU G 1 63 ? 14.436 31.511 52.868 1.00 23.78 60 GLU H O 1
ATOM 3490 N N . SER G 1 64 ? 16.012 30.848 51.406 1.00 23.75 61 SER H N 1
ATOM 3491 C CA . SER G 1 64 ? 15.928 32.046 50.572 1.00 22.24 61 SER H CA 1
ATOM 3492 C C . SER G 1 64 ? 14.614 32.128 49.808 1.00 21.49 61 SER H C 1
ATOM 3493 O O . SER G 1 64 ? 13.837 31.134 49.718 1.00 20.17 61 SER H O 1
ATOM 3496 N N . PRO G 1 65 ? 14.377 33.283 49.161 1.00 21.29 62 PRO H N 1
ATOM 3497 C CA . PRO G 1 65 ? 13.206 33.387 48.281 1.00 21.94 62 PRO H CA 1
ATOM 3498 C C . PRO G 1 65 ? 13.163 32.415 47.100 1.00 21.70 62 PRO H C 1
ATOM 3499 O O . PRO G 1 65 ? 12.113 32.212 46.461 1.00 20.46 62 PRO H O 1
ATOM 3503 N N . ILE G 1 66 ? 14.295 31.791 46.788 1.00 20.85 63 ILE H N 1
ATOM 3504 C CA . ILE G 1 66 ? 14.312 30.842 45.688 1.00 21.62 63 ILE H CA 1
ATOM 3505 C C . ILE G 1 66 ? 14.390 29.364 46.141 1.00 22.43 63 ILE H C 1
ATOM 3506 O O . ILE G 1 66 ? 14.536 28.458 45.285 1.00 21.89 63 ILE H O 1
ATOM 3511 N N . ALA G 1 67 ? 14.325 29.111 47.462 1.00 23.19 64 ALA H N 1
ATOM 3512 C CA . ALA G 1 67 ? 14.307 27.736 47.985 1.00 23.84 64 ALA H CA 1
ATOM 3513 C C . ALA G 1 67 ? 13.034 27.018 47.565 1.00 25.89 64 ALA H C 1
ATOM 3514 O O . ALA G 1 67 ? 11.961 27.617 47.313 1.00 26.08 64 ALA H O 1
ATOM 3517 N N . SER H 1 1 ? 2.279 44.555 21.112 1.00 45.50 -2 SER E N 1
ATOM 3518 C CA . SER H 1 1 ? 3.431 43.775 20.570 1.00 45.28 -2 SER E CA 1
ATOM 3519 C C . SER H 1 1 ? 3.119 42.282 20.544 1.00 45.08 -2 SER E C 1
ATOM 3520 O O . SER H 1 1 ? 2.471 41.769 21.436 1.00 45.67 -2 SER E O 1
ATOM 3523 N N . ASN H 1 2 ? 3.614 41.587 19.527 1.00 44.79 -1 ASN E N 1
ATOM 3524 C CA . ASN H 1 2 ? 3.491 40.135 19.451 1.00 44.35 -1 ASN E CA 1
ATOM 3525 C C . ASN H 1 2 ? 4.678 39.401 20.113 1.00 43.15 -1 ASN E C 1
ATOM 3526 O O . ASN H 1 2 ? 4.685 38.170 20.185 1.00 41.99 -1 ASN E O 1
ATOM 3531 N N . ALA H 1 3 ? 5.642 40.167 20.634 1.00 42.45 0 ALA E N 1
ATOM 3532 C CA . ALA H 1 3 ? 6.751 39.616 21.418 1.00 41.75 0 ALA E CA 1
ATOM 3533 C C . ALA H 1 3 ? 6.269 38.941 22.727 1.00 41.15 0 ALA E C 1
ATOM 3534 O O . ALA H 1 3 ? 5.358 39.427 23.386 1.00 39.94 0 ALA E O 1
ATOM 3552 N N . THR H 1 6 ? 7.875 41.324 28.031 1.00 33.50 3 THR E N 1
ATOM 3553 C CA . THR H 1 6 ? 7.414 42.680 28.359 1.00 32.70 3 THR E CA 1
ATOM 3554 C C . THR H 1 6 ? 8.593 43.638 28.476 1.00 31.74 3 THR E C 1
ATOM 3555 O O . THR H 1 6 ? 9.750 43.218 28.603 1.00 28.78 3 THR E O 1
ATOM 3559 N N . LYS H 1 7 ? 8.277 44.930 28.426 1.00 30.94 4 LYS E N 1
ATOM 3560 C CA . LYS H 1 7 ? 9.262 45.973 28.652 1.00 31.32 4 LYS E CA 1
ATOM 3561 C C . LYS H 1 7 ? 9.833 45.855 30.079 1.00 30.62 4 LYS E C 1
ATOM 3562 O O . LYS H 1 7 ? 11.054 45.995 30.270 1.00 29.02 4 LYS E O 1
ATOM 3568 N N . LYS H 1 8 ? 8.962 45.600 31.064 1.00 29.40 5 LYS E N 1
ATOM 3569 C CA . LYS H 1 8 ? 9.441 45.471 32.438 1.00 29.42 5 LYS E CA 1
ATOM 3570 C C . LYS H 1 8 ? 10.476 44.344 32.526 1.00 27.04 5 LYS E C 1
ATOM 3571 O O . LYS H 1 8 ? 11.500 44.478 33.172 1.00 27.03 5 LYS E O 1
ATOM 3577 N N . GLU H 1 9 ? 10.188 43.239 31.878 1.00 26.90 6 GLU E N 1
ATOM 3578 C CA . GLU H 1 9 ? 11.091 42.099 31.843 1.00 27.36 6 GLU E CA 1
ATOM 3579 C C . GLU H 1 9 ? 12.409 42.461 31.161 1.00 25.89 6 GLU E C 1
ATOM 3580 O O . GLU H 1 9 ? 13.482 42.146 31.661 1.00 24.69 6 GLU E O 1
ATOM 3586 N N . ARG H 1 10 ? 12.325 43.161 30.033 1.00 24.92 7 ARG E N 1
ATOM 3587 C CA . ARG H 1 10 ? 13.517 43.478 29.261 1.00 24.29 7 ARG E CA 1
ATOM 3588 C C . ARG H 1 10 ? 14.414 44.391 30.097 1.00 23.40 7 ARG E C 1
ATOM 3589 O O . ARG H 1 10 ? 15.640 44.241 30.117 1.00 21.20 7 ARG E O 1
ATOM 3597 N N . ILE H 1 11 ? 13.795 45.339 30.798 1.00 21.92 8 ILE E N 1
ATOM 3598 C CA . ILE H 1 11 ? 14.584 46.259 31.603 1.00 21.97 8 ILE E CA 1
ATOM 3599 C C . ILE H 1 11 ? 15.183 45.532 32.806 1.00 20.38 8 ILE E C 1
ATOM 3600 O O . ILE H 1 11 ? 16.323 45.806 33.138 1.00 20.41 8 ILE E O 1
ATOM 3605 N N . ALA H 1 12 ? 14.455 44.595 33.402 1.00 19.38 9 ALA E N 1
ATOM 3606 C CA . ALA H 1 12 ? 14.992 43.814 34.545 1.00 20.28 9 ALA E CA 1
ATOM 3607 C C . ALA H 1 12 ? 16.229 43.027 34.108 1.00 19.42 9 ALA E C 1
ATOM 3608 O O . ALA H 1 12 ? 17.253 43.045 34.792 1.00 19.06 9 ALA E O 1
ATOM 3610 N N . ILE H 1 13 ? 16.108 42.341 32.967 1.00 19.22 10 ILE E N 1
ATOM 3611 C CA . ILE H 1 13 ? 17.239 41.630 32.353 1.00 19.66 10 ILE E CA 1
ATOM 3612 C C . ILE H 1 13 ? 18.437 42.568 32.118 1.00 19.06 10 ILE E C 1
ATOM 3613 O O . ILE H 1 13 ? 19.601 42.253 32.453 1.00 17.77 10 ILE E O 1
ATOM 3618 N N . GLN H 1 14 ? 18.157 43.758 31.580 1.00 17.61 11 GLN E N 1
ATOM 3619 C CA . GLN H 1 14 ? 19.226 44.735 31.367 1.00 17.85 11 GLN E CA 1
ATOM 3620 C C . GLN H 1 14 ? 19.918 45.174 32.663 1.00 18.14 11 GLN E C 1
ATOM 3621 O O . GLN H 1 14 ? 21.175 45.295 32.690 1.00 17.57 11 GLN E O 1
ATOM 3627 N N . ARG H 1 15 ? 19.115 45.358 33.722 1.00 17.63 12 ARG E N 1
ATOM 3628 C CA . ARG H 1 15 ? 19.621 45.774 35.035 1.00 17.97 12 ARG E CA 1
ATOM 3629 C C . ARG H 1 15 ? 20.452 44.630 35.628 1.00 16.07 12 ARG E C 1
ATOM 3630 O O . ARG H 1 15 ? 21.474 44.867 36.237 1.00 16.13 12 ARG E O 1
ATOM 3638 N N . SER H 1 16 ? 19.995 43.400 35.428 1.00 16.14 13 SER E N 1
ATOM 3639 C CA . SER H 1 16 ? 20.703 42.198 35.868 1.00 17.93 13 SER E CA 1
ATOM 3640 C C . SER H 1 16 ? 22.093 42.131 35.214 1.00 16.66 13 SER E C 1
ATOM 3641 O O . SER H 1 16 ? 23.090 41.958 35.890 1.00 15.66 13 SER E O 1
ATOM 3652 N N . ALA H 1 18 ? 23.707 44.690 33.865 1.00 16.73 15 ALA E N 1
ATOM 3653 C CA . ALA H 1 18 ? 24.465 45.854 34.358 1.00 16.76 15 ALA E CA 1
ATOM 3654 C C . ALA H 1 18 ? 25.228 45.537 35.677 1.00 15.94 15 ALA E C 1
ATOM 3655 O O . ALA H 1 18 ? 26.366 45.980 35.864 1.00 16.76 15 ALA E O 1
ATOM 3657 N N . GLU H 1 19 ? 24.631 44.744 36.561 1.00 15.77 16 GLU E N 1
ATOM 3658 C CA . GLU H 1 19 ? 25.305 44.358 37.799 1.00 15.10 16 GLU E CA 1
ATOM 3659 C C . GLU H 1 19 ? 26.569 43.519 37.434 1.00 15.16 16 GLU E C 1
ATOM 3660 O O . GLU H 1 19 ? 27.587 43.650 38.085 1.00 14.17 16 GLU E O 1
ATOM 3666 N N . GLU H 1 20 ? 26.474 42.663 36.403 1.00 14.92 17 GLU E N 1
ATOM 3667 C CA . GLU H 1 20 ? 27.605 41.819 35.979 1.00 16.05 17 GLU E CA 1
ATOM 3668 C C . GLU H 1 20 ? 28.682 42.733 35.386 1.00 15.64 17 GLU E C 1
ATOM 3669 O O . GLU H 1 20 ? 29.899 42.556 35.635 1.00 14.77 17 GLU E O 1
ATOM 3675 N N . ALA H 1 21 ? 28.264 43.745 34.612 1.00 15.45 18 ALA E N 1
ATOM 3676 C CA . ALA H 1 21 ? 29.201 44.677 33.999 1.00 15.42 18 ALA E CA 1
ATOM 3677 C C . ALA H 1 21 ? 30.018 45.417 35.090 1.00 15.16 18 ALA E C 1
ATOM 3678 O O . ALA H 1 21 ? 31.270 45.561 34.999 1.00 15.68 18 ALA E O 1
ATOM 3680 N N . LEU H 1 22 ? 29.285 45.916 36.076 1.00 15.72 19 LEU E N 1
ATOM 3681 C CA . LEU H 1 22 ? 29.850 46.642 37.221 1.00 15.61 19 LEU E CA 1
ATOM 3682 C C . LEU H 1 22 ? 30.773 45.716 38.023 1.00 16.66 19 LEU E C 1
ATOM 3683 O O . LEU H 1 22 ? 31.834 46.131 38.451 1.00 17.17 19 LEU E O 1
ATOM 3688 N N . GLY H 1 23 ? 30.374 44.455 38.188 1.00 16.85 20 GLY E N 1
ATOM 3689 C CA . GLY H 1 23 ? 31.233 43.438 38.877 1.00 16.82 20 GLY E CA 1
ATOM 3690 C C . GLY H 1 23 ? 32.574 43.295 38.174 1.00 17.72 20 GLY E C 1
ATOM 3691 O O . GLY H 1 23 ? 33.659 43.285 38.808 1.00 16.03 20 GLY E O 1
ATOM 3692 N N . LYS H 1 24 ? 32.520 43.217 36.844 1.00 17.30 21 LYS E N 1
ATOM 3693 C CA . LYS H 1 24 ? 33.751 43.155 36.053 1.00 18.06 21 LYS E CA 1
ATOM 3694 C C . LYS H 1 24 ? 34.696 44.388 36.212 1.00 17.39 21 LYS E C 1
ATOM 3695 O O . LYS H 1 24 ? 35.921 44.250 36.360 1.00 16.51 21 LYS E O 1
ATOM 3701 N N . LEU H 1 25 ? 34.132 45.581 36.140 1.00 17.89 22 LEU E N 1
ATOM 3702 C CA . LEU H 1 25 ? 34.892 46.816 36.382 1.00 18.08 22 LEU E CA 1
ATOM 3703 C C . LEU H 1 25 ? 35.487 46.878 37.809 1.00 18.12 22 LEU E C 1
ATOM 3704 O O . LEU H 1 25 ? 36.652 47.310 37.988 1.00 18.30 22 LEU E O 1
ATOM 3709 N N . LYS H 1 26 ? 34.703 46.465 38.802 1.00 18.77 23 LYS E N 1
ATOM 3710 C CA . LYS H 1 26 ? 35.196 46.424 40.180 1.00 18.21 23 LYS E CA 1
ATOM 3711 C C . LYS H 1 26 ? 36.307 45.347 40.327 1.00 17.90 23 LYS E C 1
ATOM 3712 O O . LYS H 1 26 ? 37.286 45.562 40.995 1.00 18.16 23 LYS E O 1
ATOM 3718 N N . ALA H 1 27 ? 36.152 44.218 39.636 1.00 16.84 24 ALA E N 1
ATOM 3719 C CA . ALA H 1 27 ? 37.198 43.199 39.565 1.00 17.17 24 ALA E CA 1
ATOM 3720 C C . ALA H 1 27 ? 38.545 43.782 39.072 1.00 17.34 24 ALA E C 1
ATOM 3721 O O . ALA H 1 27 ? 39.595 43.468 39.603 1.00 17.50 24 ALA E O 1
ATOM 3723 N N . ILE H 1 28 ? 38.495 44.577 38.008 1.00 17.31 25 ILE E N 1
ATOM 3724 C CA . ILE H 1 28 ? 39.661 45.321 37.493 1.00 17.59 25 ILE E CA 1
ATOM 3725 C C . ILE H 1 28 ? 40.363 46.160 38.524 1.00 17.16 25 ILE E C 1
ATOM 3726 O O . ILE H 1 28 ? 41.568 46.080 38.667 1.00 17.55 25 ILE E O 1
ATOM 3731 N N . ARG H 1 29 ? 39.581 46.950 39.250 1.00 18.25 26 ARG E N 1
ATOM 3732 C CA . ARG H 1 29 ? 40.088 47.774 40.302 1.00 20.23 26 ARG E CA 1
ATOM 3733 C C . ARG H 1 29 ? 40.893 46.979 41.338 1.00 20.12 26 ARG E C 1
ATOM 3734 O O . ARG H 1 29 ? 41.934 47.452 41.850 1.00 19.50 26 ARG E O 1
ATOM 3742 N N . GLN H 1 30 ? 40.443 45.758 41.638 1.00 19.87 27 GLN E N 1
ATOM 3743 C CA . GLN H 1 30 ? 41.116 44.942 42.674 1.00 20.44 27 GLN E CA 1
ATOM 3744 C C . GLN H 1 30 ? 42.533 44.524 42.302 1.00 21.33 27 GLN E C 1
ATOM 3745 O O . GLN H 1 30 ? 43.318 44.158 43.182 1.00 21.09 27 GLN E O 1
ATOM 3751 N N . LEU H 1 31 ? 42.890 44.575 41.016 1.00 21.75 28 LEU E N 1
ATOM 3752 C CA . LEU H 1 31 ? 44.248 44.220 40.615 1.00 22.33 28 LEU E CA 1
ATOM 3753 C C . LEU H 1 31 ? 45.283 45.370 40.652 1.00 23.24 28 LEU E C 1
ATOM 3754 O O . LEU H 1 31 ? 46.471 45.146 40.386 1.00 22.64 28 LEU E O 1
ATOM 3759 N N . CYS H 1 32 ? 44.831 46.583 40.953 1.00 24.24 29 CYS E N 1
ATOM 3760 C CA . CYS H 1 32 ? 45.752 47.714 41.005 1.00 24.71 29 CYS E CA 1
ATOM 3761 C C . CYS H 1 32 ? 46.840 47.362 42.020 1.00 25.10 29 CYS E C 1
ATOM 3762 O O . CYS H 1 32 ? 46.531 46.975 43.148 1.00 24.05 29 CYS E O 1
ATOM 3765 N N . GLY H 1 33 ? 48.087 47.444 41.582 1.00 27.54 30 GLY E N 1
ATOM 3766 C CA . GLY H 1 33 ? 49.223 47.285 42.484 1.00 28.85 30 GLY E CA 1
ATOM 3767 C C . GLY H 1 33 ? 49.466 45.849 42.867 1.00 29.94 30 GLY E C 1
ATOM 3768 O O . GLY H 1 33 ? 50.241 45.582 43.771 1.00 29.76 30 GLY E O 1
ATOM 3769 N N . ALA H 1 34 ? 48.834 44.897 42.165 1.00 30.52 31 ALA E N 1
ATOM 3770 C CA . ALA H 1 34 ? 49.070 43.487 42.467 1.00 31.20 31 ALA E CA 1
ATOM 3771 C C . ALA H 1 34 ? 50.494 43.077 42.101 1.00 31.72 31 ALA E C 1
ATOM 3772 O O . ALA H 1 34 ? 50.961 42.048 42.567 1.00 33.13 31 ALA E O 1
ATOM 3774 N N . GLU H 1 35 ? 51.168 43.860 41.256 1.00 32.84 32 GLU E N 1
ATOM 3775 C CA . GLU H 1 35 ? 52.581 43.620 40.885 1.00 34.15 32 GLU E CA 1
ATOM 3776 C C . GLU H 1 35 ? 53.579 44.101 41.980 1.00 35.48 32 GLU E C 1
ATOM 3777 O O . GLU H 1 35 ? 54.798 43.882 41.890 1.00 35.50 32 GLU E O 1
ATOM 3783 N N . ASP H 1 36 ? 53.036 44.771 42.988 1.00 36.57 33 ASP E N 1
ATOM 3784 C CA . ASP H 1 36 ? 53.826 45.402 44.021 1.00 37.99 33 ASP E CA 1
ATOM 3785 C C . ASP H 1 36 ? 53.685 44.625 45.314 1.00 38.86 33 ASP E C 1
ATOM 3786 O O . ASP H 1 36 ? 52.596 44.570 45.905 1.00 38.65 33 ASP E O 1
ATOM 3791 N N . SER H 1 37 ? 54.783 44.016 45.745 1.00 40.62 34 SER E N 1
ATOM 3792 C CA . SER H 1 37 ? 54.796 43.275 47.000 1.00 43.71 34 SER E CA 1
ATOM 3793 C C . SER H 1 37 ? 54.670 44.204 48.226 1.00 45.00 34 SER E C 1
ATOM 3794 O O . SER H 1 37 ? 54.335 43.743 49.309 1.00 45.93 34 SER E O 1
ATOM 3797 N N . SER H 1 38 ? 54.916 45.502 48.035 1.00 47.23 35 SER E N 1
ATOM 3798 C CA . SER H 1 38 ? 54.879 46.502 49.118 1.00 49.08 35 SER E CA 1
ATOM 3799 C C . SER H 1 38 ? 53.459 47.010 49.413 1.00 50.77 35 SER E C 1
ATOM 3800 O O . SER H 1 38 ? 52.482 46.476 48.873 1.00 51.06 35 SER E O 1
ATOM 3803 N N . ASP H 1 39 ? 53.357 48.035 50.273 1.00 52.73 36 ASP E N 1
ATOM 3804 C CA . ASP H 1 39 ? 52.061 48.648 50.635 1.00 53.54 36 ASP E CA 1
ATOM 3805 C C . ASP H 1 39 ? 51.937 50.119 50.214 1.00 54.68 36 ASP E C 1
ATOM 3806 O O . ASP H 1 39 ? 52.897 50.745 49.730 1.00 54.77 36 ASP E O 1
ATOM 3811 N N . SER H 1 40 ? 50.728 50.652 50.392 1.00 55.61 37 SER E N 1
ATOM 3812 C CA . SER H 1 40 ? 50.405 52.025 50.024 1.00 56.06 37 SER E CA 1
ATOM 3813 C C . SER H 1 40 ? 49.144 52.515 50.771 1.00 56.54 37 SER E C 1
ATOM 3814 O O . SER H 1 40 ? 48.402 53.409 50.313 1.00 57.13 37 SER E O 1
ATOM 3825 N N . GLN H 1 44 ? 46.129 56.281 44.548 1.00 45.46 41 GLN E N 1
ATOM 3826 C CA . GLN H 1 44 ? 45.640 57.218 43.541 1.00 44.44 41 GLN E CA 1
ATOM 3827 C C . GLN H 1 44 ? 45.041 56.491 42.353 1.00 41.52 41 GLN E C 1
ATOM 3828 O O . GLN H 1 44 ? 44.068 56.947 41.782 1.00 40.53 41 GLN E O 1
ATOM 3834 N N . GLU H 1 45 ? 45.653 55.376 41.985 1.00 38.81 42 GLU E N 1
ATOM 3835 C CA . GLU H 1 45 ? 45.185 54.576 40.852 1.00 36.27 42 GLU E CA 1
ATOM 3836 C C . GLU H 1 45 ? 43.822 53.982 41.161 1.00 34.21 42 GLU E C 1
ATOM 3837 O O . GLU H 1 45 ? 42.907 54.000 40.322 1.00 33.07 42 GLU E O 1
ATOM 3843 N N . VAL H 1 46 ? 43.725 53.429 42.364 1.00 31.11 43 VAL E N 1
ATOM 3844 C CA . VAL H 1 46 ? 42.517 52.833 42.870 1.00 30.30 43 VAL E CA 1
ATOM 3845 C C . VAL H 1 46 ? 41.386 53.843 42.904 1.00 30.07 43 VAL E C 1
ATOM 3846 O O . VAL H 1 46 ? 40.274 53.539 42.481 1.00 28.60 43 VAL E O 1
ATOM 3850 N N . GLU H 1 47 ? 41.698 55.050 43.395 1.00 29.20 44 GLU E N 1
ATOM 3851 C CA . GLU H 1 47 ? 40.738 56.129 43.504 1.00 29.59 44 GLU E CA 1
ATOM 3852 C C . GLU H 1 47 ? 40.131 56.516 42.162 1.00 27.83 44 GLU E C 1
ATOM 3853 O O . GLU H 1 47 ? 38.943 56.747 42.078 1.00 28.72 44 GLU E O 1
ATOM 3859 N N . ILE H 1 48 ? 40.975 56.624 41.145 1.00 27.65 45 ILE E N 1
ATOM 3860 C CA . ILE H 1 48 ? 40.537 56.911 39.759 1.00 26.99 45 ILE E CA 1
ATOM 3861 C C . ILE H 1 48 ? 39.463 55.896 39.345 1.00 25.33 45 ILE E C 1
ATOM 3862 O O . ILE H 1 48 ? 38.396 56.289 38.855 1.00 25.28 45 ILE E O 1
ATOM 3867 N N . TRP H 1 49 ? 39.722 54.609 39.579 1.00 24.38 46 TRP E N 1
ATOM 3868 C CA . TRP H 1 49 ? 38.753 53.537 39.264 1.00 23.39 46 TRP E CA 1
ATOM 3869 C C . TRP H 1 49 ? 37.499 53.666 40.110 1.00 23.88 46 TRP E C 1
ATOM 3870 O O . TRP H 1 49 ? 36.399 53.625 39.598 1.00 21.11 46 TRP E O 1
ATOM 3881 N N . THR H 1 50 ? 37.662 53.823 41.426 1.00 24.43 47 THR E N 1
ATOM 3882 C CA . THR H 1 50 ? 36.521 54.035 42.300 1.00 24.68 47 THR E CA 1
ATOM 3883 C C . THR H 1 50 ? 35.609 55.142 41.769 1.00 24.87 47 THR E C 1
ATOM 3884 O O . THR H 1 50 ? 34.402 54.970 41.643 1.00 25.82 47 THR E O 1
ATOM 3888 N N . ASN H 1 51 ? 36.186 56.289 41.445 1.00 25.40 48 ASN E N 1
ATOM 3889 C CA . ASN H 1 51 ? 35.375 57.417 40.981 1.00 25.16 48 ASN E CA 1
ATOM 3890 C C . ASN H 1 51 ? 34.670 57.174 39.632 1.00 24.51 48 ASN E C 1
ATOM 3891 O O . ASN H 1 51 ? 33.509 57.524 39.492 1.00 24.18 48 ASN E O 1
ATOM 3896 N N . ARG H 1 52 ? 35.362 56.550 38.677 1.00 24.54 49 ARG E N 1
ATOM 3897 C CA A ARG H 1 52 ? 34.764 56.295 37.357 0.50 24.78 49 ARG E CA 1
ATOM 3898 C CA B ARG H 1 52 ? 34.791 56.278 37.363 0.50 24.27 49 ARG E CA 1
ATOM 3899 C C . ARG H 1 52 ? 33.668 55.249 37.486 1.00 23.94 49 ARG E C 1
ATOM 3900 O O . ARG H 1 52 ? 32.609 55.358 36.848 1.00 25.35 49 ARG E O 1
ATOM 3915 N N . ILE H 1 53 ? 33.881 54.235 38.310 1.00 23.07 50 ILE E N 1
ATOM 3916 C CA . ILE H 1 53 ? 32.848 53.238 38.513 1.00 22.76 50 ILE E CA 1
ATOM 3917 C C . ILE H 1 53 ? 31.613 53.798 39.238 1.00 23.31 50 ILE E C 1
ATOM 3918 O O . ILE H 1 53 ? 30.454 53.477 38.911 1.00 22.98 50 ILE E O 1
ATOM 3923 N N . LYS H 1 54 ? 31.846 54.624 40.245 1.00 24.34 51 LYS E N 1
ATOM 3924 C CA . LYS H 1 54 ? 30.752 55.271 40.957 1.00 25.67 51 LYS E CA 1
ATOM 3925 C C . LYS H 1 54 ? 29.912 56.126 40.006 1.00 25.72 51 LYS E C 1
ATOM 3926 O O . LYS H 1 54 ? 28.701 56.179 40.119 1.00 25.11 51 LYS E O 1
ATOM 3932 N N . GLU H 1 55 ? 30.589 56.816 39.101 1.00 25.77 52 GLU E N 1
ATOM 3933 C CA . GLU H 1 55 ? 29.937 57.700 38.158 1.00 27.46 52 GLU E CA 1
ATOM 3934 C C . GLU H 1 55 ? 29.035 56.922 37.197 1.00 25.42 52 GLU E C 1
ATOM 3935 O O . GLU H 1 55 ? 27.897 57.289 36.946 1.00 24.57 52 GLU E O 1
ATOM 3941 N N . LEU H 1 56 ? 29.580 55.834 36.655 1.00 24.80 53 LEU E N 1
ATOM 3942 C CA . LEU H 1 56 ? 28.817 54.906 35.841 1.00 24.52 53 LEU E CA 1
ATOM 3943 C C . LEU H 1 56 ? 27.662 54.309 36.627 1.00 25.24 53 LEU E C 1
ATOM 3944 O O . LEU H 1 56 ? 26.532 54.227 36.128 1.00 23.74 53 LEU E O 1
ATOM 3949 N N . GLU H 1 57 ? 27.926 53.909 37.875 1.00 26.61 54 GLU E N 1
ATOM 3950 C CA . GLU H 1 57 ? 26.888 53.302 38.689 1.00 28.02 54 GLU E CA 1
ATOM 3951 C C . GLU H 1 57 ? 25.775 54.338 39.017 1.00 28.08 54 GLU E C 1
ATOM 3952 O O . GLU H 1 57 ? 24.601 54.055 38.872 1.00 25.82 54 GLU E O 1
ATOM 3958 N N . ASP H 1 58 ? 26.148 55.558 39.380 1.00 28.48 55 ASP E N 1
ATOM 3959 C CA . ASP H 1 58 ? 25.133 56.610 39.568 1.00 28.88 55 ASP E CA 1
ATOM 3960 C C . ASP H 1 58 ? 24.309 56.839 38.296 1.00 28.02 55 ASP E C 1
ATOM 3961 O O . ASP H 1 58 ? 23.080 56.968 38.386 1.00 29.75 55 ASP E O 1
ATOM 3966 N N . TRP H 1 59 ? 24.950 56.838 37.121 1.00 27.68 56 TRP E N 1
ATOM 3967 C CA . TRP H 1 59 ? 24.231 56.988 35.850 1.00 27.87 56 TRP E CA 1
ATOM 3968 C C . TRP H 1 59 ? 23.245 55.837 35.633 1.00 27.24 56 TRP E C 1
ATOM 3969 O O . TRP H 1 59 ? 22.036 56.038 35.339 1.00 26.82 56 TRP E O 1
ATOM 3980 N N . LEU H 1 60 ? 23.746 54.618 35.813 1.00 25.85 57 LEU E N 1
ATOM 3981 C CA . LEU H 1 60 ? 22.935 53.449 35.538 1.00 23.69 57 LEU E CA 1
ATOM 3982 C C . LEU H 1 60 ? 21.667 53.500 36.326 1.00 23.21 57 LEU E C 1
ATOM 3983 O O . LEU H 1 60 ? 20.602 53.282 35.765 1.00 23.72 57 LEU E O 1
ATOM 3988 N N . TRP H 1 61 ? 21.783 53.723 37.636 1.00 24.05 58 TRP E N 1
ATOM 3989 C CA . TRP H 1 61 ? 20.636 53.566 38.511 1.00 26.08 58 TRP E CA 1
ATOM 3990 C C . TRP H 1 61 ? 19.886 54.881 38.724 1.00 26.88 58 TRP E C 1
ATOM 3991 O O . TRP H 1 61 ? 18.786 54.846 39.257 1.00 27.05 58 TRP E O 1
ATOM 4002 N N . GLY H 1 62 ? 20.492 56.004 38.351 1.00 28.50 59 GLY E N 1
ATOM 4003 C CA . GLY H 1 62 ? 19.884 57.331 38.543 1.00 29.54 59 GLY E CA 1
ATOM 4004 C C . GLY H 1 62 ? 19.287 57.941 37.294 1.00 30.93 59 GLY E C 1
ATOM 4005 O O . GLY H 1 62 ? 18.197 58.559 37.353 1.00 32.10 59 GLY E O 1
ATOM 4006 N N . GLU H 1 63 ? 19.991 57.799 36.172 1.00 30.61 60 GLU E N 1
ATOM 4007 C CA . GLU H 1 63 ? 19.702 58.576 34.952 1.00 31.19 60 GLU E CA 1
ATOM 4008 C C . GLU H 1 63 ? 19.458 57.776 33.659 1.00 30.02 60 GLU E C 1
ATOM 4009 O O . GLU H 1 63 ? 18.885 58.287 32.684 1.00 29.64 60 GLU E O 1
ATOM 4015 N N . SER H 1 64 ? 19.945 56.538 33.616 1.00 27.98 61 SER E N 1
ATOM 4016 C CA . SER H 1 64 ? 19.956 55.759 32.381 1.00 27.07 61 SER E CA 1
ATOM 4017 C C . SER H 1 64 ? 18.561 55.312 31.989 1.00 25.31 61 SER E C 1
ATOM 4018 O O . SER H 1 64 ? 17.636 55.367 32.805 1.00 25.37 61 SER E O 1
ATOM 4021 N N . PRO H 1 65 ? 18.415 54.772 30.762 1.00 25.59 62 PRO E N 1
ATOM 4022 C CA . PRO H 1 65 ? 17.121 54.170 30.363 1.00 26.11 62 PRO E CA 1
ATOM 4023 C C . PRO H 1 65 ? 16.626 53.006 31.249 1.00 26.40 62 PRO E C 1
ATOM 4024 O O . PRO H 1 65 ? 15.433 52.620 31.184 1.00 26.26 62 PRO E O 1
ATOM 4028 N N . ILE H 1 66 ? 17.512 52.443 32.083 1.00 25.24 63 ILE E N 1
ATOM 4029 C CA . ILE H 1 66 ? 17.097 51.376 32.989 1.00 25.65 63 ILE E CA 1
ATOM 4030 C C . ILE H 1 66 ? 17.026 51.795 34.452 1.00 26.98 63 ILE E C 1
ATOM 4031 O O . ILE H 1 66 ? 16.861 50.939 35.320 1.00 29.29 63 ILE E O 1
ATOM 4036 N N . ALA H 1 67 ? 17.111 53.091 34.725 1.00 27.41 64 ALA E N 1
ATOM 4037 C CA . ALA H 1 67 ? 16.947 53.580 36.090 1.00 28.19 64 ALA E CA 1
ATOM 4038 C C . ALA H 1 67 ? 15.492 53.497 36.530 1.00 29.18 64 ALA E C 1
ATOM 4039 O O . ALA H 1 67 ? 15.253 53.322 37.716 1.00 29.10 64 ALA E O 1
#

B-factor: mean 27.28, std 10.84, range [12.43, 81.04]

CATH classification: 1.10.287.750

Foldseek 3Di:
DVLVVLVVVVVVVVVLVVLVVVLVCQCVVHVVCSSVVSVVVSVVVVCCCVPPDPSD/DVLVVLVVVVCVVVVLVVLVVVLVCVCVVPVSSVVSVVVSVVVVCCCVPPDPSD/DVLVVLVVVVVVVVVLVVLVVVLVCQCVDPDDPVSSVSNVVSVVVSVVVVCCCVPPDPSD/DVLVVLVVVVCVVVVLVVLLVVLVCQQVDPPRDPVSVSSVVSVVVSVVVVCCCVPPDPSD/DVLVVLVVVVCVVVVLVVLVVVLVCPCVVPDCSSVVSVVVSVVVVCCCVPPDPSD/DVLVVLVVVVVVVVVLVVLVVVLVCQPVVVVVCSNVVSVVVSVVVVCCCVPPDPSD/DVLVVLVVVVVVVVVLVVLVVVLVPLDDDPDDPVVSVSSVVSVVVSVVVVCCCVPPDPSD/DVPDPVVVLVVVVCVVVVLVVLVVVLVCVCVVPPDDDCSSVVSVVVSVVVVCCCVPPDPSD

Sequence (462 aa):
TKKERIAIQRSSAEEALGKLKAIRQLCGAEDSDQEVEIWTNRIKELEDWLWGEESPIATKKERIAIQRSAEEEALGKLKAIRQLCGAEDDQEVEIWTNRRIKELEDWLWGESPIATKKERIAIQRSSAEEALGKLKAIRQLCGAEDSSSDSSDQEVEIWTNRIKELEDWLWGESPIATKKERIAIQRSAEEALGKLKAIRRQLCGAEDSSDSSDQEVEIWTNNRRIKELEDWLWGESPIATKKERIAIQRSSAEEALGKLKAIRQLCGAEDDQEVEIWTNRIKELEDWLWGESPIATKKERIAIQRSAEEALGKLKAIRQLCGAESSDQEVEIWTNRIKELEEDWLWGESPIATKKERIAIQRSSAEEALGKLKAIRRQLCGAEDSSDSSSDQEVEIWTNNRIKELEDWLWGESPIASNATKKERIAIQRSAEEALGKLKAIRQLCGAEDSSDSQEVEIWTNRRIKELEDWLWGESPIA

Nearest PDB structures (foldseek):
  2nr5-assembly1_F  TM=9.782E-01  e=1.929E-06  Shewanella oneidensis MR-1
  2nr5-assembly1_B  TM=9.651E-01  e=5.464E-06  Shewanella oneidensis MR-1
  3v1b-assembly1_B  TM=7.193E-01  e=7.416E+00  synthetic construct
  2nr5-assembly1_F  TM=9.954E-01  e=1.294E-06  Shewanella oneidensis MR-1
  2nr5-assembly1_B  TM=9.825E-01  e=3.380E-06  Shewanella oneidensis MR-1

Secondary structure (DSSP, 8-state):
-HHHHHHHHH--HHHHHHHHHHHHTTTTT----HHHHHHHHHHHHHHHHHHTSTT-/-HHHHHHHHH--HHHHHHHHHHHHTTTTT--HHHHHHHHHHHHHHHHHHTSTT-/-HHHHHHHHH--HHHHHHHHHHHHTTT-SS--TTT--HHHHHHHHHHHHHHHHHHTSTT-/-HHHHHHHHH--HHHHHHHHHHHTTTT-STT--TT--HHHHHHHHHHHHHHHHHHTSTT-/----HHHHHHHHH--HHHHHHHHHHHHTTTTT-SS---HHHHHHHHHHHHHHHHHHTSTT-/-HHHHHHHHH--HHHHHHHHHHHTTTTTT---HHHHHHHHHHHHHHHHHHTSTT-/-HHHHHHHHH--HHHHHHHHHHHTTTT------HHHHHHHHHHHHHHHHHHTSTT-/-HHHHHHHHH--HHHHHHHHHHHTT---SSS-TTT--HHHHHHHHHHHHHHHHHHTSTT-

Radius of gyration: 28.33 Å; Cα contacts (8 Å, |Δi|>4): 467; chains: 8; bounding box: 78×72×52 Å

Organism: Shewanella oneidensis (strain ATCC 700550 / JCM 31522 / CIP 106686 / LMG 19005 / NCIMB 14063 / MR-1) (NCBI:txid211586)